Protein AF-A0AAD2GBK5-F1 (afdb_monomer_lite)

InterPro domains:
  IPR046172 Protein of unknown function DUF6174 [PF19671] (58-149)
  IPR046172 Protein of unknown function DUF6174 [PF19671] (170-287)
  IPR046172 Protein of unknown function DUF6174 [PF19671] (308-420)
  IPR046172 Protein of unknown function DUF6174 [PF19671] (440-554)
  IPR046172 Protein of unknown function DUF6174 [PF19671] (563-677)

Secondary structure (DSSP, 8-state):
-----------------PPP-----------------------HHHHHHHHHHHHHHHHHHHHHHTT-S---EEEEEE-SSSSS-EEEEEEETTEEEEEEESSSPPPGGG---HHHHHHHHHHHHHSTT-EEEEEE-TTT--EEEEEEESSS-EEEEEEEEE-HHHHHHHHHHHHHHHTT-S-S-EEEEEEEESS--TTTTS-EEEEEETTEEEEEEETTT--B--TTT--PPPHHHHHHHHHHHHHS--SEEEEEE-TTT--EEEEEEES-TT-TT--PEEEEEEEEEPPPPPTT-HHHHHHHHHHHHHHHHHHHHHH--SEEEEEEEEESSS-HHHHS-EEEEEETTEEEEETTEESS-------HHHHHHHHHHHHHHHHHT--SEEEEEE-TTT--EEEEEEES-TT-TT--EEEEEEE----S-S--HHHHHHHHHHHHHHHHHTT--SEEEEEEEESSSS--S-EEEEEETTEEEEEEETTS-B--HHHHS----HHHHHHHHHHHHHHT-SEEEEEE-TTT--EEEEEEESSTT-TT--EEEEEEEEE-HHHHHHHHHHHHHHHHHHT--SEEEEEEEESSS-HHHHS-EEEEEETTEE-PPP-SS-------SS--PPPHHHHHHHHHHHHHTT-SEEEEEE-TTT--EEEEEEES-TT-TT--EEEEEEEEEE--SSS-------S-----------------------

Organism: NCBI:txid2856

Structure (mmCIF, N/CA/C/O backbone):
data_AF-A0AAD2GBK5-F1
#
_entry.id   AF-A0AAD2GBK5-F1
#
loop_
_atom_site.group_PDB
_atom_site.id
_atom_site.type_symbol
_atom_site.label_atom_id
_atom_site.label_alt_id
_atom_site.label_comp_id
_atom_site.label_asym_id
_atom_site.label_entity_id
_atom_site.label_seq_id
_atom_site.pdbx_PDB_ins_code
_atom_site.Cartn_x
_atom_site.Cartn_y
_atom_site.Cartn_z
_atom_site.occupancy
_atom_site.B_iso_or_equiv
_atom_site.auth_seq_id
_atom_site.auth_comp_id
_atom_site.auth_asym_id
_atom_site.auth_atom_id
_atom_site.pdbx_PDB_model_num
ATOM 1 N N . MET A 1 1 ? 46.342 -37.174 13.799 1.00 35.56 1 MET A N 1
ATOM 2 C CA . MET A 1 1 ? 47.477 -38.095 13.528 1.00 35.56 1 MET A CA 1
ATOM 3 C C . MET A 1 1 ? 47.213 -38.825 12.220 1.00 35.56 1 MET A C 1
ATOM 5 O O . MET A 1 1 ? 46.078 -39.206 11.997 1.00 35.56 1 MET A O 1
ATOM 9 N N . LYS A 1 2 ? 48.286 -39.065 11.452 1.00 30.47 2 LYS A N 1
ATOM 10 C CA . LYS A 1 2 ? 48.405 -39.644 10.096 1.00 30.47 2 LYS A CA 1
ATOM 11 C C . LYS A 1 2 ? 48.401 -38.639 8.935 1.00 30.47 2 LYS A C 1
ATOM 13 O O . LYS A 1 2 ? 47.411 -38.018 8.590 1.00 30.47 2 LYS A O 1
ATOM 18 N N . ARG A 1 3 ? 49.620 -38.526 8.402 1.00 28.81 3 ARG A N 1
ATOM 19 C CA . ARG A 1 3 ? 50.107 -37.835 7.210 1.00 28.81 3 ARG A CA 1
ATOM 20 C C . ARG A 1 3 ? 49.733 -38.635 5.958 1.00 28.81 3 ARG A C 1
ATOM 22 O O . ARG A 1 3 ? 49.786 -39.857 6.036 1.00 28.81 3 ARG A O 1
ATOM 29 N N . TYR A 1 4 ? 49.597 -37.970 4.814 1.00 28.44 4 TYR A N 1
ATOM 30 C CA . TYR A 1 4 ? 50.355 -38.339 3.616 1.00 28.44 4 TYR A CA 1
ATOM 31 C C . TYR A 1 4 ? 50.711 -37.091 2.805 1.00 28.44 4 TYR A C 1
ATOM 33 O O . TYR A 1 4 ? 49.998 -36.098 2.793 1.00 28.44 4 TYR A O 1
ATOM 41 N N . SER A 1 5 ? 51.900 -37.170 2.224 1.00 27.20 5 SER A N 1
ATOM 42 C CA . SER A 1 5 ? 52.676 -36.152 1.529 1.00 27.20 5 SER A CA 1
ATOM 43 C C . SER A 1 5 ? 52.743 -36.539 0.055 1.00 27.20 5 SER A C 1
ATOM 45 O O . SER A 1 5 ? 52.980 -37.712 -0.226 1.00 27.20 5 SER A O 1
ATOM 47 N N . SER A 1 6 ? 52.666 -35.573 -0.858 1.00 26.88 6 SER A N 1
ATOM 48 C CA . SER A 1 6 ? 53.356 -35.629 -2.151 1.00 26.88 6 SER A CA 1
ATOM 49 C C . SER A 1 6 ? 53.500 -34.220 -2.725 1.00 26.88 6 SER A C 1
ATOM 51 O O . SER A 1 6 ? 52.676 -33.347 -2.472 1.00 26.88 6 SER A O 1
ATOM 53 N N . THR A 1 7 ? 54.589 -34.008 -3.448 1.00 28.92 7 THR A N 1
ATOM 54 C CA . THR A 1 7 ? 55.284 -32.739 -3.653 1.00 28.92 7 THR A CA 1
ATOM 55 C C . THR A 1 7 ? 55.527 -32.499 -5.151 1.00 28.92 7 THR A C 1
ATOM 57 O O . THR A 1 7 ? 55.744 -33.468 -5.871 1.00 28.92 7 THR A O 1
ATOM 60 N N . PHE A 1 8 ? 55.648 -31.215 -5.540 1.00 26.70 8 PHE A N 1
ATOM 61 C CA . PHE A 1 8 ? 56.243 -30.656 -6.781 1.00 26.70 8 PHE A CA 1
ATOM 62 C C . PHE A 1 8 ? 55.432 -30.842 -8.090 1.00 26.70 8 PHE A C 1
ATOM 64 O O . PHE A 1 8 ? 54.912 -31.913 -8.350 1.00 26.70 8 PHE A O 1
ATOM 71 N N . VAL A 1 9 ? 55.265 -29.850 -8.980 1.00 25.20 9 VAL A N 1
ATOM 72 C CA . VAL A 1 9 ? 56.236 -28.878 -9.524 1.00 25.20 9 VAL A CA 1
ATOM 73 C C . VAL A 1 9 ? 55.572 -27.531 -9.875 1.00 25.20 9 VAL A C 1
ATOM 75 O O . VAL A 1 9 ? 54.489 -27.470 -10.441 1.00 25.20 9 VAL A O 1
ATOM 78 N N . THR A 1 10 ? 56.302 -26.460 -9.572 1.00 26.34 10 THR A N 1
ATOM 79 C CA . THR A 1 10 ? 56.129 -25.048 -9.944 1.00 26.34 10 THR A CA 1
ATOM 80 C C . THR A 1 10 ? 56.200 -24.770 -11.451 1.00 26.34 10 THR A C 1
ATOM 82 O O . THR A 1 10 ? 57.175 -25.163 -12.092 1.00 26.34 10 THR A O 1
ATOM 85 N N . MET A 1 11 ? 55.290 -23.941 -11.973 1.00 24.84 11 MET A N 1
ATOM 86 C CA . MET A 1 11 ? 55.517 -23.159 -13.194 1.00 24.84 11 MET A CA 1
ATOM 87 C C . MET A 1 11 ? 55.070 -21.708 -12.948 1.00 24.84 11 MET A C 1
ATOM 89 O O . MET A 1 11 ? 53.899 -21.435 -12.719 1.00 24.84 11 MET A O 1
ATOM 93 N N . PHE A 1 12 ? 56.047 -20.800 -12.912 1.00 24.33 12 PHE A N 1
ATOM 94 C CA . PHE A 1 12 ? 55.876 -19.345 -12.849 1.00 24.33 12 PHE A CA 1
ATOM 95 C C . PHE A 1 12 ? 55.633 -18.798 -14.264 1.00 24.33 12 PHE A C 1
ATOM 97 O O . PHE A 1 12 ? 56.407 -19.137 -15.155 1.00 24.33 12 PHE A O 1
ATOM 104 N N . LEU A 1 13 ? 54.655 -17.902 -14.442 1.00 23.28 13 LEU A N 1
ATOM 105 C CA . LEU A 1 13 ? 54.652 -16.766 -15.389 1.00 23.28 13 LEU A CA 1
ATOM 106 C C . LEU A 1 13 ? 53.532 -15.775 -14.956 1.00 23.28 13 LEU A C 1
ATOM 108 O O . LEU A 1 13 ? 52.690 -16.160 -14.149 1.00 23.28 13 LEU A O 1
ATOM 112 N N . PRO A 1 14 ? 53.562 -14.483 -15.335 1.00 27.91 14 PRO A N 1
ATOM 113 C CA . PRO A 1 14 ? 53.546 -13.394 -14.368 1.00 27.91 14 PRO A CA 1
ATOM 114 C C . PRO A 1 14 ? 52.207 -12.654 -14.289 1.00 27.91 14 PRO A C 1
ATOM 116 O O . PRO A 1 14 ? 51.462 -12.533 -15.256 1.00 27.91 14 PRO A O 1
ATOM 119 N N . LEU A 1 15 ? 52.000 -12.088 -13.103 1.00 24.98 15 LEU A N 1
ATOM 120 C CA . LEU A 1 15 ? 51.004 -11.096 -12.721 1.00 24.98 15 LEU A CA 1
ATOM 121 C C . LEU A 1 15 ? 50.976 -9.910 -13.711 1.00 24.98 15 LEU A C 1
ATOM 123 O O . LEU A 1 15 ? 51.977 -9.200 -13.840 1.00 24.98 15 LEU A O 1
ATOM 127 N N . LEU A 1 16 ? 49.831 -9.653 -14.351 1.00 25.02 16 LEU A N 1
ATOM 128 C CA . LEU A 1 16 ? 49.506 -8.332 -14.893 1.00 25.02 16 LEU A CA 1
ATOM 129 C C . LEU A 1 16 ? 48.449 -7.706 -13.979 1.00 25.02 16 LEU A C 1
ATOM 131 O O . LEU A 1 16 ? 47.342 -8.215 -13.834 1.00 25.02 16 LEU A O 1
ATOM 135 N N . LEU A 1 17 ? 48.850 -6.630 -13.312 1.00 25.92 17 LEU A N 1
ATOM 136 C CA . LEU A 1 17 ? 48.041 -5.845 -12.394 1.00 25.92 17 LEU A CA 1
ATOM 137 C C . LEU A 1 17 ? 47.072 -4.981 -13.222 1.00 25.92 17 LEU A C 1
ATOM 139 O O . LEU A 1 17 ? 47.492 -3.977 -13.794 1.00 25.92 17 LEU A O 1
ATOM 143 N N . ALA A 1 18 ? 45.800 -5.371 -13.318 1.00 25.30 18 ALA A N 1
ATOM 144 C CA . ALA A 1 18 ? 44.743 -4.491 -13.809 1.00 25.30 18 ALA A CA 1
ATOM 145 C C . ALA A 1 18 ? 44.118 -3.773 -12.606 1.00 25.30 18 ALA A C 1
ATOM 147 O O . ALA A 1 18 ? 43.605 -4.409 -11.686 1.00 25.30 18 ALA A O 1
ATOM 148 N N . LEU A 1 19 ? 44.234 -2.444 -12.590 1.00 24.50 19 LEU A N 1
ATOM 149 C CA . LEU A 1 19 ? 43.572 -1.584 -11.617 1.00 24.50 19 LEU A CA 1
ATOM 150 C C . LEU A 1 19 ? 42.053 -1.749 -11.756 1.00 24.50 19 LEU A C 1
ATOM 152 O O . LEU A 1 19 ? 41.492 -1.479 -12.815 1.00 24.50 19 LEU A O 1
ATOM 156 N N . VAL A 1 20 ? 41.413 -2.156 -10.666 1.00 25.52 20 VAL A N 1
ATOM 157 C CA . VAL A 1 20 ? 39.961 -2.152 -10.493 1.00 25.52 20 VAL A CA 1
ATOM 158 C C . VAL A 1 20 ? 39.507 -0.701 -10.328 1.00 25.52 20 VAL A C 1
ATOM 160 O O . VAL A 1 20 ? 39.888 -0.037 -9.365 1.00 25.52 20 VAL A O 1
ATOM 163 N N . VAL A 1 21 ? 38.697 -0.209 -11.264 1.00 27.84 21 VAL A N 1
ATOM 164 C CA . VAL A 1 21 ? 37.853 0.976 -11.073 1.00 27.84 21 VAL A CA 1
ATOM 165 C C . VAL A 1 21 ? 36.418 0.467 -11.150 1.00 27.84 21 VAL A C 1
ATOM 167 O O . VAL A 1 21 ? 35.993 -0.002 -12.201 1.00 27.84 21 VAL A O 1
ATOM 170 N N . GLY A 1 22 ? 35.716 0.469 -10.014 1.00 25.58 22 GLY A N 1
ATOM 171 C CA . GLY A 1 22 ? 34.301 0.092 -9.947 1.00 25.58 22 GLY A CA 1
ATOM 172 C C . GLY A 1 22 ? 33.416 1.085 -10.712 1.00 25.58 22 GLY A C 1
ATOM 173 O O . GLY A 1 22 ? 33.836 2.227 -10.932 1.00 25.58 22 GLY A O 1
ATOM 174 N N . PRO A 1 23 ? 32.204 0.689 -11.133 1.00 27.39 23 PRO A N 1
ATOM 175 C CA . PRO A 1 23 ? 31.320 1.586 -11.854 1.00 27.39 23 PRO A CA 1
ATOM 176 C C . PRO A 1 23 ? 30.691 2.580 -10.872 1.00 27.39 23 PRO A C 1
ATOM 178 O O . PRO A 1 23 ? 29.844 2.240 -10.051 1.00 27.39 23 PRO A O 1
ATOM 181 N N . SER A 1 24 ? 31.128 3.833 -10.962 1.00 25.38 24 SER A N 1
ATOM 182 C CA . SER A 1 24 ? 30.403 4.970 -10.405 1.00 25.38 24 SER A CA 1
ATOM 183 C C . SER A 1 24 ? 29.156 5.229 -11.248 1.00 25.38 24 SER A C 1
ATOM 185 O O . SER A 1 24 ? 29.245 5.366 -12.467 1.00 25.38 24 SER A O 1
ATOM 187 N N . VAL A 1 25 ? 28.014 5.350 -10.574 1.00 30.08 25 VAL A N 1
ATOM 188 C CA . VAL A 1 25 ? 26.759 5.907 -11.094 1.00 30.08 25 VAL A CA 1
ATOM 189 C C . VAL A 1 25 ? 27.057 7.212 -11.845 1.00 30.08 25 VAL A C 1
ATOM 191 O O . VAL A 1 25 ? 27.504 8.188 -11.243 1.00 30.08 25 VAL A O 1
ATOM 194 N N . LEU A 1 26 ? 26.836 7.236 -13.162 1.00 25.59 26 LEU A N 1
ATOM 195 C CA . LEU A 1 26 ? 27.004 8.425 -13.998 1.00 25.59 26 LEU A CA 1
ATOM 196 C C . LEU A 1 26 ? 25.684 8.765 -14.688 1.00 25.59 26 LEU A C 1
ATOM 198 O O . LEU A 1 26 ? 25.345 8.248 -15.751 1.00 25.59 26 LEU A O 1
ATOM 202 N N . ALA A 1 27 ? 24.973 9.720 -14.088 1.00 25.08 27 ALA A N 1
ATOM 203 C CA . ALA A 1 27 ? 24.115 10.618 -14.838 1.00 25.08 27 ALA A CA 1
ATOM 204 C C . ALA A 1 27 ? 24.965 11.267 -15.945 1.00 25.08 27 ALA A C 1
ATOM 206 O O . ALA A 1 27 ? 25.993 11.892 -15.668 1.00 25.08 27 ALA A O 1
ATOM 207 N N . HIS A 1 28 ? 24.568 11.083 -17.202 1.00 28.06 28 HIS A N 1
ATOM 208 C CA . HIS A 1 28 ? 25.253 11.660 -18.352 1.00 28.06 28 HIS A CA 1
ATOM 209 C C . HIS A 1 28 ? 25.085 13.186 -18.350 1.00 28.06 28 HIS A C 1
ATOM 211 O O . HIS A 1 28 ? 24.145 13.722 -18.929 1.00 28.06 28 HIS A O 1
ATOM 217 N N . SER A 1 29 ? 26.009 13.909 -17.711 1.00 24.20 29 SER A N 1
ATOM 218 C CA . SER A 1 29 ? 26.186 15.339 -17.963 1.00 24.20 29 SER A CA 1
ATOM 219 C C . SER A 1 29 ? 27.153 15.510 -19.136 1.00 24.20 29 SER A C 1
ATOM 221 O O . SER A 1 29 ? 28.360 15.280 -19.020 1.00 24.20 29 SER A O 1
ATOM 223 N N . THR A 1 30 ? 26.620 15.895 -20.288 1.00 28.95 30 THR A N 1
ATOM 224 C CA . THR A 1 30 ? 27.371 16.233 -21.497 1.00 28.95 30 THR A CA 1
ATOM 225 C C . THR A 1 30 ? 28.199 17.492 -21.241 1.00 28.95 30 THR A C 1
ATOM 227 O O . THR A 1 30 ? 27.669 18.590 -21.091 1.00 28.95 30 THR A O 1
ATOM 230 N N . THR A 1 31 ? 29.526 17.355 -21.180 1.00 23.47 31 THR A N 1
ATOM 231 C CA . THR A 1 31 ? 30.424 18.519 -21.171 1.00 23.47 31 THR A CA 1
ATOM 232 C C . THR A 1 31 ? 30.676 18.952 -22.614 1.00 23.47 31 THR A C 1
ATOM 234 O O . THR A 1 31 ? 31.470 18.353 -23.337 1.00 23.47 31 THR A O 1
ATOM 237 N N . THR A 1 32 ? 29.963 19.991 -23.036 1.00 28.14 32 THR A N 1
ATOM 238 C CA . THR A 1 32 ? 30.080 20.634 -24.349 1.00 28.14 32 THR A CA 1
ATOM 239 C C . THR A 1 32 ? 31.380 21.434 -24.447 1.00 28.14 32 THR A C 1
ATOM 241 O O . THR A 1 32 ? 31.607 22.349 -23.657 1.00 28.14 32 THR A O 1
ATOM 244 N N . ILE A 1 33 ? 32.214 21.156 -25.454 1.00 24.70 33 ILE A N 1
ATOM 245 C CA . ILE A 1 33 ? 33.267 22.086 -25.888 1.00 24.70 33 ILE A CA 1
ATOM 246 C C . ILE A 1 33 ? 32.775 22.789 -27.150 1.00 24.70 33 ILE A C 1
ATOM 248 O O . ILE A 1 33 ? 32.794 22.239 -28.250 1.00 24.70 33 ILE A O 1
ATOM 252 N N . THR A 1 34 ? 32.323 24.028 -26.982 1.00 27.41 34 THR A N 1
ATOM 253 C CA . THR A 1 34 ? 31.898 24.895 -28.080 1.00 27.41 34 THR A CA 1
ATOM 254 C C . THR A 1 34 ? 33.119 25.581 -28.684 1.00 27.41 34 THR A C 1
ATOM 256 O O . THR A 1 34 ? 33.761 26.397 -28.025 1.00 27.41 34 THR A O 1
ATOM 259 N N . THR A 1 35 ? 33.411 25.320 -29.960 1.00 29.28 35 THR A N 1
ATOM 260 C CA . THR A 1 35 ? 34.295 26.195 -30.748 1.00 29.28 35 THR A CA 1
ATOM 261 C C . THR A 1 35 ? 33.566 26.633 -32.008 1.00 29.28 35 THR A C 1
ATOM 263 O O . THR A 1 35 ? 33.611 25.979 -33.045 1.00 29.28 35 THR A O 1
ATOM 266 N N . THR A 1 36 ? 32.855 27.754 -31.911 1.00 33.59 36 THR A N 1
ATOM 267 C CA . THR A 1 36 ? 32.235 28.421 -33.058 1.00 33.59 36 THR A CA 1
ATOM 268 C C . THR A 1 36 ? 33.276 29.323 -33.712 1.00 33.59 36 THR A C 1
ATOM 270 O O . THR A 1 36 ? 33.774 30.259 -33.089 1.00 33.59 36 THR A O 1
ATOM 273 N N . THR A 1 37 ? 33.620 29.083 -34.975 1.00 31.88 37 THR A N 1
ATOM 274 C CA . THR A 1 37 ? 34.248 30.116 -35.815 1.00 31.88 37 THR A CA 1
ATOM 275 C C . THR A 1 37 ? 33.829 29.936 -37.268 1.00 31.88 37 THR A C 1
ATOM 277 O O . THR A 1 37 ? 34.346 29.103 -38.004 1.00 31.88 37 THR A O 1
ATOM 280 N N . THR A 1 38 ? 32.862 30.749 -37.682 1.00 40.25 38 THR A N 1
ATOM 281 C CA . THR A 1 38 ? 32.453 30.944 -39.072 1.00 40.25 38 THR A CA 1
ATOM 282 C C . THR A 1 38 ? 33.460 31.878 -39.738 1.00 40.25 38 THR A C 1
ATOM 284 O O . THR A 1 38 ? 33.587 33.034 -39.336 1.00 40.25 38 THR A O 1
ATOM 287 N N . THR A 1 39 ? 34.192 31.429 -40.761 1.00 32.66 39 THR A N 1
ATOM 288 C CA . THR A 1 39 ? 34.786 32.356 -41.744 1.00 32.66 39 THR A CA 1
ATOM 289 C C . THR A 1 39 ? 35.140 31.661 -43.055 1.00 32.66 39 THR A C 1
ATOM 291 O O . THR A 1 39 ? 35.999 30.787 -43.137 1.00 32.66 39 THR A O 1
ATOM 294 N N . THR A 1 40 ? 34.482 32.113 -44.115 1.00 51.41 40 THR A N 1
ATOM 295 C CA . THR A 1 40 ? 34.744 31.807 -45.521 1.00 51.41 40 THR A CA 1
ATOM 296 C C . THR A 1 40 ? 36.101 32.369 -45.967 1.00 51.41 40 THR A C 1
ATOM 298 O O . THR A 1 40 ? 36.214 33.567 -46.216 1.00 51.41 40 THR A O 1
ATOM 301 N N . SER A 1 41 ? 37.137 31.529 -46.090 1.00 36.84 41 SER A N 1
ATOM 302 C CA . SER A 1 41 ? 38.290 31.745 -46.992 1.00 36.84 41 SER A CA 1
ATOM 303 C C . SER A 1 41 ? 39.142 30.469 -47.131 1.00 36.84 41 SER A C 1
ATOM 305 O O . SER A 1 41 ? 39.369 29.749 -46.160 1.00 36.84 41 SER A O 1
ATOM 307 N N . ASN A 1 42 ? 39.616 30.172 -48.347 1.00 50.25 42 ASN A N 1
ATOM 308 C CA . ASN A 1 42 ? 40.526 29.058 -48.656 1.00 50.25 42 ASN A CA 1
ATOM 309 C C . ASN A 1 42 ? 41.930 29.292 -48.051 1.00 50.25 42 ASN A C 1
ATOM 311 O O . ASN A 1 42 ? 42.843 29.740 -48.742 1.00 50.25 42 ASN A O 1
ATOM 315 N N . THR A 1 43 ? 42.101 28.979 -46.764 1.00 47.22 43 THR A N 1
ATOM 316 C CA . THR A 1 43 ? 43.309 29.294 -45.969 1.00 47.22 43 THR A CA 1
ATOM 317 C C . THR A 1 43 ? 43.766 28.037 -45.186 1.00 47.22 43 THR A C 1
ATOM 319 O O . THR A 1 43 ? 42.924 27.174 -44.923 1.00 47.22 43 THR A O 1
ATOM 322 N N . PRO A 1 44 ? 45.062 27.866 -44.816 1.00 55.69 44 PRO A N 1
ATOM 323 C CA . PRO A 1 44 ? 45.632 26.631 -44.234 1.00 55.69 44 PRO A CA 1
ATOM 324 C C . PRO A 1 44 ? 44.867 26.010 -43.052 1.00 55.69 44 PRO A C 1
ATOM 326 O O . PRO A 1 44 ? 44.944 24.802 -42.846 1.00 55.69 44 PRO A O 1
ATOM 329 N N . THR A 1 45 ? 44.087 26.810 -42.325 1.00 66.31 45 THR A N 1
ATOM 330 C CA . THR A 1 45 ? 43.192 26.387 -41.240 1.00 66.31 45 THR A CA 1
ATOM 331 C C . THR A 1 45 ? 42.102 25.415 -41.704 1.00 66.31 45 THR A C 1
ATOM 333 O O . THR A 1 45 ? 41.881 24.408 -41.043 1.00 66.31 45 THR A O 1
ATOM 336 N N . ARG A 1 46 ? 41.483 25.642 -42.875 1.00 68.62 46 ARG A N 1
ATOM 337 C CA . ARG A 1 46 ? 40.452 24.742 -43.430 1.00 68.62 46 ARG A CA 1
ATOM 338 C C . ARG A 1 46 ? 41.046 23.397 -43.844 1.00 68.62 46 ARG A C 1
ATOM 340 O O . ARG A 1 46 ? 40.444 22.355 -43.621 1.00 68.62 46 ARG A O 1
ATOM 347 N N . ARG A 1 47 ? 42.251 23.417 -44.427 1.00 71.62 47 ARG A N 1
ATOM 348 C CA . ARG A 1 47 ? 42.968 22.190 -44.805 1.00 71.62 47 ARG A CA 1
ATOM 349 C C . ARG A 1 47 ? 43.302 21.351 -43.571 1.00 71.62 47 ARG A C 1
ATOM 351 O O . ARG A 1 47 ? 43.154 20.140 -43.625 1.00 71.62 47 ARG A O 1
ATOM 358 N N . ARG A 1 48 ? 43.703 21.999 -42.474 1.00 79.25 48 ARG A N 1
ATOM 359 C CA . ARG A 1 48 ? 43.955 21.330 -41.195 1.00 79.25 48 ARG A CA 1
ATOM 360 C C . ARG A 1 48 ? 42.678 20.736 -40.593 1.00 79.25 48 ARG A C 1
ATOM 362 O O . ARG A 1 48 ? 42.687 19.573 -40.238 1.00 79.25 48 ARG A O 1
ATOM 369 N N . GLN A 1 49 ? 41.571 21.481 -40.584 1.00 79.62 49 GLN A N 1
ATOM 370 C CA . GLN A 1 49 ? 40.275 20.971 -40.110 1.00 79.62 49 GLN A CA 1
ATOM 371 C C . GLN A 1 49 ? 39.793 19.746 -40.900 1.00 79.62 49 GLN A C 1
ATOM 373 O O . GLN A 1 49 ? 39.320 18.789 -40.303 1.00 79.62 49 GLN A O 1
ATOM 378 N N . LEU A 1 50 ? 39.953 19.744 -42.227 1.00 82.62 50 LEU A N 1
ATOM 379 C CA . LEU A 1 50 ? 39.620 18.578 -43.052 1.00 82.62 50 LEU A CA 1
ATOM 380 C C . LEU A 1 50 ? 40.547 17.385 -42.780 1.00 82.62 50 LEU A C 1
ATOM 382 O O . LEU A 1 50 ? 40.083 16.254 -42.781 1.00 82.62 50 LEU A O 1
ATOM 386 N N . GLN A 1 51 ? 41.836 17.622 -42.514 1.00 85.94 51 GLN A N 1
ATOM 387 C CA . GLN A 1 51 ? 42.767 16.560 -42.112 1.00 85.94 51 GLN A CA 1
ATOM 388 C C . GLN A 1 51 ? 42.402 15.960 -40.750 1.00 85.94 51 GLN A C 1
ATOM 390 O O . GLN A 1 51 ? 42.444 14.743 -40.600 1.00 85.94 51 GLN A O 1
ATOM 395 N N . ASP A 1 52 ? 42.012 16.796 -39.787 1.00 89.06 52 ASP A N 1
ATOM 396 C CA . ASP A 1 52 ? 41.585 16.342 -38.463 1.00 89.06 52 ASP A CA 1
ATOM 397 C C . ASP A 1 52 ? 40.277 15.526 -38.562 1.00 89.06 52 ASP A C 1
ATOM 399 O O . ASP A 1 52 ? 40.157 14.470 -37.947 1.00 89.06 52 ASP A O 1
ATOM 403 N N . GLN A 1 53 ? 39.320 15.960 -39.393 1.00 92.88 53 GLN A N 1
ATOM 404 C CA . GLN A 1 53 ? 38.083 15.210 -39.660 1.00 92.88 53 GLN A CA 1
ATOM 405 C C . GLN A 1 53 ? 38.333 13.897 -40.412 1.00 92.88 53 GLN A C 1
ATOM 407 O O . GLN A 1 53 ? 37.681 12.902 -40.110 1.00 92.88 53 GLN A O 1
ATOM 412 N N . GLN A 1 54 ? 39.291 13.870 -41.343 1.00 93.50 54 GLN A N 1
ATOM 413 C CA . GLN A 1 54 ? 39.693 12.642 -42.029 1.00 93.50 54 GLN A CA 1
ATOM 414 C C . GLN A 1 54 ? 40.276 11.620 -41.048 1.00 93.50 54 GLN A C 1
ATOM 416 O O . GLN A 1 54 ? 39.898 10.459 -41.100 1.00 93.50 54 GLN A O 1
ATOM 421 N N . ALA A 1 55 ? 41.146 12.046 -40.127 1.00 91.56 55 ALA A N 1
ATOM 422 C CA . ALA A 1 55 ? 41.731 11.144 -39.137 1.00 91.56 55 ALA A CA 1
ATOM 423 C C . ALA A 1 55 ? 40.666 10.530 -38.211 1.00 91.56 55 ALA A C 1
ATOM 425 O O . ALA A 1 55 ? 40.692 9.328 -37.965 1.00 91.56 55 ALA A O 1
ATOM 426 N N . LEU A 1 56 ? 39.705 11.343 -37.751 1.00 92.94 56 LEU A N 1
ATOM 427 C CA . LEU A 1 56 ? 38.569 10.863 -36.956 1.00 92.94 56 LEU A CA 1
ATOM 428 C C . LEU A 1 56 ? 37.690 9.885 -37.744 1.00 92.94 56 LEU A C 1
ATOM 430 O O . LEU A 1 56 ? 37.271 8.868 -37.199 1.00 92.94 56 LEU A O 1
ATOM 434 N N . PHE A 1 57 ? 37.425 10.181 -39.020 1.00 96.00 57 PHE A N 1
ATOM 435 C CA . PHE A 1 57 ? 36.676 9.287 -39.900 1.00 96.00 57 PHE A CA 1
ATOM 436 C C . PHE A 1 57 ? 37.400 7.952 -40.103 1.00 96.00 57 PHE A C 1
ATOM 438 O O . PHE A 1 57 ? 36.763 6.910 -40.001 1.00 96.00 57 PHE A O 1
ATOM 445 N N . ASP A 1 58 ? 38.708 7.967 -40.367 1.00 94.31 58 ASP A N 1
ATOM 446 C CA . ASP A 1 58 ? 39.486 6.750 -40.615 1.00 94.31 58 ASP A CA 1
ATOM 447 C C . ASP A 1 58 ? 39.473 5.825 -39.385 1.00 94.31 58 ASP A C 1
ATOM 449 O O . ASP A 1 58 ? 39.272 4.619 -39.525 1.00 94.31 58 ASP A O 1
ATOM 453 N N . GLU A 1 59 ? 39.633 6.386 -38.180 1.00 94.31 59 GLU A N 1
ATOM 454 C CA . GLU A 1 59 ? 39.561 5.643 -36.914 1.00 94.31 59 GLU A CA 1
ATOM 455 C C . GLU A 1 59 ? 38.158 5.069 -36.670 1.00 94.31 59 GLU A C 1
ATOM 457 O O . GLU A 1 59 ? 38.005 3.869 -36.438 1.00 94.31 59 GLU A O 1
ATOM 462 N N . ALA A 1 60 ? 37.122 5.904 -36.776 1.00 93.94 60 ALA A N 1
ATOM 463 C CA . ALA A 1 60 ? 35.746 5.504 -36.505 1.00 93.94 60 ALA A CA 1
ATOM 464 C C . ALA A 1 60 ? 35.206 4.499 -37.538 1.00 93.94 60 ALA A C 1
ATOM 466 O O . ALA A 1 60 ? 34.555 3.522 -37.176 1.00 93.94 60 ALA A O 1
ATOM 467 N N . SER A 1 61 ? 35.529 4.687 -38.818 1.00 92.94 61 SER A N 1
ATOM 468 C CA . SER A 1 61 ? 35.148 3.777 -39.903 1.00 92.94 61 SER A CA 1
ATOM 469 C C . SER A 1 61 ? 35.843 2.420 -39.773 1.00 92.94 61 SER A C 1
ATOM 471 O O . SER A 1 61 ? 35.211 1.377 -39.954 1.00 92.94 61 SER A O 1
ATOM 473 N N . ALA A 1 62 ? 37.124 2.399 -39.381 1.00 92.50 62 ALA A N 1
ATOM 474 C CA . ALA A 1 62 ? 37.822 1.153 -39.065 1.00 92.50 62 ALA A CA 1
ATOM 475 C C . ALA A 1 62 ? 37.180 0.427 -37.871 1.00 92.50 62 ALA A C 1
ATOM 477 O O . ALA A 1 62 ? 37.020 -0.792 -37.910 1.00 92.50 62 ALA A O 1
ATOM 478 N N . GLN A 1 63 ? 36.765 1.169 -36.839 1.00 92.19 63 GLN A N 1
ATOM 479 C CA . GLN A 1 63 ? 36.054 0.604 -35.692 1.00 92.19 63 GLN A CA 1
ATOM 480 C C . GLN A 1 63 ? 34.696 0.020 -36.107 1.00 92.19 63 GLN A C 1
ATOM 482 O O . GLN A 1 63 ? 34.415 -1.132 -35.790 1.00 92.19 63 GLN A O 1
ATOM 487 N N . TRP A 1 64 ? 33.885 0.759 -36.869 1.00 92.00 64 TRP A N 1
ATOM 488 C CA . TRP A 1 64 ? 32.580 0.300 -37.358 1.00 92.00 64 TRP A CA 1
ATOM 489 C C . TRP A 1 64 ? 32.695 -0.964 -38.221 1.00 92.00 64 TRP A C 1
ATOM 491 O O . TRP A 1 64 ? 32.001 -1.954 -37.998 1.00 92.00 64 TRP A O 1
ATOM 501 N N . THR A 1 65 ? 33.633 -0.972 -39.168 1.00 89.19 65 THR A N 1
ATOM 502 C CA . THR A 1 65 ? 33.842 -2.114 -40.073 1.00 89.19 65 THR A CA 1
ATOM 503 C C . THR A 1 65 ? 34.423 -3.348 -39.378 1.00 89.19 65 THR A C 1
ATOM 505 O O . THR A 1 65 ? 34.291 -4.457 -39.897 1.00 89.19 65 THR A O 1
ATOM 508 N N . SER A 1 66 ? 35.013 -3.204 -38.184 1.00 91.19 66 SER A N 1
ATOM 509 C CA . SER A 1 66 ? 35.549 -4.336 -37.414 1.00 91.19 66 SER A CA 1
ATOM 510 C C . SER A 1 66 ? 34.480 -5.341 -36.961 1.00 91.19 66 SER A C 1
ATOM 512 O O . SER A 1 66 ? 34.807 -6.501 -36.713 1.00 91.19 66 SER A O 1
ATOM 514 N N . TYR A 1 67 ? 33.209 -4.927 -36.921 1.00 85.75 67 TYR A N 1
ATOM 515 C CA . TYR A 1 67 ? 32.076 -5.764 -36.520 1.00 85.75 67 TYR A CA 1
ATOM 516 C C . TYR A 1 67 ? 31.488 -6.615 -37.668 1.00 85.75 67 TYR A C 1
ATOM 518 O O . TYR A 1 67 ? 30.630 -7.463 -37.423 1.00 85.75 67 TYR A O 1
ATOM 526 N N . GLY A 1 68 ? 31.983 -6.452 -38.903 1.00 81.75 68 GLY A N 1
ATOM 527 C CA . GLY A 1 68 ? 31.607 -7.251 -40.075 1.00 81.75 68 GLY A CA 1
ATOM 528 C C . GLY A 1 68 ? 30.431 -6.703 -40.898 1.00 81.75 68 GLY A C 1
ATOM 529 O O . GLY A 1 68 ? 29.764 -5.747 -40.518 1.00 81.75 68 GLY A O 1
ATOM 530 N N . ASP A 1 69 ? 30.174 -7.335 -42.050 1.00 72.69 69 ASP A N 1
ATOM 531 C CA . ASP A 1 69 ? 29.264 -6.825 -43.096 1.00 72.69 69 ASP A CA 1
ATOM 532 C C . ASP A 1 69 ? 27.763 -7.066 -42.830 1.00 72.69 69 ASP A C 1
ATOM 534 O O . ASP A 1 69 ? 26.929 -6.672 -43.645 1.00 72.69 69 ASP A O 1
ATOM 538 N N . ALA A 1 70 ? 27.399 -7.757 -41.745 1.00 72.75 70 ALA A N 1
ATOM 539 C CA . ALA A 1 70 ? 26.024 -8.169 -41.441 1.00 72.75 70 ALA A CA 1
ATOM 540 C C . ALA A 1 70 ? 25.678 -7.873 -39.977 1.00 72.75 70 ALA A C 1
ATOM 542 O O . ALA A 1 70 ? 25.471 -8.778 -39.168 1.00 72.75 70 ALA A O 1
ATOM 543 N N . VAL A 1 71 ? 25.660 -6.582 -39.648 1.00 84.56 71 VAL A N 1
ATOM 544 C CA . VAL A 1 71 ? 25.303 -6.083 -38.321 1.00 84.56 71 VAL A CA 1
ATOM 545 C C . VAL A 1 71 ? 23.860 -5.587 -38.284 1.00 84.56 71 VAL A C 1
ATOM 547 O O . VAL A 1 71 ? 23.399 -4.864 -39.169 1.00 84.56 71 VAL A O 1
ATOM 550 N N . ASP A 1 72 ? 23.158 -5.972 -37.226 1.00 90.62 72 ASP A N 1
ATOM 551 C CA . ASP A 1 72 ? 21.790 -5.575 -36.936 1.00 90.62 72 ASP A CA 1
ATOM 552 C C . ASP A 1 72 ? 21.811 -4.441 -35.914 1.00 90.62 72 ASP A C 1
ATOM 554 O O . ASP A 1 72 ? 22.446 -4.545 -34.860 1.00 90.62 72 ASP A O 1
ATOM 558 N N . TYR A 1 73 ? 21.109 -3.353 -36.216 1.00 91.69 73 TYR A N 1
ATOM 559 C CA . TYR A 1 73 ? 21.022 -2.194 -35.335 1.00 91.69 73 TYR A CA 1
ATOM 560 C C . TYR A 1 73 ? 19.757 -1.380 -35.598 1.00 91.69 73 TYR A C 1
ATOM 562 O O . TYR A 1 73 ? 19.170 -1.415 -36.684 1.00 91.69 73 TYR A O 1
ATOM 570 N N . ASN A 1 74 ? 19.354 -0.629 -34.581 1.00 91.38 74 ASN A N 1
ATOM 571 C CA . ASN A 1 74 ? 18.381 0.446 -34.692 1.00 91.38 74 ASN A CA 1
ATOM 572 C C . ASN A 1 74 ? 19.042 1.755 -34.315 1.00 91.38 74 ASN A C 1
ATOM 574 O O . ASN A 1 74 ? 19.872 1.803 -33.408 1.00 91.38 74 ASN A O 1
ATOM 578 N N . PHE A 1 75 ? 18.639 2.825 -34.982 1.00 91.00 75 PHE A N 1
ATOM 579 C CA . PHE A 1 75 ? 19.077 4.149 -34.596 1.00 91.00 75 PHE A CA 1
ATOM 580 C C . PHE A 1 75 ? 17.994 5.184 -34.833 1.00 91.00 75 PHE A C 1
ATOM 582 O O . PHE A 1 75 ? 17.162 5.047 -35.733 1.00 91.00 75 PHE A O 1
ATOM 589 N N . ALA A 1 76 ? 18.026 6.221 -34.011 1.00 88.75 76 ALA A N 1
ATOM 590 C CA . ALA A 1 76 ? 17.152 7.362 -34.124 1.00 88.75 76 ALA A CA 1
ATOM 591 C C . ALA A 1 76 ? 17.950 8.649 -34.180 1.00 88.75 76 ALA A C 1
ATOM 593 O O . ALA A 1 76 ? 18.976 8.770 -33.512 1.00 88.75 76 ALA A O 1
ATOM 594 N N . TYR A 1 77 ? 17.487 9.624 -34.953 1.00 89.25 77 TYR A N 1
ATOM 595 C CA . TYR A 1 77 ? 18.170 10.906 -35.043 1.00 89.25 77 TYR A CA 1
ATOM 596 C C . TYR A 1 77 ? 17.212 12.067 -35.307 1.00 89.25 77 TYR A C 1
ATOM 598 O O . TYR A 1 77 ? 16.195 11.937 -35.992 1.00 89.25 77 TYR A O 1
ATOM 606 N N . LEU A 1 78 ? 17.605 13.232 -34.797 1.00 86.75 78 LEU A N 1
ATOM 607 C CA . LEU A 1 78 ? 16.986 14.528 -35.047 1.00 86.75 78 LEU A CA 1
ATOM 608 C C . LEU A 1 78 ? 17.675 15.220 -36.212 1.00 86.75 78 LEU A C 1
ATOM 610 O O . LEU A 1 78 ? 18.907 15.293 -36.238 1.00 86.75 78 LEU A O 1
ATOM 614 N N . ARG A 1 79 ? 16.910 15.826 -37.123 1.00 83.81 79 ARG A N 1
ATOM 615 C CA . ARG A 1 79 ? 17.484 16.823 -38.042 1.00 83.81 79 ARG A CA 1
ATOM 616 C C . ARG A 1 79 ? 17.477 18.214 -37.427 1.00 83.81 79 ARG A C 1
ATOM 618 O O . ARG A 1 79 ? 16.572 18.579 -36.687 1.00 83.81 79 ARG A O 1
ATOM 625 N N . GLN A 1 80 ? 18.478 19.007 -37.796 1.00 72.00 80 GLN A N 1
ATOM 626 C CA . GLN A 1 80 ? 18.644 20.377 -37.301 1.00 72.00 80 GLN A CA 1
ATOM 627 C C . GLN A 1 80 ? 18.024 21.449 -38.215 1.00 72.00 80 GLN A C 1
ATOM 629 O O . GLN A 1 80 ? 17.981 22.620 -37.844 1.00 72.00 80 GLN A O 1
ATOM 634 N N . ASP A 1 81 ? 17.549 21.079 -39.405 1.00 67.56 81 ASP A N 1
ATOM 635 C CA . ASP A 1 81 ? 17.049 22.000 -40.435 1.00 67.56 81 ASP A CA 1
ATOM 636 C C . ASP A 1 81 ? 15.513 22.044 -40.556 1.00 67.56 81 ASP A C 1
ATOM 638 O O . ASP A 1 81 ? 14.975 22.760 -41.400 1.00 67.56 81 ASP A O 1
ATOM 642 N N . GLU A 1 82 ? 14.794 21.328 -39.692 1.00 63.31 82 GLU A N 1
ATOM 643 C CA . GLU A 1 82 ? 13.332 21.243 -39.674 1.00 63.31 82 GLU A CA 1
ATOM 644 C C . GLU A 1 82 ? 12.808 21.228 -38.234 1.00 63.31 82 GLU A C 1
ATOM 646 O O . GLU A 1 82 ? 13.500 20.828 -37.303 1.00 63.31 82 GLU A O 1
ATOM 651 N N . THR A 1 83 ? 11.571 21.684 -38.039 1.00 56.88 83 THR A N 1
ATOM 652 C CA . THR A 1 83 ? 11.026 21.952 -36.701 1.00 56.88 83 THR A CA 1
ATOM 653 C C . THR A 1 83 ? 10.688 20.678 -35.914 1.00 56.88 83 THR A C 1
ATOM 655 O O . THR A 1 83 ? 10.656 20.760 -34.693 1.00 56.88 83 THR A O 1
ATOM 658 N N . PHE A 1 84 ? 10.459 19.525 -36.576 1.00 59.16 84 PHE A N 1
ATOM 659 C CA . PHE A 1 84 ? 10.043 18.258 -35.933 1.00 59.16 84 PHE A CA 1
ATOM 660 C C . PHE A 1 84 ? 10.314 16.924 -36.702 1.00 59.16 84 PHE A C 1
ATOM 662 O O . PHE A 1 84 ? 9.391 16.111 -36.784 1.00 59.16 84 PHE A O 1
ATOM 669 N N . PRO A 1 85 ? 11.493 16.606 -37.279 1.00 62.31 85 PRO A N 1
ATOM 670 C CA . PRO A 1 85 ? 11.683 15.274 -37.869 1.00 62.31 85 PRO A CA 1
ATOM 671 C C . PRO A 1 85 ? 12.630 14.396 -37.030 1.00 62.31 85 PRO A C 1
ATOM 673 O O . PRO A 1 85 ? 13.843 14.361 -37.252 1.00 62.31 85 PRO A O 1
ATOM 676 N N . GLN A 1 86 ? 12.063 13.669 -36.068 1.00 76.06 86 GLN A N 1
ATOM 677 C CA . GLN A 1 86 ? 12.716 12.484 -35.510 1.00 76.06 86 GLN A CA 1
ATOM 678 C C . GLN A 1 86 ? 12.483 11.311 -36.467 1.00 76.06 86 GLN A C 1
ATOM 680 O O . GLN A 1 86 ? 11.340 11.040 -36.854 1.00 76.06 86 GLN A O 1
ATOM 685 N N . PHE A 1 87 ? 13.563 10.637 -36.852 1.00 82.88 87 PHE A N 1
ATOM 686 C CA . PHE A 1 87 ? 13.526 9.398 -37.625 1.00 82.88 87 PHE A CA 1
ATOM 687 C C . PHE A 1 87 ? 13.965 8.246 -36.744 1.00 82.88 87 PHE A C 1
ATOM 689 O O . PHE A 1 87 ? 14.918 8.398 -35.986 1.00 82.88 87 PHE A O 1
ATOM 696 N N . GLN A 1 88 ? 13.335 7.093 -36.919 1.00 87.00 88 GLN A N 1
ATOM 697 C CA . GLN A 1 88 ? 13.781 5.818 -36.383 1.00 87.00 88 GLN A CA 1
ATOM 698 C C . GLN A 1 88 ? 14.007 4.866 -37.554 1.00 87.00 88 GLN A C 1
ATOM 700 O O . GLN A 1 88 ? 13.095 4.628 -38.343 1.00 87.00 88 GLN A O 1
ATOM 705 N N . VAL A 1 89 ? 15.220 4.341 -37.687 1.00 88.31 89 VAL A N 1
ATOM 706 C CA . VAL A 1 89 ? 15.616 3.468 -38.794 1.00 88.31 89 VAL A CA 1
ATOM 707 C C . VAL A 1 89 ? 16.045 2.117 -38.239 1.00 88.31 89 VAL A C 1
ATOM 709 O O . VAL A 1 89 ? 16.902 2.028 -37.358 1.00 88.31 89 VAL A O 1
ATOM 712 N N . THR A 1 90 ? 15.462 1.059 -38.795 1.00 87.56 90 THR A N 1
ATOM 713 C CA . THR A 1 90 ? 15.769 -0.329 -38.457 1.00 87.56 90 THR A CA 1
ATOM 714 C C . THR A 1 90 ? 16.542 -0.978 -39.581 1.00 87.56 90 THR A C 1
ATOM 716 O O . THR A 1 90 ? 16.041 -1.109 -40.701 1.00 87.56 90 THR A O 1
ATOM 719 N N . VAL A 1 91 ? 17.757 -1.421 -39.266 1.00 89.25 91 VAL A N 1
ATOM 720 C CA . VAL A 1 91 ? 18.648 -2.099 -40.202 1.00 89.25 91 VAL A CA 1
ATOM 721 C C . VAL A 1 91 ? 18.835 -3.545 -39.760 1.00 89.25 91 VAL A C 1
ATOM 723 O O . VAL A 1 91 ? 19.125 -3.824 -38.593 1.00 89.25 91 VAL A O 1
ATOM 726 N N . ARG A 1 92 ? 18.637 -4.475 -40.695 1.00 88.00 92 ARG A N 1
ATOM 727 C CA . ARG A 1 92 ? 18.935 -5.900 -40.526 1.00 88.00 92 ARG A CA 1
ATOM 728 C C . ARG A 1 92 ? 19.709 -6.407 -41.725 1.00 88.00 92 ARG A C 1
ATOM 730 O O . ARG A 1 92 ? 19.330 -6.095 -42.855 1.00 88.00 92 ARG A O 1
ATOM 737 N N . ASN A 1 93 ? 20.770 -7.179 -41.500 1.00 84.69 93 ASN A N 1
ATOM 738 C CA . ASN A 1 93 ? 21.661 -7.661 -42.563 1.00 84.69 93 ASN A CA 1
ATOM 739 C C . ASN A 1 93 ? 22.029 -6.542 -43.558 1.00 84.69 93 ASN A C 1
ATOM 741 O O . ASN A 1 93 ? 21.865 -6.688 -44.773 1.00 84.69 93 ASN A O 1
ATOM 745 N N . SER A 1 94 ? 22.421 -5.381 -43.025 1.00 83.06 94 SER A N 1
ATOM 746 C CA . SER A 1 94 ? 22.842 -4.204 -43.806 1.00 83.06 94 SER A CA 1
ATOM 747 C C . SER A 1 94 ? 21.783 -3.642 -44.761 1.00 83.06 94 SER A C 1
ATOM 749 O O . SER A 1 94 ? 22.089 -2.883 -45.679 1.00 83.06 94 SER A O 1
ATOM 751 N N . THR A 1 95 ? 20.514 -3.984 -44.532 1.00 85.44 95 THR A N 1
ATOM 752 C CA . THR A 1 95 ? 19.367 -3.489 -45.292 1.00 85.44 95 THR A CA 1
ATOM 753 C C . THR A 1 95 ? 18.399 -2.786 -44.352 1.00 85.44 95 THR A C 1
ATOM 755 O O . THR A 1 95 ? 18.077 -3.302 -43.282 1.00 85.44 95 THR A O 1
ATOM 758 N N . THR A 1 96 ? 17.903 -1.614 -44.742 1.00 88.06 96 THR A N 1
ATOM 759 C CA . THR A 1 96 ? 16.817 -0.962 -44.007 1.00 88.06 96 THR A CA 1
ATOM 760 C C . THR A 1 96 ? 15.527 -1.758 -44.186 1.00 88.06 96 THR A C 1
ATOM 762 O O . THR A 1 96 ? 15.059 -1.936 -45.310 1.00 88.06 96 THR A O 1
ATOM 765 N N . ILE A 1 97 ? 14.950 -2.226 -43.082 1.00 84.69 97 ILE A N 1
ATOM 766 C CA . ILE A 1 97 ? 13.707 -3.012 -43.070 1.00 84.69 97 ILE A CA 1
ATOM 767 C C . ILE A 1 97 ? 12.529 -2.274 -42.422 1.00 84.69 97 ILE A C 1
ATOM 769 O O . ILE A 1 97 ? 11.394 -2.728 -42.538 1.00 84.69 97 ILE A O 1
ATOM 773 N N . GLY A 1 98 ? 12.782 -1.144 -41.757 1.00 82.00 98 GLY A N 1
ATOM 774 C CA . GLY A 1 98 ? 11.758 -0.329 -41.107 1.00 82.00 98 GLY A CA 1
ATOM 775 C C . GLY A 1 98 ? 12.206 1.121 -40.971 1.00 82.00 98 GLY A C 1
ATOM 776 O O . GLY A 1 98 ? 13.387 1.385 -40.735 1.00 82.00 98 GLY A O 1
ATOM 777 N N . VAL A 1 99 ? 11.267 2.048 -41.161 1.00 84.00 99 VAL A N 1
ATOM 778 C CA . VAL A 1 99 ? 11.471 3.485 -40.962 1.00 84.00 99 VAL A CA 1
ATOM 779 C C . VAL A 1 99 ? 10.205 4.073 -40.359 1.00 84.00 99 VAL A C 1
ATOM 781 O O . VAL A 1 99 ? 9.169 4.073 -41.023 1.00 84.00 99 VAL A O 1
ATOM 784 N N . ASP A 1 100 ? 10.317 4.629 -39.158 1.00 82.06 100 ASP A N 1
ATOM 785 C CA . ASP A 1 100 ? 9.241 5.383 -38.520 1.00 82.06 100 ASP A CA 1
ATOM 786 C C . ASP A 1 100 ? 9.610 6.861 -38.384 1.00 82.06 100 ASP A C 1
ATOM 788 O O . ASP A 1 100 ? 10.771 7.231 -38.186 1.00 82.06 100 ASP A O 1
ATOM 792 N N . THR A 1 101 ? 8.599 7.723 -38.479 1.00 78.75 101 THR A N 1
ATOM 793 C CA . THR A 1 101 ? 8.729 9.176 -38.314 1.00 78.75 101 THR A CA 1
ATOM 794 C C . THR A 1 101 ? 7.517 9.728 -37.581 1.00 78.75 101 THR A C 1
ATOM 796 O O . THR A 1 101 ? 6.405 9.263 -37.832 1.00 78.75 101 THR A O 1
ATOM 799 N N . VAL A 1 102 ? 7.695 10.772 -36.766 1.00 68.88 102 VAL A N 1
ATOM 800 C CA . VAL A 1 102 ? 6.578 11.418 -36.040 1.00 68.88 102 VAL A CA 1
ATOM 801 C C . VAL A 1 102 ? 5.519 11.986 -36.997 1.00 68.88 102 VAL A C 1
ATOM 803 O O . VAL A 1 102 ? 4.326 11.920 -36.709 1.00 68.88 102 VAL A O 1
ATOM 806 N N . TYR A 1 103 ? 5.930 12.534 -38.151 1.00 63.91 103 TYR A N 1
ATOM 807 C CA . TYR A 1 103 ? 5.027 13.211 -39.086 1.00 63.91 103 TYR A CA 1
ATOM 808 C C . TYR A 1 103 ? 5.389 12.963 -40.557 1.00 63.91 103 TYR A C 1
ATOM 810 O O . TYR A 1 103 ? 6.482 13.298 -41.007 1.00 63.91 103 TYR A O 1
ATOM 818 N N . GLY A 1 104 ? 4.410 12.496 -41.339 1.00 63.34 104 GLY A N 1
ATOM 819 C CA . GLY A 1 104 ? 4.512 12.379 -42.798 1.00 63.34 104 GLY A CA 1
ATOM 820 C C . GLY A 1 104 ? 5.097 11.053 -43.290 1.00 63.34 104 GLY A C 1
ATOM 821 O O . GLY A 1 104 ? 5.231 10.097 -42.539 1.00 63.34 104 GLY A O 1
ATOM 822 N N . GLN A 1 105 ? 5.368 10.976 -44.595 1.00 64.62 105 GLN A N 1
ATOM 823 C CA . GLN A 1 105 ? 6.090 9.851 -45.192 1.00 64.62 105 GLN A CA 1
ATOM 824 C C . GLN A 1 105 ? 7.584 10.199 -45.245 1.00 64.62 105 GLN A C 1
ATOM 826 O O . GLN A 1 105 ? 7.912 11.307 -45.696 1.00 64.62 105 GLN A O 1
ATOM 831 N N . PRO A 1 106 ? 8.485 9.294 -44.821 1.00 66.44 106 PRO A N 1
ATOM 832 C CA . PRO A 1 106 ? 9.918 9.528 -44.916 1.00 66.44 106 PRO A CA 1
ATOM 833 C C . PRO A 1 106 ? 10.305 9.747 -46.382 1.00 66.44 106 PRO A C 1
ATOM 835 O O . PRO A 1 106 ? 9.907 8.991 -47.265 1.00 66.44 106 PRO A O 1
ATOM 838 N N . GLN A 1 107 ? 11.057 10.812 -46.664 1.00 69.19 107 GLN A N 1
ATOM 839 C CA . GLN A 1 107 ? 11.630 11.002 -47.998 1.00 69.19 107 GLN A CA 1
ATOM 840 C C . GLN A 1 107 ? 12.833 10.066 -48.146 1.00 69.19 107 GLN A C 1
ATOM 842 O O . GLN A 1 107 ? 13.702 10.070 -47.274 1.00 69.19 107 GLN A O 1
ATOM 847 N N . ASP A 1 108 ? 12.933 9.354 -49.273 1.00 68.25 108 ASP A N 1
ATOM 848 C CA . ASP A 1 108 ? 13.975 8.344 -49.539 1.00 68.25 108 ASP A CA 1
ATOM 849 C C . ASP A 1 108 ? 15.403 8.829 -49.238 1.00 68.25 108 ASP A C 1
ATOM 851 O O . ASP A 1 108 ? 16.235 8.072 -48.756 1.00 68.25 108 ASP A O 1
ATOM 855 N N . ARG A 1 109 ? 15.694 10.118 -49.465 1.00 71.56 109 ARG A N 1
ATOM 856 C CA . ARG A 1 109 ? 17.030 10.702 -49.237 1.00 71.56 109 ARG A CA 1
ATOM 857 C C . ARG A 1 109 ? 17.466 10.783 -47.768 1.00 71.56 109 ARG A C 1
ATOM 859 O O . ARG A 1 109 ? 18.617 11.114 -47.508 1.00 71.56 109 ARG A O 1
ATOM 866 N N . TYR A 1 110 ? 16.548 10.580 -46.827 1.00 75.94 110 TYR A N 1
ATOM 867 C CA . TYR A 1 110 ? 16.816 10.615 -45.386 1.00 75.94 110 TYR A CA 1
ATOM 868 C C . TYR A 1 110 ? 16.818 9.226 -44.762 1.00 75.94 110 TYR A C 1
ATOM 870 O O . TYR A 1 110 ? 17.099 9.083 -43.584 1.00 75.94 110 TYR A O 1
ATOM 878 N N . VAL A 1 111 ? 16.527 8.197 -45.545 1.00 85.50 111 VAL A N 1
ATOM 879 C CA . VAL A 1 111 ? 16.608 6.821 -45.086 1.00 85.50 111 VAL A CA 1
ATOM 880 C C . VAL A 1 111 ? 17.962 6.286 -45.509 1.00 85.50 111 VAL A C 1
ATOM 882 O O . VAL A 1 111 ? 18.229 6.142 -46.699 1.00 85.50 111 VAL A O 1
ATOM 885 N N . PHE A 1 112 ? 18.825 6.018 -44.536 1.00 88.94 112 PHE A N 1
ATOM 886 C CA . PHE A 1 112 ? 20.154 5.486 -44.799 1.00 88.94 112 PHE A CA 1
ATOM 887 C C . PHE A 1 112 ? 20.552 4.432 -43.767 1.00 88.94 112 PHE A C 1
ATOM 889 O O . PHE A 1 112 ? 20.094 4.446 -42.628 1.00 88.94 112 PHE A O 1
ATOM 896 N N . THR A 1 113 ? 21.425 3.517 -44.167 1.00 92.44 113 THR A N 1
ATOM 897 C CA . THR A 1 113 ? 22.206 2.682 -43.254 1.00 92.44 113 THR A CA 1
ATOM 898 C C . THR A 1 113 ? 23.423 3.459 -42.752 1.00 92.44 113 THR A C 1
ATOM 900 O O . THR A 1 113 ? 23.801 4.494 -43.311 1.00 92.44 113 THR A O 1
ATOM 903 N N . MET A 1 114 ? 24.083 2.957 -41.712 1.00 92.00 114 MET A N 1
ATOM 904 C CA . MET A 1 114 ? 25.317 3.557 -41.215 1.00 92.00 114 MET A CA 1
ATOM 905 C C . MET A 1 114 ? 26.432 3.533 -42.265 1.00 92.00 114 MET A C 1
ATOM 907 O O . MET A 1 114 ? 27.156 4.515 -42.412 1.00 92.00 114 MET A O 1
ATOM 911 N N . ASP A 1 115 ? 26.509 2.471 -43.069 1.00 91.69 115 ASP A N 1
ATOM 912 C CA . ASP A 1 115 ? 27.471 2.374 -44.172 1.00 91.69 115 ASP A CA 1
ATOM 913 C C . ASP A 1 115 ? 27.210 3.434 -45.247 1.00 91.69 115 ASP A C 1
ATOM 915 O O . ASP A 1 115 ? 28.143 4.033 -45.780 1.00 91.69 115 ASP A O 1
ATOM 919 N N . GLN A 1 116 ? 25.937 3.714 -45.544 1.00 91.50 116 GLN A N 1
ATOM 920 C CA . GLN A 1 116 ? 25.559 4.782 -46.468 1.00 91.50 116 GLN A CA 1
ATOM 921 C C . GLN A 1 116 ? 25.919 6.161 -45.904 1.00 91.50 116 GLN A C 1
ATOM 923 O O . GLN A 1 116 ? 26.477 6.981 -46.634 1.00 91.50 116 GLN A O 1
ATOM 928 N N . LEU A 1 117 ? 25.677 6.407 -44.610 1.00 92.56 117 LEU A N 1
ATOM 929 C CA . LEU A 1 117 ? 26.076 7.653 -43.952 1.00 92.56 117 LEU A CA 1
ATOM 930 C C . LEU A 1 117 ? 27.599 7.844 -43.973 1.00 92.56 117 LEU A C 1
ATOM 932 O O . LEU A 1 117 ? 28.080 8.912 -44.355 1.00 92.56 117 LEU A O 1
ATOM 936 N N . LEU A 1 118 ? 28.364 6.809 -43.622 1.00 93.44 118 LEU A N 1
ATOM 937 C CA . LEU A 1 118 ? 29.826 6.817 -43.710 1.00 93.44 118 LEU A CA 1
ATOM 938 C C . LEU A 1 118 ? 30.304 7.022 -45.155 1.00 93.44 118 LEU A C 1
ATOM 940 O O . LEU A 1 118 ? 31.273 7.747 -45.381 1.00 93.44 118 LEU A O 1
ATOM 944 N N . GLY A 1 119 ? 29.592 6.469 -46.140 1.00 92.88 119 GLY A N 1
ATOM 945 C CA . GLY A 1 119 ? 29.820 6.719 -47.562 1.00 92.88 119 GLY A CA 1
ATOM 946 C C . GLY A 1 119 ? 29.657 8.194 -47.939 1.00 92.88 119 GLY A C 1
ATOM 947 O O . GLY A 1 119 ? 30.561 8.768 -48.548 1.00 92.88 119 GLY A O 1
ATOM 948 N N . TYR A 1 120 ? 28.563 8.840 -47.516 1.00 92.38 120 TYR A N 1
ATOM 949 C CA . TYR A 1 120 ? 28.340 10.276 -47.743 1.00 92.38 120 TYR A CA 1
ATOM 950 C C . TYR A 1 120 ? 29.417 11.142 -47.086 1.00 92.38 120 TYR A C 1
ATOM 952 O O . TYR A 1 120 ? 29.870 12.127 -47.676 1.00 92.38 120 TYR A O 1
ATOM 960 N N . ILE A 1 121 ? 29.851 10.772 -45.879 1.00 93.88 121 ILE A N 1
ATOM 961 C CA . ILE A 1 121 ? 30.937 11.456 -45.173 1.00 93.88 121 ILE A CA 1
ATOM 962 C C . ILE A 1 121 ? 32.249 11.313 -45.953 1.00 93.88 121 ILE A C 1
ATOM 964 O O . ILE A 1 121 ? 32.914 12.316 -46.211 1.00 93.88 121 ILE A O 1
ATOM 968 N N . SER A 1 122 ? 32.597 10.096 -46.376 1.00 94.38 122 SER A N 1
ATOM 969 C CA . SER A 1 122 ? 33.809 9.810 -47.151 1.00 94.38 122 SER A CA 1
ATOM 970 C C . SER A 1 122 ? 33.848 10.587 -48.471 1.00 94.38 122 SER A C 1
ATOM 972 O O . SER A 1 122 ? 34.840 11.253 -48.782 1.00 94.38 122 SER A O 1
ATOM 974 N N . GLU A 1 123 ? 32.743 10.576 -49.223 1.00 93.06 123 GLU A N 1
ATOM 975 C CA . GLU A 1 123 ? 32.613 11.316 -50.479 1.00 93.06 123 GLU A CA 1
ATOM 976 C C . GLU A 1 123 ? 32.798 12.823 -50.253 1.00 93.06 123 GLU A C 1
ATOM 978 O O . GLU A 1 123 ? 33.583 13.468 -50.956 1.00 93.06 123 GLU A O 1
ATOM 983 N N . SER A 1 124 ? 32.160 13.372 -49.217 1.00 92.12 124 SER A N 1
ATOM 984 C CA . SER A 1 124 ? 32.232 14.800 -48.883 1.00 92.12 124 SER A CA 1
ATOM 985 C C . SER A 1 124 ? 33.622 15.223 -48.394 1.00 92.12 124 SER A C 1
ATOM 987 O O . SER A 1 124 ? 34.089 16.310 -48.731 1.00 92.12 124 SER A O 1
ATOM 989 N N . LEU A 1 125 ? 34.337 14.363 -47.656 1.00 91.69 125 LEU A N 1
ATOM 990 C CA . LEU A 1 125 ? 35.732 14.602 -47.254 1.00 91.69 125 LEU A CA 1
ATOM 991 C C . LEU A 1 125 ? 36.676 14.665 -48.466 1.00 91.69 125 LEU A C 1
ATOM 993 O O . LEU A 1 125 ? 37.643 15.431 -48.462 1.00 91.69 125 LEU A O 1
ATOM 997 N N . SER A 1 126 ? 36.380 13.898 -49.520 1.00 89.31 126 SER A N 1
ATOM 998 C CA . SER A 1 126 ? 37.165 13.869 -50.760 1.00 89.31 126 SER A CA 1
ATOM 999 C C . SER A 1 126 ? 36.808 14.983 -51.757 1.00 89.31 126 SER A C 1
ATOM 1001 O O . SER A 1 126 ? 37.585 15.271 -52.676 1.00 89.31 126 SER A O 1
ATOM 1003 N N . THR A 1 127 ? 35.660 15.645 -51.574 1.00 90.12 127 THR A N 1
ATOM 1004 C CA . THR A 1 127 ? 35.112 16.599 -52.542 1.00 90.12 127 THR A CA 1
ATOM 1005 C C . THR A 1 127 ? 35.559 18.032 -52.266 1.00 90.12 127 THR A C 1
ATOM 1007 O O . THR A 1 127 ? 35.321 18.631 -51.216 1.00 90.12 127 THR A O 1
ATOM 1010 N N . ALA A 1 128 ? 36.218 18.633 -53.258 1.00 85.31 128 ALA A N 1
ATOM 1011 C CA . ALA A 1 128 ? 36.722 19.993 -53.150 1.00 85.31 128 ALA A CA 1
ATOM 1012 C C . ALA A 1 128 ? 35.574 21.017 -53.120 1.00 85.31 128 ALA A C 1
ATOM 1014 O O . ALA A 1 128 ? 34.979 21.325 -54.148 1.00 85.31 128 ALA A O 1
ATOM 1015 N N . GLY A 1 129 ? 35.327 21.611 -51.953 1.00 83.62 129 GLY A N 1
ATOM 1016 C CA . GLY A 1 129 ? 34.300 22.642 -51.777 1.00 83.62 129 GLY A CA 1
ATOM 1017 C C . GLY A 1 129 ? 33.369 22.359 -50.609 1.00 83.62 129 GLY A C 1
ATOM 1018 O O . GLY A 1 129 ? 32.915 23.321 -49.986 1.00 83.62 129 GLY A O 1
ATOM 1019 N N . ASP A 1 130 ? 33.217 21.089 -50.245 1.00 89.56 130 ASP A N 1
ATOM 1020 C CA . ASP A 1 130 ? 32.321 20.630 -49.189 1.00 89.56 130 ASP A CA 1
ATOM 1021 C C . ASP A 1 130 ? 32.861 20.975 -47.786 1.00 89.56 130 ASP A C 1
ATOM 1023 O O . ASP A 1 130 ? 34.051 21.266 -47.578 1.00 89.56 130 ASP A O 1
ATOM 1027 N N . THR A 1 131 ? 31.962 21.013 -46.806 1.00 89.94 131 THR A N 1
ATOM 1028 C CA . THR A 1 131 ? 32.289 21.153 -45.383 1.00 89.94 131 THR A CA 1
ATOM 1029 C C . THR A 1 131 ? 31.763 19.948 -44.626 1.00 89.94 131 THR A C 1
ATOM 1031 O O . THR A 1 131 ? 30.582 19.629 -44.743 1.00 89.94 131 THR A O 1
ATOM 1034 N N . VAL A 1 132 ? 32.620 19.336 -43.815 1.00 92.44 132 VAL A N 1
ATOM 1035 C CA . VAL A 1 132 ? 32.294 18.151 -43.021 1.00 92.44 132 VAL A CA 1
ATOM 1036 C C . VAL A 1 132 ? 32.648 18.433 -41.566 1.00 92.44 132 VAL A C 1
ATOM 1038 O O . VAL A 1 132 ? 33.773 18.840 -41.272 1.00 92.44 132 VAL A O 1
ATOM 1041 N N . ALA A 1 133 ? 31.683 18.239 -40.672 1.00 93.56 133 ALA A N 1
ATOM 1042 C CA . ALA A 1 133 ? 31.889 18.223 -39.231 1.00 93.56 133 ALA A CA 1
ATOM 1043 C C . ALA A 1 133 ? 31.080 17.069 -38.632 1.00 93.56 133 ALA A C 1
ATOM 1045 O O . ALA A 1 133 ? 29.849 17.109 -38.637 1.00 93.56 133 ALA A O 1
ATOM 1046 N N . VAL A 1 134 ? 31.768 16.034 -38.155 1.00 95.31 134 VAL A N 1
ATOM 1047 C CA . VAL A 1 134 ? 31.155 14.813 -37.626 1.00 95.31 134 VAL A CA 1
ATOM 1048 C C . VAL A 1 134 ? 31.786 14.459 -36.281 1.00 95.31 134 VAL A C 1
ATOM 1050 O O . VAL A 1 134 ? 32.998 14.577 -36.102 1.00 95.31 134 VAL A O 1
ATOM 1053 N N . ASN A 1 135 ? 30.949 14.027 -35.341 1.00 96.06 135 ASN A N 1
ATOM 1054 C CA . ASN A 1 135 ? 31.368 13.372 -34.105 1.00 96.06 135 ASN A CA 1
ATOM 1055 C C . ASN A 1 135 ? 31.001 11.892 -34.190 1.00 96.06 135 ASN A C 1
ATOM 1057 O O . ASN A 1 135 ? 29.995 11.550 -34.811 1.00 96.06 135 ASN A O 1
ATOM 1061 N N . TYR A 1 136 ? 31.794 11.040 -33.547 1.00 95.62 136 TYR A N 1
ATOM 1062 C CA . TYR A 1 136 ? 31.625 9.589 -33.575 1.00 95.62 136 TYR A CA 1
ATOM 1063 C C . TYR A 1 136 ? 31.561 9.028 -32.159 1.00 95.62 136 TYR A C 1
ATOM 1065 O O . TYR A 1 136 ? 32.147 9.590 -31.228 1.00 95.62 136 TYR A O 1
ATOM 1073 N N . ASP A 1 137 ? 30.853 7.916 -32.008 1.00 94.81 137 ASP A N 1
ATOM 1074 C CA . ASP A 1 137 ? 30.904 7.093 -30.813 1.00 94.81 137 ASP A CA 1
ATOM 1075 C C . ASP A 1 137 ? 32.291 6.454 -30.674 1.00 94.81 137 ASP A C 1
ATOM 1077 O O . ASP A 1 137 ? 32.861 5.943 -31.640 1.00 94.81 137 ASP A O 1
ATOM 1081 N N . LYS A 1 138 ? 32.845 6.489 -29.460 1.00 90.38 138 LYS A N 1
ATOM 1082 C CA . LYS A 1 138 ? 34.213 6.013 -29.199 1.00 90.38 138 LYS A CA 1
ATOM 1083 C C . LYS A 1 138 ? 34.320 4.493 -29.114 1.00 90.38 138 LYS A C 1
ATOM 1085 O O . LYS A 1 138 ? 35.426 3.971 -29.209 1.00 90.38 138 LYS A O 1
ATOM 1090 N N . THR A 1 139 ? 33.208 3.801 -28.892 1.00 89.44 139 THR A N 1
ATOM 1091 C CA . THR A 1 139 ? 33.180 2.355 -28.649 1.00 89.44 139 THR A CA 1
ATOM 1092 C C . THR A 1 139 ? 32.915 1.598 -29.950 1.00 89.44 139 THR A C 1
ATOM 1094 O O . THR A 1 139 ? 33.599 0.629 -30.284 1.00 89.44 139 THR A O 1
ATOM 1097 N N . TYR A 1 140 ? 31.943 2.069 -30.722 1.00 90.62 140 TYR A N 1
ATOM 1098 C CA . TYR A 1 140 ? 31.392 1.392 -31.888 1.00 90.62 140 TYR A CA 1
ATOM 1099 C C . TYR A 1 140 ? 31.679 2.123 -33.206 1.00 90.62 140 TYR A C 1
ATOM 1101 O O . TYR A 1 140 ? 31.495 1.536 -34.267 1.00 90.62 140 TYR A O 1
ATOM 1109 N N . GLY A 1 141 ? 32.153 3.373 -33.170 1.00 91.81 141 GLY A N 1
ATOM 1110 C CA . GLY A 1 141 ? 32.603 4.097 -34.365 1.00 91.81 141 GLY A CA 1
ATOM 1111 C C . GLY A 1 141 ? 31.493 4.671 -35.252 1.00 91.81 141 GLY A C 1
ATOM 1112 O O . GLY A 1 141 ? 31.786 5.223 -36.311 1.00 91.81 141 GLY A O 1
ATOM 1113 N N . TYR A 1 142 ? 30.221 4.592 -34.850 1.00 93.44 142 TYR A N 1
ATOM 1114 C CA . TYR A 1 142 ? 29.132 5.209 -35.613 1.00 93.44 142 TYR A CA 1
ATOM 1115 C C . TYR A 1 142 ? 29.075 6.740 -35.394 1.00 93.44 142 TYR A C 1
ATOM 1117 O O . TYR A 1 142 ? 29.375 7.220 -34.298 1.00 93.44 142 TYR A O 1
ATOM 1125 N N . PRO A 1 143 ? 28.679 7.544 -36.400 1.00 95.56 143 PRO A N 1
ATOM 1126 C CA . PRO A 1 143 ? 28.413 8.975 -36.245 1.00 95.56 143 PRO A CA 1
ATOM 1127 C C . PRO A 1 143 ? 27.341 9.304 -35.189 1.00 95.56 143 PRO A C 1
ATOM 1129 O O . PRO A 1 143 ? 26.202 8.860 -35.291 1.00 95.56 143 PRO A O 1
ATOM 1132 N N . THR A 1 144 ? 27.662 10.160 -34.217 1.00 95.19 144 THR A N 1
ATOM 1133 C CA . THR A 1 144 ? 26.730 10.6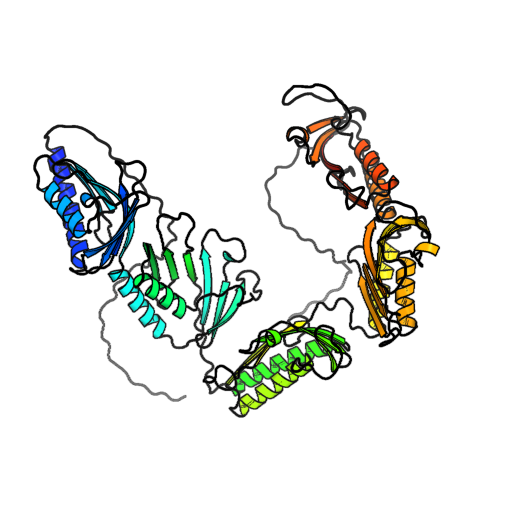63 -33.184 1.00 95.19 144 THR A CA 1
ATOM 1134 C C . THR A 1 144 ? 26.153 12.037 -33.521 1.00 95.19 144 THR A C 1
ATOM 1136 O O . THR A 1 144 ? 25.079 12.406 -33.053 1.00 95.19 144 THR A O 1
ATOM 1139 N N . SER A 1 145 ? 26.827 12.806 -34.372 1.00 94.56 145 SER A N 1
ATOM 1140 C CA . SER A 1 145 ? 26.281 14.027 -34.971 1.00 94.56 145 SER A CA 1
ATOM 1141 C C . SER A 1 145 ? 27.012 14.332 -36.264 1.00 94.56 145 SER A C 1
ATOM 1143 O O . SER A 1 145 ? 28.228 14.155 -36.312 1.00 94.56 145 SER A O 1
ATOM 1145 N N . TRP A 1 146 ? 26.322 14.853 -37.269 1.00 93.81 146 TRP A N 1
ATOM 1146 C CA . TRP A 1 146 ? 26.919 15.197 -38.556 1.00 93.81 146 TRP A CA 1
ATOM 1147 C C . TRP A 1 146 ? 26.355 16.508 -39.090 1.00 93.81 146 TRP A C 1
ATOM 1149 O O . TRP A 1 146 ? 25.159 16.783 -39.009 1.00 93.81 146 TRP A O 1
ATOM 1159 N N . ASN A 1 147 ? 27.237 17.312 -39.670 1.00 92.62 147 ASN A N 1
ATOM 1160 C CA . ASN A 1 147 ? 26.897 18.495 -40.438 1.00 92.62 147 ASN A CA 1
ATOM 1161 C C . ASN A 1 147 ? 27.733 18.497 -41.721 1.00 92.62 147 ASN A C 1
ATOM 1163 O O . ASN A 1 147 ? 28.930 18.802 -41.707 1.00 92.62 147 ASN A O 1
ATOM 1167 N N . ILE A 1 148 ? 27.089 18.098 -42.816 1.00 90.94 148 ILE A N 1
ATOM 1168 C CA . ILE A 1 148 ? 27.674 17.997 -44.149 1.00 90.94 148 ILE A CA 1
ATOM 1169 C C . ILE A 1 148 ? 26.979 19.032 -45.034 1.00 90.94 148 ILE A C 1
ATOM 1171 O O . ILE A 1 148 ? 25.749 19.033 -45.141 1.00 90.94 148 ILE A O 1
ATOM 1175 N N . THR A 1 149 ? 27.753 19.922 -45.659 1.00 89.12 149 THR A N 1
ATOM 1176 C CA . THR A 1 149 ? 27.226 20.891 -46.633 1.00 89.12 149 THR A CA 1
ATOM 1177 C C . THR A 1 149 ? 28.072 20.914 -47.898 1.00 89.12 149 THR A C 1
ATOM 1179 O O . THR A 1 149 ? 29.299 20.813 -47.829 1.00 89.12 149 THR A O 1
ATOM 1182 N N . GLY A 1 150 ? 27.418 21.069 -49.050 1.00 86.88 150 GLY A N 1
ATOM 1183 C CA . GLY A 1 150 ? 28.058 21.027 -50.362 1.00 86.88 150 GLY A CA 1
ATOM 1184 C C . GLY A 1 150 ? 27.329 20.074 -51.299 1.00 86.88 150 GLY A C 1
ATOM 1185 O O . GLY A 1 150 ? 26.118 20.209 -51.490 1.00 86.88 150 GLY A O 1
ATOM 1186 N N . SER A 1 151 ? 28.071 19.132 -51.880 1.00 83.06 151 SER A N 1
ATOM 1187 C CA . SER A 1 151 ? 27.565 18.150 -52.851 1.00 83.06 151 SER A CA 1
ATOM 1188 C C . SER A 1 151 ? 26.466 17.259 -52.267 1.00 83.06 151 SER A C 1
ATOM 1190 O O . SER A 1 151 ? 25.472 16.982 -52.937 1.00 83.06 151 SER A O 1
ATOM 1192 N N . VAL A 1 152 ? 26.595 16.908 -50.986 1.00 81.62 152 VAL A N 1
ATOM 1193 C CA . VAL A 1 152 ? 25.522 16.366 -50.147 1.00 81.62 152 VAL A CA 1
ATOM 1194 C C . VAL A 1 152 ? 25.217 17.390 -49.051 1.00 81.62 152 VAL A C 1
ATOM 1196 O O . VAL A 1 152 ? 26.119 18.012 -48.493 1.00 81.62 152 VAL A O 1
ATOM 1199 N N . SER A 1 153 ? 23.934 17.610 -48.757 1.00 85.94 153 SER A N 1
ATOM 1200 C CA . SER A 1 153 ? 23.499 18.459 -47.640 1.00 85.94 153 SER A CA 1
ATOM 1201 C C . SER A 1 153 ? 22.691 17.619 -46.661 1.00 85.94 153 SER A C 1
ATOM 1203 O O . SER A 1 153 ? 21.535 17.293 -46.932 1.00 85.94 153 SER A O 1
ATOM 1205 N N . LEU A 1 154 ? 23.326 17.240 -45.552 1.00 87.31 154 LEU A N 1
ATOM 1206 C CA . LEU A 1 154 ? 22.767 16.345 -44.543 1.00 87.31 154 LEU A CA 1
ATOM 1207 C C . LEU A 1 154 ? 23.223 16.794 -43.151 1.00 87.31 154 LEU A C 1
ATOM 1209 O O . LEU A 1 154 ? 24.420 16.930 -42.895 1.00 87.31 154 LEU A O 1
ATOM 1213 N N . GLN A 1 155 ? 22.265 17.028 -42.256 1.00 89.62 155 GLN A N 1
ATOM 1214 C CA . GLN A 1 155 ? 22.521 17.493 -40.893 1.00 89.62 155 GLN A CA 1
ATOM 1215 C C . GLN A 1 155 ? 21.673 16.699 -39.906 1.00 89.62 155 GLN A C 1
ATOM 1217 O O . GLN A 1 155 ? 20.465 16.558 -40.109 1.00 89.62 155 GLN A O 1
ATOM 1222 N N . GLY A 1 156 ? 22.289 16.200 -38.839 1.00 89.44 156 GLY A N 1
ATOM 1223 C CA . GLY A 1 156 ? 21.574 15.427 -37.836 1.00 89.44 156 GLY A CA 1
ATOM 1224 C C . GLY A 1 156 ? 22.359 15.162 -36.559 1.00 89.44 156 GLY A C 1
ATOM 1225 O O . GLY A 1 156 ? 23.568 15.391 -36.470 1.00 89.44 156 GLY A O 1
ATOM 1226 N N . THR A 1 157 ? 21.643 14.725 -35.531 1.00 92.00 157 THR A N 1
ATOM 1227 C CA . THR A 1 157 ? 22.185 14.335 -34.225 1.00 92.00 157 THR A CA 1
ATOM 1228 C C . THR A 1 157 ? 21.496 13.060 -33.767 1.00 92.00 157 THR A C 1
ATOM 1230 O O . THR A 1 157 ? 20.271 12.985 -33.807 1.00 92.00 157 THR A O 1
ATOM 1233 N N . MET A 1 158 ? 22.285 12.070 -33.362 1.00 91.62 158 MET A N 1
ATOM 1234 C CA . MET A 1 158 ? 21.802 10.787 -32.865 1.00 91.62 158 MET A CA 1
ATOM 1235 C C . MET A 1 158 ? 21.044 10.985 -31.547 1.00 91.62 158 MET A C 1
ATOM 1237 O O . MET A 1 158 ? 21.553 11.642 -30.641 1.00 91.62 158 MET A O 1
ATOM 1241 N N . GLU A 1 159 ? 19.847 10.414 -31.445 1.00 88.38 159 GLU A N 1
ATOM 1242 C CA . GLU A 1 159 ? 19.050 10.373 -30.213 1.00 88.38 159 GLU A CA 1
ATOM 1243 C C . GLU A 1 159 ? 19.207 9.049 -29.479 1.00 88.38 159 GLU A C 1
ATOM 1245 O O . GLU A 1 159 ? 19.363 9.030 -28.261 1.00 88.38 159 GLU A O 1
ATOM 1250 N N . SER A 1 160 ? 19.188 7.941 -30.215 1.00 88.19 160 SER A N 1
ATOM 1251 C CA . SER A 1 160 ? 19.364 6.609 -29.651 1.00 88.19 160 SER A CA 1
ATOM 1252 C C . SER A 1 160 ? 20.028 5.683 -30.655 1.00 88.19 160 SER A C 1
ATOM 1254 O O . SER A 1 160 ? 19.838 5.818 -31.864 1.00 88.19 160 SER A O 1
ATOM 1256 N N . PHE A 1 161 ? 20.787 4.716 -30.154 1.00 90.44 161 PHE A N 1
ATOM 1257 C CA . PHE A 1 161 ? 21.422 3.693 -30.970 1.00 90.44 161 PHE A CA 1
ATOM 1258 C C . PHE A 1 161 ? 21.428 2.374 -30.203 1.00 90.44 161 PHE A C 1
ATOM 1260 O O . PHE A 1 161 ? 21.991 2.299 -29.115 1.00 90.44 161 PHE A O 1
ATOM 1267 N N . THR A 1 162 ? 20.842 1.331 -30.783 1.00 91.38 162 THR A N 1
ATOM 1268 C CA . THR A 1 162 ? 20.898 -0.028 -30.244 1.00 91.38 162 THR A CA 1
ATOM 1269 C C . THR A 1 162 ? 21.633 -0.922 -31.229 1.00 91.38 162 THR A C 1
ATOM 1271 O O . THR A 1 162 ? 21.165 -1.152 -32.345 1.00 91.38 162 THR A O 1
ATOM 1274 N N . PHE A 1 163 ? 22.772 -1.464 -30.799 1.00 92.31 163 PHE A N 1
ATOM 1275 C CA . PHE A 1 163 ? 23.565 -2.404 -31.584 1.00 92.31 163 PHE A 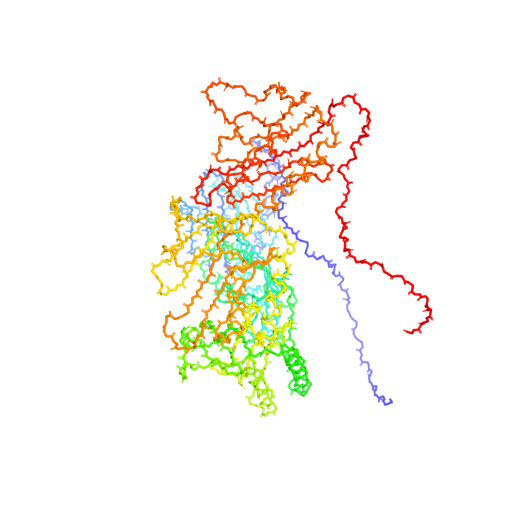CA 1
ATOM 1276 C C . PHE A 1 163 ? 23.112 -3.843 -31.297 1.00 92.31 163 PHE A C 1
ATOM 1278 O O . PHE A 1 163 ? 23.682 -4.528 -30.451 1.00 92.31 163 PHE A O 1
ATOM 1285 N N . PHE A 1 164 ? 22.087 -4.322 -32.003 1.00 90.00 164 PHE A N 1
ATOM 1286 C CA . PHE A 1 164 ? 21.473 -5.621 -31.715 1.00 90.00 164 PHE A CA 1
ATOM 1287 C C . PHE A 1 164 ? 22.425 -6.806 -31.833 1.00 90.00 164 PHE A C 1
ATOM 1289 O O . PHE A 1 164 ? 22.349 -7.697 -30.995 1.00 90.00 164 PHE A O 1
ATOM 1296 N N . SER A 1 165 ? 23.327 -6.830 -32.818 1.00 89.25 165 SER A N 1
ATOM 1297 C CA . SER A 1 165 ? 24.291 -7.937 -32.940 1.00 89.25 165 SER A CA 1
ATOM 1298 C C . SER A 1 165 ? 25.198 -8.055 -31.713 1.00 89.25 165 SER A C 1
ATOM 1300 O O . SER A 1 165 ? 25.387 -9.154 -31.199 1.00 89.25 165 SER A O 1
ATOM 1302 N N . ILE A 1 166 ? 25.706 -6.927 -31.208 1.00 90.38 166 ILE A N 1
ATOM 1303 C CA . ILE A 1 166 ? 26.567 -6.897 -30.018 1.00 90.38 166 ILE A CA 1
ATOM 1304 C C . ILE A 1 166 ? 25.764 -7.207 -28.762 1.00 90.38 166 ILE A C 1
ATOM 1306 O O . ILE A 1 166 ? 26.186 -8.022 -27.945 1.00 90.38 166 ILE A O 1
ATOM 1310 N N . LEU A 1 167 ? 24.580 -6.610 -28.627 1.00 93.31 167 LEU A N 1
ATOM 1311 C CA . LEU A 1 167 ? 23.724 -6.853 -27.474 1.00 93.31 167 LEU A CA 1
ATOM 1312 C C . LEU A 1 167 ? 23.264 -8.316 -27.403 1.00 93.31 167 LEU A C 1
ATOM 1314 O O . LEU A 1 167 ? 23.221 -8.892 -26.321 1.00 93.31 167 LEU A O 1
ATOM 1318 N N . ARG A 1 168 ? 22.994 -8.954 -28.549 1.00 93.12 168 ARG A N 1
ATOM 1319 C CA . ARG A 1 168 ? 22.695 -10.391 -28.630 1.00 93.12 168 ARG A CA 1
ATOM 1320 C C . ARG A 1 168 ? 23.880 -11.238 -28.181 1.00 93.12 168 ARG A C 1
ATOM 1322 O O . ARG A 1 168 ? 23.691 -12.228 -27.483 1.00 93.12 168 ARG A O 1
ATOM 1329 N N . GLU A 1 169 ? 25.097 -10.872 -28.573 1.00 92.56 169 GLU A N 1
ATOM 1330 C CA . GLU A 1 169 ? 26.297 -11.574 -28.120 1.00 92.56 169 GLU A CA 1
ATOM 1331 C C . GLU A 1 169 ? 26.469 -11.455 -26.600 1.00 92.56 169 GLU A C 1
ATOM 1333 O O . GLU A 1 169 ? 26.671 -12.467 -25.931 1.00 92.56 169 GLU A O 1
ATOM 1338 N N . GLN A 1 170 ? 26.309 -10.251 -26.047 1.00 94.69 170 GLN A N 1
ATOM 1339 C CA . GLN A 1 170 ? 26.365 -10.002 -24.603 1.00 94.69 170 GLN A CA 1
ATOM 1340 C C . GLN A 1 170 ? 25.283 -10.774 -23.843 1.00 94.69 170 GLN A C 1
ATOM 1342 O O . GLN A 1 170 ? 25.585 -11.411 -22.837 1.00 94.69 170 GLN A O 1
ATOM 1347 N N . LEU A 1 171 ? 24.051 -10.786 -24.360 1.00 96.62 171 LEU A N 1
ATOM 1348 C CA . LEU A 1 171 ? 22.940 -11.566 -23.818 1.00 96.62 171 LEU A CA 1
ATOM 1349 C C . LEU A 1 171 ? 23.274 -13.060 -23.783 1.00 96.62 171 LEU A C 1
ATOM 1351 O O . LEU A 1 171 ? 23.095 -13.700 -22.754 1.00 96.62 171 LEU A O 1
ATOM 1355 N N . ASN A 1 172 ? 23.803 -13.610 -24.879 1.00 96.38 172 ASN A N 1
ATOM 1356 C CA . ASN A 1 172 ? 24.183 -15.021 -24.961 1.00 96.38 172 ASN A CA 1
ATOM 1357 C C . ASN A 1 172 ? 25.326 -15.371 -23.997 1.00 96.38 172 ASN A C 1
ATOM 1359 O O . ASN A 1 172 ? 25.310 -16.440 -23.391 1.00 96.38 172 ASN A O 1
ATOM 1363 N N . GLN A 1 173 ? 26.314 -14.485 -23.848 1.00 96.25 173 GLN A N 1
ATOM 1364 C CA . GLN A 1 173 ? 27.419 -14.666 -22.904 1.00 96.25 173 GLN A CA 1
ATOM 1365 C C . GLN A 1 173 ? 26.925 -14.622 -21.454 1.00 96.25 173 GLN A C 1
ATOM 1367 O O . GLN A 1 173 ? 27.226 -15.536 -20.688 1.00 96.25 173 GLN A O 1
ATOM 1372 N N . GLY A 1 174 ? 26.135 -13.606 -21.094 1.00 96.56 174 GLY A N 1
ATOM 1373 C CA . GLY A 1 174 ? 25.535 -13.479 -19.765 1.00 96.56 174 GLY A CA 1
ATOM 1374 C C . GLY A 1 174 ? 24.637 -14.669 -19.438 1.00 96.56 174 GLY A C 1
ATOM 1375 O O . GLY A 1 174 ? 24.791 -15.290 -18.389 1.00 96.56 174 GLY A O 1
ATOM 1376 N N . LYS A 1 175 ? 23.789 -15.077 -20.390 1.00 97.19 175 LYS A N 1
ATOM 1377 C CA . LYS A 1 175 ? 22.933 -16.257 -20.252 1.00 97.19 175 LYS A CA 1
ATOM 1378 C C . LYS A 1 175 ? 23.740 -17.535 -20.050 1.00 97.19 175 LYS A C 1
ATOM 1380 O O . LYS A 1 175 ? 23.389 -18.327 -19.191 1.00 97.19 175 LYS A O 1
ATOM 1385 N N . ALA A 1 176 ? 24.837 -17.734 -20.778 1.00 96.31 176 ALA A N 1
ATOM 1386 C CA . ALA A 1 176 ? 25.676 -18.918 -20.598 1.00 96.31 176 ALA A CA 1
ATOM 1387 C C . ALA A 1 176 ? 26.320 -18.989 -19.200 1.00 96.31 176 ALA A C 1
ATOM 1389 O O . ALA A 1 176 ? 26.480 -20.083 -18.662 1.00 96.31 176 ALA A O 1
ATOM 1390 N N . VAL A 1 177 ? 26.686 -17.844 -18.610 1.00 96.12 177 VAL A N 1
ATOM 1391 C CA . VAL A 1 177 ? 27.177 -17.777 -17.221 1.00 96.12 177 VAL A CA 1
ATOM 1392 C C . VAL A 1 177 ? 26.038 -18.056 -16.239 1.00 96.12 177 VAL A C 1
ATOM 1394 O O . VAL A 1 177 ? 26.203 -18.871 -15.333 1.00 96.12 177 VAL A O 1
ATOM 1397 N N . TRP A 1 178 ? 24.875 -17.439 -16.453 1.00 96.94 178 TRP A N 1
ATOM 1398 C CA . TRP A 1 178 ? 23.695 -17.610 -15.608 1.00 96.94 178 TRP A CA 1
ATOM 1399 C C . TRP A 1 178 ? 23.152 -19.045 -15.624 1.00 96.94 178 TRP A C 1
ATOM 1401 O O . TRP A 1 178 ? 22.800 -19.585 -14.580 1.00 96.94 178 TRP A O 1
ATOM 1411 N N . ASP A 1 179 ? 23.127 -19.699 -16.784 1.00 94.88 179 ASP A N 1
ATOM 1412 C CA . ASP A 1 179 ? 22.677 -21.086 -16.957 1.00 94.88 179 ASP A CA 1
ATOM 1413 C C . ASP A 1 179 ? 23.662 -22.101 -16.341 1.00 94.88 179 ASP A C 1
ATOM 1415 O O . ASP A 1 179 ? 23.311 -23.259 -16.132 1.00 94.88 179 ASP A O 1
ATOM 1419 N N . ALA A 1 180 ? 24.899 -21.688 -16.033 1.00 92.56 180 ALA A N 1
ATOM 1420 C CA . ALA A 1 180 ? 25.905 -22.526 -15.376 1.00 92.56 180 ALA A CA 1
ATOM 1421 C C . ALA A 1 180 ? 25.818 -22.502 -13.836 1.00 92.56 180 ALA A C 1
ATOM 1423 O O . ALA A 1 180 ? 26.664 -23.100 -13.161 1.00 92.56 180 ALA A O 1
ATOM 1424 N N . ARG A 1 181 ? 24.828 -21.801 -13.271 1.00 90.81 181 ARG A N 1
ATOM 1425 C CA . ARG A 1 181 ? 24.573 -21.751 -11.827 1.00 90.81 181 ARG A CA 1
ATOM 1426 C C . ARG A 1 181 ? 24.302 -23.156 -11.247 1.00 90.81 181 ARG A C 1
ATOM 1428 O O . ARG A 1 181 ? 23.771 -24.021 -11.937 1.00 90.81 181 ARG A O 1
ATOM 1435 N N . PRO A 1 182 ? 24.634 -23.402 -9.967 1.00 84.56 182 PRO A N 1
ATOM 1436 C CA . PRO A 1 182 ? 24.457 -24.709 -9.328 1.00 84.56 182 PRO A CA 1
ATOM 1437 C C . PRO A 1 182 ? 23.018 -25.004 -8.869 1.00 84.56 182 PRO A C 1
ATOM 1439 O O . PRO A 1 182 ? 22.763 -26.090 -8.359 1.00 84.56 182 PRO A O 1
ATOM 1442 N N . THR A 1 183 ? 22.107 -24.036 -8.967 1.00 84.19 183 THR A N 1
ATOM 1443 C CA . THR A 1 183 ? 20.768 -24.081 -8.369 1.00 84.19 183 THR A CA 1
ATOM 1444 C C . THR A 1 183 ? 19.806 -23.187 -9.147 1.00 84.19 183 THR A C 1
ATOM 1446 O O . THR A 1 183 ? 20.202 -22.122 -9.618 1.00 84.19 183 THR A O 1
ATOM 1449 N N . ASP A 1 184 ? 18.543 -23.597 -9.241 1.00 86.50 184 ASP A N 1
ATOM 1450 C CA . ASP A 1 184 ? 17.448 -22.788 -9.794 1.00 86.50 184 ASP A CA 1
ATOM 1451 C C . ASP A 1 184 ? 16.704 -21.982 -8.719 1.00 86.50 184 ASP A C 1
ATOM 1453 O O . ASP A 1 184 ? 15.711 -21.316 -9.006 1.00 86.50 184 ASP A O 1
ATOM 1457 N N . SER A 1 185 ? 17.201 -22.024 -7.482 1.00 85.38 185 SER A N 1
ATOM 1458 C CA . SER A 1 185 ? 16.693 -21.255 -6.351 1.00 85.38 185 SER A CA 1
ATOM 1459 C C . SER A 1 185 ? 17.622 -20.084 -6.045 1.00 85.38 185 SER A C 1
ATOM 1461 O O . SER A 1 185 ? 18.829 -20.262 -5.871 1.00 85.38 185 SER A O 1
ATOM 1463 N N . TYR A 1 186 ? 17.076 -18.877 -5.981 1.00 91.00 186 TYR A N 1
ATOM 1464 C CA . TYR A 1 186 ? 17.825 -17.653 -5.719 1.00 91.00 186 TYR A CA 1
ATOM 1465 C C . TYR A 1 186 ? 16.893 -16.529 -5.263 1.00 91.00 186 TYR A C 1
ATOM 1467 O O . TYR A 1 186 ? 15.704 -16.533 -5.570 1.00 91.00 186 TYR A O 1
ATOM 1475 N N . ASP A 1 187 ? 17.450 -15.549 -4.568 1.00 91.75 187 ASP A N 1
ATOM 1476 C CA . ASP A 1 187 ? 16.774 -14.308 -4.197 1.00 91.75 187 ASP A CA 1
ATOM 1477 C C . ASP A 1 187 ? 17.390 -13.153 -4.986 1.00 91.75 187 ASP A C 1
ATOM 1479 O O . ASP A 1 187 ? 18.572 -13.203 -5.335 1.00 91.75 187 ASP A O 1
ATOM 1483 N N . TYR A 1 188 ? 16.607 -12.127 -5.300 1.00 97.12 188 TYR A N 1
ATOM 1484 C CA . TYR A 1 188 ? 17.113 -10.890 -5.893 1.00 97.12 188 TYR A CA 1
ATOM 1485 C C . TYR A 1 188 ? 16.202 -9.716 -5.567 1.00 97.12 188 TYR A C 1
ATOM 1487 O O . TYR A 1 188 ? 14.996 -9.887 -5.396 1.00 97.12 188 TYR A O 1
ATOM 1495 N N . THR A 1 189 ? 16.761 -8.511 -5.567 1.00 95.75 189 THR A N 1
ATOM 1496 C CA . THR A 1 189 ? 15.969 -7.285 -5.522 1.00 95.75 189 THR A CA 1
ATOM 1497 C C . THR A 1 189 ? 15.742 -6.756 -6.932 1.00 95.75 189 THR A C 1
ATOM 1499 O O . THR A 1 189 ? 16.663 -6.706 -7.754 1.00 95.75 189 THR A O 1
ATOM 1502 N N . ILE A 1 190 ? 14.515 -6.321 -7.221 1.00 95.69 190 ILE A N 1
ATOM 1503 C CA . ILE A 1 190 ? 14.167 -5.606 -8.449 1.00 95.69 190 ILE A CA 1
ATOM 1504 C C . ILE A 1 190 ? 13.557 -4.239 -8.146 1.00 95.69 190 ILE A C 1
ATOM 1506 O O . ILE A 1 190 ? 12.674 -4.099 -7.306 1.00 95.69 190 ILE A O 1
ATOM 1510 N N . HIS A 1 191 ? 14.014 -3.222 -8.871 1.00 94.44 191 HIS A N 1
ATOM 1511 C CA . HIS A 1 191 ? 13.497 -1.860 -8.810 1.00 94.44 191 HIS A CA 1
ATOM 1512 C C . HIS A 1 191 ? 13.091 -1.414 -10.215 1.00 94.44 191 HIS A C 1
ATOM 1514 O O . HIS A 1 191 ? 13.918 -1.324 -11.128 1.00 94.44 191 HIS A O 1
ATOM 1520 N N . ILE A 1 192 ? 11.796 -1.150 -10.384 1.00 93.06 192 ILE A N 1
ATOM 1521 C CA . ILE A 1 192 ? 11.216 -0.678 -11.639 1.00 93.06 192 ILE A CA 1
ATOM 1522 C C . ILE A 1 192 ? 11.211 0.852 -11.624 1.00 93.06 192 ILE A C 1
ATOM 1524 O O . ILE A 1 192 ? 10.429 1.488 -10.924 1.00 93.06 192 ILE A O 1
ATOM 1528 N N . ILE A 1 193 ? 12.100 1.451 -12.408 1.00 90.44 193 ILE A N 1
ATOM 1529 C CA . ILE A 1 193 ? 12.310 2.895 -12.464 1.00 90.44 193 ILE A CA 1
ATOM 1530 C C . ILE A 1 193 ? 11.501 3.463 -13.631 1.00 90.44 193 ILE A C 1
ATOM 1532 O O . ILE A 1 193 ? 11.738 3.135 -14.793 1.00 90.44 193 ILE A O 1
ATOM 1536 N N . GLY A 1 194 ? 10.557 4.350 -13.334 1.00 86.75 194 GLY A N 1
ATOM 1537 C CA . GLY A 1 194 ? 9.709 4.998 -14.331 1.00 86.75 194 GLY A CA 1
ATOM 1538 C C . GLY A 1 194 ? 8.753 6.000 -13.693 1.00 86.75 194 GLY A C 1
ATOM 1539 O O . GLY A 1 194 ? 8.870 6.321 -12.512 1.00 86.75 194 GLY A O 1
ATOM 1540 N N . PHE A 1 195 ? 7.787 6.494 -14.466 1.00 84.62 195 PHE A N 1
ATOM 1541 C CA . PHE A 1 195 ? 6.702 7.326 -13.941 1.00 84.62 195 PHE A CA 1
ATOM 1542 C C . PHE A 1 195 ? 5.608 6.431 -13.332 1.00 84.62 195 PHE A C 1
ATOM 1544 O O . PHE A 1 195 ? 4.545 6.239 -13.918 1.00 84.62 195 PHE A O 1
ATOM 1551 N N . LEU A 1 196 ? 5.918 5.813 -12.189 1.00 83.31 196 LEU A N 1
ATOM 1552 C CA . LEU A 1 196 ? 5.081 4.811 -11.524 1.00 83.31 196 LEU A CA 1
ATOM 1553 C C . LEU A 1 196 ? 4.681 5.292 -10.118 1.00 83.31 196 LEU A C 1
ATOM 1555 O O . LEU A 1 196 ? 5.557 5.722 -9.364 1.00 83.31 196 LEU A O 1
ATOM 1559 N N . PRO A 1 197 ? 3.390 5.238 -9.737 1.00 81.00 197 PRO A N 1
ATOM 1560 C CA . PRO A 1 197 ? 2.980 5.535 -8.369 1.00 81.00 197 PRO A CA 1
ATOM 1561 C C . PRO A 1 197 ? 3.413 4.404 -7.418 1.00 81.00 197 PRO A C 1
ATOM 1563 O O . PRO A 1 197 ? 3.538 3.257 -7.854 1.00 81.00 197 PRO A O 1
ATOM 1566 N N . PRO A 1 198 ? 3.604 4.671 -6.116 1.00 76.00 198 PRO A N 1
ATOM 1567 C CA . PRO A 1 198 ? 3.709 3.607 -5.121 1.00 76.00 198 PRO A CA 1
ATOM 1568 C C . PRO A 1 198 ? 2.471 2.687 -5.160 1.00 76.00 198 PRO A C 1
ATOM 1570 O O . PRO A 1 198 ? 1.365 3.192 -5.381 1.00 76.00 198 PRO A O 1
ATOM 1573 N N . PRO A 1 199 ? 2.626 1.362 -4.979 1.00 77.94 199 PRO A N 1
ATOM 1574 C CA . PRO A 1 199 ? 3.873 0.642 -4.677 1.00 77.94 199 PRO A CA 1
ATOM 1575 C C . PRO A 1 199 ? 4.692 0.200 -5.913 1.00 77.94 199 PRO A C 1
ATOM 1577 O O . PRO A 1 199 ? 5.721 -0.456 -5.781 1.00 77.94 199 PRO A O 1
ATOM 1580 N N . TYR A 1 200 ? 4.289 0.553 -7.138 1.00 81.12 200 TYR A N 1
ATOM 1581 C CA . TYR A 1 200 ? 4.891 0.021 -8.374 1.00 81.12 200 TYR A CA 1
ATOM 1582 C C . TYR A 1 200 ? 6.342 0.445 -8.626 1.00 81.12 200 TYR A C 1
ATOM 1584 O O . TYR A 1 200 ? 7.068 -0.242 -9.342 1.00 81.12 200 TYR A O 1
ATOM 1592 N N . GLY A 1 201 ? 6.753 1.582 -8.064 1.00 84.81 201 GLY A N 1
ATOM 1593 C CA . GLY A 1 201 ? 8.116 2.101 -8.175 1.00 84.81 201 GLY A CA 1
ATOM 1594 C C . GLY A 1 201 ? 9.029 1.773 -6.991 1.00 84.81 201 GLY A C 1
ATOM 1595 O O . GLY A 1 201 ? 10.195 2.146 -7.044 1.00 84.81 201 GLY A O 1
ATOM 1596 N N . THR A 1 202 ? 8.542 1.137 -5.916 1.00 89.94 202 THR A N 1
ATOM 1597 C CA . THR A 1 202 ? 9.402 0.793 -4.767 1.00 89.94 202 THR A CA 1
ATOM 1598 C C . THR A 1 202 ? 10.146 -0.526 -5.019 1.00 89.94 202 THR A C 1
ATOM 1600 O O . THR A 1 202 ? 9.604 -1.401 -5.707 1.00 89.94 202 THR A O 1
ATOM 1603 N N . PRO A 1 203 ? 11.386 -0.692 -4.522 1.00 92.62 203 PRO A N 1
ATOM 1604 C CA . PRO A 1 203 ? 12.130 -1.941 -4.670 1.00 92.62 203 PRO A CA 1
ATOM 1605 C C . PRO A 1 203 ? 11.427 -3.144 -4.035 1.00 92.62 203 PRO A C 1
ATOM 1607 O O . PRO A 1 203 ? 10.745 -3.012 -3.020 1.00 92.62 203 PRO A O 1
ATOM 1610 N N . LYS A 1 204 ? 11.615 -4.321 -4.633 1.00 92.19 204 LYS A N 1
ATOM 1611 C CA . LYS A 1 204 ? 10.988 -5.579 -4.214 1.00 92.19 204 LYS A CA 1
ATOM 1612 C C . LYS A 1 204 ? 12.023 -6.674 -4.069 1.00 92.19 204 LYS A C 1
ATOM 1614 O O . LYS A 1 204 ? 12.784 -6.892 -5.012 1.00 92.19 204 LYS A O 1
ATOM 1619 N N . LEU A 1 205 ? 12.002 -7.390 -2.950 1.00 91.69 205 LEU A N 1
ATOM 1620 C CA . LEU A 1 205 ? 12.754 -8.630 -2.785 1.00 91.69 205 LEU A CA 1
ATOM 1621 C C . LEU A 1 205 ? 11.925 -9.783 -3.357 1.00 91.69 205 LEU A C 1
ATOM 1623 O O . LEU A 1 205 ? 10.810 -10.042 -2.910 1.00 91.69 205 LEU A O 1
ATOM 1627 N N . VAL A 1 206 ? 12.468 -10.469 -4.355 1.00 93.00 206 VAL A N 1
ATOM 1628 C CA . VAL A 1 206 ? 11.821 -11.592 -5.030 1.00 93.00 206 VAL A CA 1
ATOM 1629 C C . VAL A 1 206 ? 12.572 -12.871 -4.705 1.00 93.00 206 VAL A C 1
ATOM 1631 O O . VAL A 1 206 ? 13.779 -12.975 -4.932 1.00 93.00 206 VAL A O 1
ATOM 1634 N N . GLN A 1 207 ? 11.838 -13.856 -4.203 1.00 88.56 207 GLN A N 1
ATOM 1635 C CA . GLN A 1 207 ? 12.363 -15.172 -3.871 1.00 88.56 207 GLN A CA 1
ATOM 1636 C C . GLN A 1 207 ? 11.936 -16.165 -4.945 1.00 88.56 207 GLN A C 1
ATOM 1638 O O . GLN A 1 207 ? 10.748 -16.418 -5.144 1.00 88.56 207 GLN A O 1
ATOM 1643 N N . VAL A 1 208 ? 12.912 -16.721 -5.659 1.00 86.19 208 VAL A N 1
ATOM 1644 C CA . VAL A 1 208 ? 12.706 -17.735 -6.696 1.00 86.19 208 VAL A CA 1
ATOM 1645 C C . VAL A 1 208 ? 13.139 -19.079 -6.153 1.00 86.19 208 VAL A C 1
ATOM 1647 O O . VAL A 1 208 ? 14.243 -19.227 -5.622 1.00 86.19 208 VAL A O 1
ATOM 1650 N N . ARG A 1 209 ? 12.281 -20.081 -6.283 1.00 86.56 209 ARG A N 1
ATOM 1651 C CA . ARG A 1 209 ? 12.559 -21.442 -5.831 1.00 86.56 209 ARG A CA 1
ATOM 1652 C C . ARG A 1 209 ? 12.237 -22.407 -6.951 1.00 86.56 209 ARG A C 1
ATOM 1654 O O . ARG A 1 209 ? 11.163 -22.338 -7.541 1.00 86.56 209 ARG A O 1
ATOM 1661 N N . ASN A 1 210 ? 13.207 -23.259 -7.274 1.00 79.25 210 ASN A N 1
ATOM 1662 C CA . ASN A 1 210 ? 13.128 -24.212 -8.381 1.00 79.25 210 ASN A CA 1
ATOM 1663 C C . ASN A 1 210 ? 12.668 -23.553 -9.700 1.00 79.25 210 ASN A C 1
ATOM 1665 O O . ASN A 1 210 ? 11.843 -24.092 -10.431 1.00 79.25 210 ASN A O 1
ATOM 1669 N N . GLY A 1 211 ? 13.179 -22.350 -9.988 1.00 82.25 211 GLY A N 1
ATOM 1670 C CA . GLY A 1 211 ? 12.887 -21.614 -11.220 1.00 82.25 211 GLY A CA 1
ATOM 1671 C C . GLY A 1 211 ? 11.552 -20.862 -11.252 1.00 82.25 211 GLY A C 1
ATOM 1672 O O . GLY A 1 211 ? 11.277 -20.201 -12.253 1.00 82.25 211 GLY A O 1
ATOM 1673 N N . THR A 1 212 ? 10.754 -20.897 -10.181 1.00 83.81 212 THR A N 1
ATOM 1674 C CA . THR A 1 212 ? 9.453 -20.210 -10.094 1.00 83.81 212 THR A CA 1
ATOM 1675 C C . THR A 1 212 ? 9.488 -19.114 -9.030 1.00 83.81 212 THR A C 1
ATOM 1677 O O . THR A 1 212 ? 10.107 -19.291 -7.981 1.00 83.81 212 THR A O 1
ATOM 1680 N N . VAL A 1 213 ? 8.857 -17.964 -9.297 1.00 84.75 213 VAL A N 1
ATOM 1681 C CA . VAL A 1 213 ? 8.670 -16.922 -8.273 1.00 84.75 213 VAL A CA 1
ATOM 1682 C C . VAL A 1 213 ? 7.759 -17.483 -7.186 1.00 84.75 213 VAL A C 1
ATOM 1684 O O . VAL A 1 213 ? 6.628 -17.856 -7.477 1.00 84.75 213 VAL A O 1
ATOM 1687 N N . GLU A 1 214 ? 8.268 -17.563 -5.960 1.00 80.31 214 GLU A N 1
ATOM 1688 C CA . GLU A 1 214 ? 7.517 -18.038 -4.797 1.00 80.31 214 GLU A CA 1
ATOM 1689 C C . GLU A 1 214 ? 6.955 -16.872 -3.972 1.00 80.31 214 GLU A C 1
ATOM 1691 O O . GLU A 1 214 ? 5.777 -16.887 -3.632 1.00 80.31 214 GLU A O 1
ATOM 1696 N N . THR A 1 215 ? 7.787 -15.874 -3.659 1.00 77.38 215 THR A N 1
ATOM 1697 C CA . THR A 1 215 ? 7.398 -14.753 -2.790 1.00 77.38 215 THR A CA 1
ATOM 1698 C C . THR A 1 215 ? 7.901 -13.440 -3.366 1.00 77.38 215 THR A C 1
ATOM 1700 O O . THR A 1 215 ? 9.012 -13.361 -3.900 1.00 77.38 215 THR A O 1
ATOM 1703 N N . ILE A 1 216 ? 7.098 -12.390 -3.204 1.00 84.19 216 ILE A N 1
ATOM 1704 C CA . ILE A 1 216 ? 7.481 -11.001 -3.447 1.00 84.19 216 ILE A CA 1
ATOM 1705 C C . ILE A 1 216 ? 7.257 -10.229 -2.147 1.00 84.19 216 ILE A C 1
ATOM 1707 O O . ILE A 1 216 ? 6.158 -10.261 -1.597 1.00 84.19 216 ILE A O 1
ATOM 1711 N N . LEU A 1 217 ? 8.293 -9.545 -1.667 1.00 82.44 217 LEU A N 1
ATOM 1712 C CA . LEU A 1 217 ? 8.267 -8.729 -0.455 1.00 82.44 217 LEU A CA 1
ATOM 1713 C C . LEU A 1 217 ? 8.572 -7.264 -0.800 1.00 82.44 217 LEU A C 1
ATOM 1715 O O . LEU A 1 217 ? 9.428 -6.999 -1.653 1.00 82.44 217 LEU A O 1
ATOM 1719 N N . GLU A 1 218 ? 7.921 -6.312 -0.130 1.00 86.31 218 GLU A N 1
ATOM 1720 C CA . GLU A 1 218 ? 8.414 -4.927 -0.090 1.00 86.31 218 GLU A CA 1
ATOM 1721 C C . GLU A 1 218 ? 9.799 -4.911 0.573 1.00 86.31 218 GLU A C 1
ATOM 1723 O O . GLU A 1 218 ? 9.984 -5.480 1.650 1.00 86.31 218 GLU A O 1
ATOM 1728 N N . GLU A 1 219 ? 10.797 -4.294 -0.071 1.00 81.69 219 GLU A N 1
ATOM 1729 C CA . GLU A 1 219 ? 12.179 -4.324 0.439 1.00 81.69 219 GLU A CA 1
ATOM 1730 C C . GLU A 1 219 ? 12.314 -3.611 1.797 1.00 81.69 219 GLU A C 1
ATOM 1732 O O . GLU A 1 219 ? 13.125 -4.015 2.630 1.00 81.69 219 GLU A O 1
ATOM 1737 N N . ASP A 1 220 ? 11.540 -2.549 2.027 1.00 77.19 220 ASP A N 1
ATOM 1738 C CA . ASP A 1 220 ? 11.642 -1.709 3.220 1.00 77.19 220 ASP A CA 1
ATOM 1739 C C . ASP A 1 220 ? 10.863 -2.254 4.423 1.00 77.19 220 ASP A C 1
ATOM 1741 O O . ASP A 1 220 ? 11.368 -2.191 5.547 1.00 77.19 220 ASP A O 1
ATOM 1745 N N . THR A 1 221 ? 9.660 -2.785 4.207 1.00 77.44 221 THR A N 1
ATOM 1746 C CA . THR A 1 221 ? 8.795 -3.300 5.281 1.00 77.44 221 THR A CA 1
ATOM 1747 C C . THR A 1 221 ? 8.897 -4.812 5.469 1.00 77.44 221 THR A C 1
ATOM 1749 O O . THR A 1 221 ? 8.628 -5.304 6.564 1.00 77.44 221 THR A O 1
ATOM 1752 N N . GLY A 1 222 ? 9.298 -5.560 4.436 1.00 71.44 222 GLY A N 1
ATOM 1753 C CA . GLY A 1 222 ? 9.240 -7.023 4.422 1.00 71.44 222 GLY A CA 1
ATOM 1754 C C . GLY A 1 222 ? 7.818 -7.580 4.290 1.00 71.44 222 GLY A C 1
ATOM 1755 O O . GLY A 1 222 ? 7.624 -8.782 4.462 1.00 71.44 222 GLY A O 1
ATOM 1756 N N . GLU A 1 223 ? 6.826 -6.732 4.006 1.00 75.19 223 GLU A N 1
ATOM 1757 C CA . GLU A 1 223 ? 5.439 -7.155 3.810 1.00 75.19 223 GLU A CA 1
ATOM 1758 C C . GLU A 1 223 ? 5.293 -7.977 2.528 1.00 75.19 223 GLU A C 1
ATOM 1760 O O . GLU A 1 223 ? 5.860 -7.638 1.485 1.00 75.19 223 GLU A O 1
ATOM 1765 N N . MET A 1 224 ? 4.513 -9.059 2.602 1.00 77.38 224 MET A N 1
ATOM 1766 C CA . MET A 1 224 ? 4.189 -9.872 1.432 1.00 77.38 224 MET A CA 1
ATOM 1767 C C . MET A 1 224 ? 3.278 -9.116 0.474 1.00 77.38 224 MET A C 1
ATOM 1769 O O . MET A 1 224 ? 2.284 -8.513 0.875 1.00 77.38 224 MET A O 1
ATOM 1773 N N . ILE A 1 225 ? 3.592 -9.222 -0.813 1.00 76.38 225 ILE A N 1
ATOM 1774 C CA . ILE A 1 225 ? 2.811 -8.622 -1.885 1.00 76.38 225 ILE A CA 1
ATOM 1775 C C . ILE A 1 225 ? 2.053 -9.705 -2.627 1.00 76.38 225 ILE A C 1
ATOM 1777 O O . ILE A 1 225 ? 2.611 -10.727 -3.028 1.00 76.38 225 ILE A O 1
ATOM 1781 N N . ASP A 1 226 ? 0.776 -9.431 -2.862 1.00 76.19 226 ASP A N 1
ATOM 1782 C CA . ASP A 1 226 ? -0.077 -10.256 -3.700 1.00 76.19 226 ASP A CA 1
ATOM 1783 C C . ASP A 1 226 ? 0.491 -10.382 -5.129 1.00 76.19 226 ASP A C 1
ATOM 1785 O O . ASP A 1 226 ? 0.505 -9.435 -5.926 1.00 76.19 226 ASP A O 1
ATOM 1789 N N . MET A 1 227 ? 0.930 -11.597 -5.464 1.00 69.62 227 MET A N 1
ATOM 1790 C CA . MET A 1 227 ? 1.509 -11.954 -6.762 1.00 69.62 227 MET A CA 1
ATOM 1791 C C . MET A 1 227 ? 0.502 -11.883 -7.917 1.00 69.62 227 MET A C 1
ATOM 1793 O O . MET A 1 227 ? 0.909 -11.797 -9.077 1.00 69.62 227 MET A O 1
ATOM 1797 N N . THR A 1 228 ? -0.808 -11.883 -7.638 1.00 71.38 228 THR A N 1
ATOM 1798 C CA . THR A 1 228 ? -1.820 -11.658 -8.682 1.00 71.38 228 THR A CA 1
ATOM 1799 C C . THR A 1 228 ? -1.844 -10.199 -9.140 1.00 71.38 228 THR A C 1
ATOM 1801 O O . THR A 1 228 ? -2.148 -9.917 -10.302 1.00 71.38 228 THR A O 1
ATOM 1804 N N . THR A 1 229 ? -1.438 -9.282 -8.258 1.00 67.69 229 THR A N 1
ATOM 1805 C CA . THR A 1 229 ? -1.326 -7.846 -8.528 1.00 67.69 229 THR A CA 1
ATOM 1806 C C . THR A 1 229 ? 0.067 -7.473 -9.059 1.00 67.69 229 THR A C 1
ATOM 1808 O O . THR A 1 229 ? 0.185 -6.624 -9.946 1.00 67.69 229 THR A O 1
ATOM 1811 N N . PHE A 1 230 ? 1.127 -8.136 -8.580 1.00 73.94 230 PHE A N 1
ATOM 1812 C CA . PHE A 1 230 ? 2.518 -7.908 -8.993 1.00 73.94 230 PHE A CA 1
ATOM 1813 C C . PHE A 1 230 ? 3.138 -9.142 -9.656 1.00 73.94 230 PHE A C 1
ATOM 1815 O O . PHE A 1 230 ? 3.756 -9.977 -9.006 1.00 73.94 230 PHE A O 1
ATOM 1822 N N . ASN A 1 231 ? 3.051 -9.222 -10.985 1.00 82.94 231 ASN A N 1
ATOM 1823 C CA . ASN A 1 231 ? 3.729 -10.269 -11.750 1.00 82.94 231 ASN A CA 1
ATOM 1824 C C . ASN A 1 231 ? 5.163 -9.840 -12.119 1.00 82.94 231 ASN A C 1
ATOM 1826 O O . ASN A 1 231 ? 5.383 -9.193 -13.149 1.00 82.94 231 ASN A O 1
ATOM 1830 N N . LEU A 1 232 ? 6.134 -10.159 -11.257 1.00 90.69 232 LEU A N 1
ATOM 1831 C CA . LEU A 1 232 ? 7.551 -9.852 -11.476 1.00 90.69 232 LEU A CA 1
ATOM 1832 C C . LEU A 1 232 ? 8.277 -11.013 -12.182 1.00 90.69 232 LEU A C 1
ATOM 1834 O O . LEU A 1 232 ? 8.033 -12.176 -11.870 1.00 90.69 232 LEU A O 1
ATOM 1838 N N . PRO A 1 233 ? 9.183 -10.731 -13.138 1.00 92.69 233 PRO A N 1
ATOM 1839 C CA . PRO A 1 233 ? 9.831 -11.774 -13.925 1.00 92.69 233 PRO A CA 1
ATOM 1840 C C . PRO A 1 233 ? 10.982 -12.417 -13.157 1.00 92.69 233 PRO A C 1
ATOM 1842 O O . PRO A 1 233 ? 11.826 -11.687 -12.642 1.00 92.69 233 PRO A O 1
ATOM 1845 N N . THR A 1 234 ? 11.113 -13.748 -13.206 1.00 96.31 234 THR A N 1
ATOM 1846 C CA . THR A 1 234 ? 12.379 -14.425 -12.867 1.00 96.31 234 THR A CA 1
ATOM 1847 C C . THR A 1 234 ? 13.534 -13.881 -13.722 1.00 96.31 234 THR A C 1
ATOM 1849 O O . THR A 1 234 ? 13.315 -13.299 -14.787 1.00 96.31 234 THR A O 1
ATOM 1852 N N . ILE A 1 235 ? 14.788 -14.099 -13.315 1.00 97.25 235 ILE A N 1
ATOM 1853 C CA . ILE A 1 235 ? 15.949 -13.712 -14.131 1.00 97.25 235 ILE A CA 1
ATOM 1854 C C . ILE A 1 235 ? 15.924 -14.433 -15.491 1.00 97.25 235 ILE A C 1
ATOM 1856 O O . ILE A 1 235 ? 16.201 -13.811 -16.517 1.00 97.25 235 ILE A O 1
ATOM 1860 N N . ASP A 1 236 ? 15.500 -15.700 -15.537 1.00 96.31 236 ASP A N 1
ATOM 1861 C CA . ASP A 1 236 ? 15.295 -16.419 -16.801 1.00 96.31 236 ASP A CA 1
ATOM 1862 C C . ASP A 1 236 ? 14.213 -15.765 -17.675 1.00 96.31 236 ASP A C 1
ATOM 1864 O O . ASP A 1 236 ? 14.391 -15.634 -18.889 1.00 96.31 236 ASP A O 1
ATOM 1868 N N . GLN A 1 237 ? 13.121 -15.282 -17.076 1.00 96.06 237 GLN A N 1
ATOM 1869 C CA . GLN A 1 237 ? 12.097 -14.526 -17.795 1.00 96.06 237 GLN A CA 1
ATOM 1870 C C . GLN A 1 237 ? 12.617 -13.155 -18.259 1.00 96.06 237 GLN A C 1
ATOM 1872 O O . GLN A 1 237 ? 12.277 -12.717 -19.356 1.00 96.06 237 GLN A O 1
ATOM 1877 N N . ALA A 1 238 ? 13.488 -12.490 -17.495 1.00 97.06 238 ALA A N 1
ATOM 1878 C CA . ALA A 1 238 ? 14.143 -11.252 -17.921 1.00 97.06 238 ALA A CA 1
ATOM 1879 C C . ALA A 1 238 ? 15.024 -11.480 -19.164 1.00 97.06 238 ALA A C 1
ATOM 1881 O O . ALA A 1 238 ? 14.935 -10.713 -20.125 1.00 97.06 238 ALA A O 1
ATOM 1882 N N . PHE A 1 239 ? 15.794 -12.575 -19.207 1.00 97.38 239 PHE A N 1
ATOM 1883 C CA . PHE A 1 239 ? 16.513 -12.994 -20.417 1.00 97.38 239 PHE A CA 1
ATOM 1884 C C . PHE A 1 239 ? 15.567 -13.195 -21.603 1.00 97.38 239 PHE A C 1
ATOM 1886 O O . PHE A 1 239 ? 15.839 -12.687 -22.690 1.00 97.38 239 PHE A O 1
ATOM 1893 N N . GLN A 1 240 ? 14.447 -13.895 -21.401 1.00 95.94 240 GLN A N 1
ATOM 1894 C CA . GLN A 1 240 ? 13.448 -14.109 -22.452 1.00 95.94 240 GLN A CA 1
ATOM 1895 C C . GLN A 1 240 ? 12.835 -12.793 -22.942 1.00 95.94 240 GLN A C 1
ATOM 1897 O O . GLN A 1 240 ? 12.649 -12.616 -24.143 1.00 95.94 240 GLN A O 1
ATOM 1902 N N . ASN A 1 241 ? 12.553 -11.849 -22.044 1.00 94.50 241 ASN A N 1
ATOM 1903 C CA . ASN A 1 241 ? 11.999 -10.543 -22.398 1.00 94.50 241 ASN A CA 1
ATOM 1904 C C . ASN A 1 241 ? 12.967 -9.753 -23.289 1.00 94.50 241 ASN A C 1
ATOM 1906 O O . ASN A 1 241 ? 12.551 -9.207 -24.313 1.00 94.50 241 ASN A O 1
ATOM 1910 N N . ILE A 1 242 ? 14.261 -9.749 -22.953 1.00 95.25 242 ILE A N 1
ATOM 1911 C CA . ILE A 1 242 ? 15.299 -9.108 -23.771 1.00 95.25 242 ILE A CA 1
ATOM 1912 C C . ILE A 1 242 ? 15.453 -9.844 -25.112 1.00 95.25 242 ILE A C 1
ATOM 1914 O O . ILE A 1 242 ? 15.434 -9.208 -26.164 1.00 95.25 242 ILE A O 1
ATOM 1918 N N . GLU A 1 243 ? 15.532 -11.178 -25.111 1.00 94.81 243 GLU A N 1
ATOM 1919 C CA . GLU A 1 243 ? 15.636 -12.010 -26.323 1.00 94.81 243 GLU A CA 1
ATOM 1920 C C . GLU A 1 243 ? 14.463 -11.761 -27.287 1.00 94.81 243 GLU A C 1
ATOM 1922 O O . GLU A 1 243 ? 14.659 -11.609 -28.502 1.00 94.81 243 GLU A O 1
ATOM 1927 N N . ASN A 1 244 ? 13.248 -11.667 -26.743 1.00 92.06 244 ASN A N 1
ATOM 1928 C CA . ASN A 1 244 ? 12.033 -11.333 -27.476 1.00 92.06 244 ASN A CA 1
ATOM 1929 C C . ASN A 1 244 ? 12.103 -9.916 -28.044 1.00 92.06 244 ASN A C 1
ATOM 1931 O O . ASN A 1 244 ? 11.727 -9.718 -29.200 1.00 92.06 244 ASN A O 1
ATOM 1935 N N . ALA A 1 245 ? 12.607 -8.945 -27.283 1.00 90.38 245 ALA A N 1
ATOM 1936 C CA . ALA A 1 245 ? 12.722 -7.566 -27.740 1.00 90.38 245 ALA A CA 1
ATOM 1937 C C . ALA A 1 245 ? 13.753 -7.386 -28.860 1.00 90.38 245 ALA A C 1
ATOM 1939 O O . ALA A 1 245 ? 13.518 -6.649 -29.812 1.00 90.38 245 ALA A O 1
ATOM 1940 N N . LEU A 1 246 ? 14.866 -8.114 -28.798 1.00 88.38 246 LEU A N 1
ATOM 1941 C CA . LEU A 1 246 ? 15.871 -8.139 -29.860 1.00 88.38 246 LEU A CA 1
ATOM 1942 C C . LEU A 1 246 ? 15.360 -8.825 -31.146 1.00 88.38 246 LEU A C 1
ATOM 1944 O O . LEU A 1 246 ? 15.875 -8.572 -32.237 1.00 88.38 246 LEU A O 1
ATOM 1948 N N . THR A 1 247 ? 14.389 -9.737 -31.024 1.00 85.44 247 THR A N 1
ATOM 1949 C CA . THR A 1 247 ? 13.815 -10.502 -32.148 1.00 85.44 247 THR A CA 1
ATOM 1950 C C . THR A 1 247 ? 12.640 -9.779 -32.803 1.00 85.44 247 THR A C 1
ATOM 1952 O O . THR A 1 247 ? 12.471 -9.843 -34.021 1.00 85.44 247 THR A O 1
ATOM 1955 N N . ASN A 1 248 ? 11.835 -9.082 -32.003 1.00 81.94 248 ASN A N 1
ATOM 1956 C CA . ASN A 1 248 ? 10.665 -8.335 -32.448 1.00 81.94 248 ASN A CA 1
ATOM 1957 C C . ASN A 1 248 ? 10.990 -6.850 -32.673 1.00 81.94 248 ASN A C 1
ATOM 1959 O O . ASN A 1 248 ? 12.118 -6.392 -32.495 1.00 81.94 248 ASN A O 1
ATOM 1963 N N . TYR A 1 249 ? 9.995 -6.082 -33.117 1.00 73.25 249 TYR A N 1
ATOM 1964 C CA . TYR A 1 249 ? 10.169 -4.655 -33.363 1.00 73.25 249 TYR A CA 1
ATOM 1965 C C . TYR A 1 249 ? 10.145 -3.850 -32.056 1.00 73.25 249 TYR A C 1
ATOM 1967 O O . TYR A 1 249 ? 9.074 -3.536 -31.545 1.00 73.25 249 TYR A O 1
ATOM 1975 N N . TYR A 1 250 ? 11.329 -3.503 -31.549 1.00 83.50 250 TYR A N 1
ATOM 1976 C CA . TYR A 1 250 ? 11.529 -2.525 -30.475 1.00 83.50 250 TYR A CA 1
ATOM 1977 C C . TYR A 1 250 ? 12.372 -1.360 -30.984 1.00 83.50 250 TYR A C 1
ATOM 1979 O O . TYR A 1 250 ? 13.321 -1.548 -31.747 1.00 83.50 250 TYR A O 1
ATOM 1987 N N . ALA A 1 251 ? 12.034 -0.149 -30.554 1.00 81.12 251 ALA A N 1
ATOM 1988 C CA . ALA A 1 251 ? 12.726 1.068 -30.935 1.00 81.12 251 ALA A CA 1
ATOM 1989 C C . ALA A 1 251 ? 14.121 1.174 -30.327 1.00 81.12 251 ALA A C 1
ATOM 1991 O O . ALA A 1 251 ? 15.088 1.393 -31.060 1.00 81.12 251 ALA A O 1
ATOM 1992 N N . THR A 1 252 ? 14.223 0.952 -29.017 1.00 86.88 252 THR A N 1
ATOM 1993 C CA . THR A 1 252 ? 15.501 0.784 -28.322 1.00 86.88 252 THR A CA 1
ATOM 1994 C C . THR A 1 252 ? 15.425 -0.426 -27.405 1.00 86.88 252 THR A C 1
ATOM 1996 O O . THR A 1 252 ? 14.382 -0.719 -26.815 1.00 86.88 252 THR A O 1
ATOM 1999 N N . VAL A 1 253 ? 16.535 -1.151 -27.322 1.00 92.12 253 VAL A N 1
ATOM 2000 C CA . VAL A 1 253 ? 16.741 -2.218 -26.344 1.00 92.12 253 VAL A CA 1
ATOM 2001 C C . VAL A 1 253 ? 18.069 -1.927 -25.679 1.00 92.12 253 VAL A C 1
ATOM 2003 O O . VAL A 1 253 ? 19.110 -1.951 -26.331 1.00 92.12 253 VAL A O 1
ATOM 2006 N N . ASP A 1 254 ? 18.015 -1.636 -24.392 1.00 91.88 254 ASP A N 1
ATOM 2007 C CA . ASP A 1 254 ? 19.182 -1.364 -23.573 1.00 91.88 254 ASP A CA 1
ATOM 2008 C C . ASP A 1 254 ? 19.245 -2.463 -22.519 1.00 91.88 254 ASP A C 1
ATOM 2010 O O . ASP A 1 254 ? 18.254 -2.702 -21.834 1.00 91.88 254 ASP A O 1
ATOM 2014 N N . ALA A 1 255 ? 20.367 -3.171 -22.412 1.00 96.00 255 ALA A N 1
ATOM 2015 C CA . ALA A 1 255 ? 20.577 -4.137 -21.342 1.00 96.00 255 ALA A CA 1
ATOM 2016 C C . ALA A 1 255 ? 22.055 -4.216 -20.955 1.00 96.00 255 ALA A C 1
ATOM 2018 O O . ALA A 1 255 ? 22.946 -4.096 -21.796 1.00 96.00 255 ALA A O 1
ATOM 2019 N N . THR A 1 256 ? 22.304 -4.431 -19.669 1.00 96.25 256 THR A N 1
ATOM 2020 C CA . THR A 1 256 ? 23.629 -4.665 -19.092 1.00 96.25 256 THR A CA 1
ATOM 2021 C C . THR A 1 256 ? 23.595 -5.926 -18.242 1.00 96.25 256 THR A C 1
ATOM 2023 O O . THR A 1 256 ? 22.548 -6.280 -17.701 1.00 96.25 256 THR A O 1
ATOM 2026 N N . PHE A 1 257 ? 24.733 -6.609 -18.133 1.00 96.94 257 PHE A N 1
ATOM 2027 C CA . PHE A 1 257 ? 24.828 -7.919 -17.491 1.00 96.94 257 PHE A CA 1
ATOM 2028 C C . PHE A 1 257 ? 25.902 -7.921 -16.411 1.00 96.94 257 PHE A C 1
ATOM 2030 O O . PHE A 1 257 ? 26.945 -7.277 -16.562 1.00 96.94 257 PHE A O 1
ATOM 2037 N N . ASP A 1 258 ? 25.652 -8.666 -15.340 1.00 97.12 258 ASP A N 1
ATOM 2038 C CA . ASP A 1 258 ? 26.596 -8.826 -14.244 1.00 97.12 258 ASP A CA 1
ATOM 2039 C C . ASP A 1 258 ? 27.821 -9.626 -14.712 1.00 97.12 258 ASP A C 1
ATOM 2041 O O . ASP A 1 258 ? 27.671 -10.700 -15.299 1.00 97.12 258 ASP A O 1
ATOM 2045 N N . PRO A 1 259 ? 29.051 -9.150 -14.461 1.00 92.31 259 PRO A N 1
ATOM 2046 C CA . PRO A 1 259 ? 30.252 -9.817 -14.955 1.00 92.31 259 PRO A CA 1
ATOM 2047 C C . PRO A 1 259 ? 30.573 -11.136 -14.234 1.00 92.31 259 PRO A C 1
ATOM 2049 O O . PRO A 1 259 ? 31.430 -11.881 -14.707 1.00 92.31 259 PRO A O 1
ATOM 2052 N N . THR A 1 260 ? 29.949 -11.412 -13.085 1.00 92.50 260 THR A N 1
ATOM 2053 C CA . THR A 1 260 ? 30.246 -12.574 -12.233 1.00 92.50 260 THR A CA 1
ATOM 2054 C C . THR A 1 260 ? 29.203 -13.672 -12.399 1.00 92.50 260 THR A C 1
ATOM 2056 O O . THR A 1 260 ? 29.558 -14.830 -12.605 1.00 92.50 260 THR A O 1
ATOM 2059 N N . LEU A 1 261 ? 27.927 -13.309 -12.297 1.00 93.81 261 LEU A N 1
ATOM 2060 C CA . LEU A 1 261 ? 26.782 -14.212 -12.346 1.00 93.81 261 LEU A CA 1
ATOM 2061 C C . LEU A 1 261 ? 26.056 -14.169 -13.698 1.00 93.81 261 LEU A C 1
ATOM 2063 O O . LEU A 1 261 ? 25.256 -15.053 -13.978 1.00 93.81 261 LEU A O 1
ATOM 2067 N N . GLY A 1 262 ? 26.326 -13.179 -14.552 1.00 96.06 262 GLY A N 1
ATOM 2068 C CA . GLY A 1 262 ? 25.799 -13.117 -15.918 1.00 96.06 262 GLY A CA 1
ATOM 2069 C C . GLY A 1 262 ? 24.366 -12.605 -16.064 1.00 96.06 262 GLY A C 1
ATOM 2070 O O . GLY A 1 262 ? 23.956 -12.342 -17.191 1.00 96.06 262 GLY A O 1
ATOM 2071 N N . TYR A 1 263 ? 23.608 -12.440 -14.973 1.00 97.62 263 TYR A N 1
ATOM 2072 C CA . TYR A 1 263 ? 22.214 -11.974 -15.015 1.00 97.62 263 TYR A CA 1
ATOM 2073 C C . TYR A 1 263 ? 22.087 -10.536 -15.557 1.00 97.62 263 TYR A C 1
ATOM 2075 O O . TYR A 1 263 ? 23.039 -9.758 -15.448 1.00 97.62 263 TYR A O 1
ATOM 2083 N N . PRO A 1 264 ? 20.927 -10.132 -16.113 1.00 98.12 264 PRO A N 1
ATOM 2084 C CA . PRO A 1 264 ? 20.696 -8.753 -16.531 1.00 98.12 264 PRO A CA 1
ATOM 2085 C C . PRO A 1 264 ? 20.607 -7.836 -15.304 1.00 98.12 264 PRO A C 1
ATOM 2087 O O . PRO A 1 264 ? 19.677 -7.969 -14.518 1.00 98.12 264 PRO A O 1
ATOM 2090 N N . MET A 1 265 ? 21.544 -6.903 -15.134 1.00 97.38 265 MET A N 1
ATOM 2091 C CA . MET A 1 265 ? 21.551 -5.948 -14.012 1.00 97.38 265 MET A CA 1
ATOM 2092 C C . MET A 1 265 ? 20.605 -4.776 -14.241 1.00 97.38 265 MET A C 1
ATOM 2094 O O . MET A 1 265 ? 19.998 -4.249 -13.315 1.00 97.38 265 MET A O 1
ATOM 2098 N N . GLU A 1 266 ? 20.512 -4.321 -15.483 1.00 96.19 266 GLU A N 1
ATOM 2099 C CA . GLU A 1 266 ? 19.630 -3.230 -15.864 1.00 96.19 266 GLU A CA 1
ATOM 2100 C C . GLU A 1 266 ? 19.186 -3.443 -17.300 1.00 96.19 266 GLU A C 1
ATOM 2102 O O . GLU A 1 266 ? 20.033 -3.718 -18.153 1.00 96.19 266 GLU A O 1
ATOM 2107 N N . TYR A 1 267 ? 17.889 -3.318 -17.575 1.00 96.00 267 TYR A N 1
ATOM 2108 C CA . TYR A 1 267 ? 17.382 -3.330 -18.940 1.00 96.00 267 TYR A CA 1
ATOM 2109 C C . TYR A 1 267 ? 16.160 -2.425 -19.136 1.00 96.00 267 TYR A C 1
ATOM 2111 O O . TYR A 1 267 ? 15.342 -2.236 -18.236 1.00 96.00 267 TYR A O 1
ATOM 2119 N N . SER A 1 268 ? 16.026 -1.868 -20.337 1.00 93.38 268 SER A N 1
ATOM 2120 C CA . SER A 1 268 ? 14.869 -1.092 -20.783 1.00 93.38 268 SER A CA 1
ATOM 2121 C C . SER A 1 268 ? 14.492 -1.499 -22.203 1.00 93.38 268 SER A C 1
ATOM 2123 O O . SER A 1 268 ? 15.344 -1.623 -23.085 1.00 93.38 268 SER A O 1
ATOM 2125 N N . LEU A 1 269 ? 13.199 -1.737 -22.415 1.00 91.94 269 LEU A N 1
ATOM 2126 C CA . LEU A 1 269 ? 12.648 -2.227 -23.676 1.00 91.94 269 LEU A CA 1
ATOM 2127 C C . LEU A 1 269 ? 11.656 -1.186 -24.192 1.00 91.94 269 LEU A C 1
ATOM 2129 O O . LEU A 1 269 ? 10.525 -1.116 -23.719 1.00 91.94 269 LEU A O 1
ATOM 2133 N N . ARG A 1 270 ? 12.070 -0.345 -25.142 1.00 86.38 270 ARG A N 1
ATOM 2134 C CA . ARG A 1 270 ? 11.251 0.768 -25.633 1.00 86.38 270 ARG A CA 1
ATOM 2135 C C . ARG A 1 270 ? 10.622 0.433 -26.978 1.00 86.38 270 ARG A C 1
ATOM 2137 O O . ARG A 1 270 ? 11.332 0.278 -27.962 1.00 86.38 270 ARG A O 1
ATOM 2144 N N . ASN A 1 271 ? 9.291 0.409 -27.055 1.00 80.88 271 ASN A N 1
ATOM 2145 C CA . ASN A 1 271 ? 8.565 0.148 -28.312 1.00 80.88 271 ASN A CA 1
ATOM 2146 C C . ASN A 1 271 ? 8.579 1.327 -29.299 1.00 80.88 271 ASN A C 1
ATOM 2148 O O . ASN A 1 271 ? 8.465 1.128 -30.503 1.00 80.88 271 ASN A O 1
ATOM 2152 N N . SER A 1 272 ? 8.700 2.558 -28.799 1.00 79.38 272 SER A N 1
ATOM 2153 C CA . SER A 1 272 ? 8.702 3.775 -29.614 1.00 79.38 272 SER A CA 1
ATOM 2154 C C . SER A 1 272 ? 9.524 4.862 -28.937 1.00 79.38 272 SER A C 1
ATOM 2156 O O . SER A 1 272 ? 9.347 5.118 -27.746 1.00 79.38 272 SER A O 1
ATOM 2158 N N . ILE A 1 273 ? 10.401 5.529 -29.690 1.00 76.25 273 ILE A N 1
ATOM 2159 C CA . ILE A 1 273 ? 11.113 6.726 -29.210 1.00 76.25 273 ILE A CA 1
ATOM 2160 C C . ILE A 1 273 ? 10.208 7.959 -29.106 1.00 76.25 273 ILE A C 1
ATOM 2162 O O . ILE A 1 273 ? 10.577 8.928 -28.451 1.00 76.25 273 ILE A O 1
ATOM 2166 N N . PHE A 1 274 ? 9.031 7.927 -29.737 1.00 75.00 274 PHE A N 1
ATOM 2167 C CA . PHE A 1 274 ? 8.131 9.077 -29.850 1.00 75.00 274 PHE A CA 1
ATOM 2168 C C . PHE A 1 274 ? 7.189 9.234 -28.649 1.00 75.00 274 PHE A C 1
ATOM 2170 O O . PHE A 1 274 ? 6.416 10.188 -28.590 1.00 75.00 274 PHE A O 1
ATOM 2177 N N . VAL A 1 275 ? 7.231 8.295 -27.700 1.00 71.44 275 VAL A N 1
ATOM 2178 C CA . VAL A 1 275 ? 6.425 8.307 -26.475 1.00 71.44 275 VAL A CA 1
ATOM 2179 C C . VAL A 1 275 ? 7.344 8.643 -25.303 1.00 71.44 275 VAL A C 1
ATOM 2181 O O . VAL A 1 275 ? 8.260 7.883 -24.989 1.00 71.44 275 VAL A O 1
ATOM 2184 N N . ALA A 1 276 ? 7.125 9.804 -24.683 1.00 59.91 276 ALA A N 1
ATOM 2185 C CA . ALA A 1 276 ? 8.017 10.355 -23.660 1.00 59.91 276 ALA A CA 1
ATOM 2186 C C . ALA A 1 276 ? 7.971 9.598 -22.317 1.00 59.91 276 ALA A C 1
ATOM 2188 O O . ALA A 1 276 ? 8.943 9.629 -21.568 1.00 59.91 276 ALA A O 1
ATOM 2189 N N . ASP A 1 277 ? 6.873 8.904 -22.025 1.00 61.91 277 ASP A N 1
ATOM 2190 C CA . ASP A 1 277 ? 6.542 8.273 -20.739 1.00 61.91 277 ASP A CA 1
ATOM 2191 C C . ASP A 1 277 ? 6.363 6.744 -20.831 1.00 61.91 277 ASP A C 1
ATOM 2193 O O . ASP A 1 277 ? 5.887 6.104 -19.900 1.00 61.91 277 ASP A O 1
ATOM 2197 N N . GLY A 1 278 ? 6.745 6.136 -21.957 1.00 57.97 278 GLY A N 1
ATOM 2198 C CA . GLY A 1 278 ? 6.168 4.851 -22.345 1.00 57.97 278 GLY A CA 1
ATOM 2199 C C . GLY A 1 278 ? 6.790 3.574 -21.777 1.00 57.97 278 GLY A C 1
ATOM 2200 O O . GLY A 1 278 ? 6.174 2.531 -21.959 1.00 57.97 278 GLY A O 1
ATOM 2201 N N . ASN A 1 279 ? 7.997 3.579 -21.188 1.00 77.56 279 ASN A N 1
ATOM 2202 C CA . ASN A 1 279 ? 8.662 2.318 -20.809 1.00 77.56 279 ASN A CA 1
ATOM 2203 C C . ASN A 1 279 ? 9.552 2.463 -19.563 1.00 77.56 279 ASN A C 1
ATOM 2205 O O . ASN A 1 279 ? 10.411 3.350 -19.548 1.00 77.56 279 ASN A O 1
ATOM 2209 N N . PRO A 1 280 ? 9.384 1.600 -18.546 1.00 88.75 280 PRO A N 1
ATOM 2210 C CA . PRO A 1 280 ? 10.242 1.595 -17.372 1.00 88.75 280 PRO A CA 1
ATOM 2211 C C . PRO A 1 280 ? 11.630 1.007 -17.670 1.00 88.75 280 PRO A C 1
ATOM 2213 O O . PRO A 1 280 ? 11.847 0.291 -18.653 1.00 88.75 280 PRO A O 1
ATOM 2216 N N . THR A 1 281 ? 12.571 1.299 -16.779 1.00 92.12 281 THR A N 1
ATOM 2217 C CA . THR A 1 281 ? 13.857 0.610 -16.668 1.00 92.12 281 THR A CA 1
ATOM 2218 C C . THR A 1 281 ? 13.782 -0.366 -15.503 1.00 92.12 281 THR A C 1
ATOM 2220 O O . THR A 1 281 ? 13.431 0.020 -14.391 1.00 92.12 281 THR A O 1
ATOM 2223 N N . TYR A 1 282 ? 14.132 -1.622 -15.739 1.00 95.12 282 TYR A N 1
ATOM 2224 C CA . TYR A 1 282 ? 14.207 -2.651 -14.709 1.00 95.12 282 TYR A CA 1
ATOM 2225 C C . TYR A 1 282 ? 15.641 -2.742 -14.217 1.00 95.12 282 TYR A C 1
ATOM 2227 O O . TYR A 1 282 ? 16.535 -2.989 -15.025 1.00 95.12 282 TYR A O 1
ATOM 2235 N N . ARG A 1 283 ? 15.866 -2.567 -12.915 1.00 97.06 283 ARG A N 1
ATOM 2236 C CA . ARG A 1 283 ? 17.170 -2.778 -12.282 1.00 97.06 283 ARG A CA 1
ATOM 2237 C C . ARG A 1 283 ? 17.099 -3.968 -11.332 1.00 97.06 283 ARG A C 1
ATOM 2239 O O . ARG A 1 283 ? 16.263 -3.966 -10.437 1.00 97.06 283 ARG A O 1
ATOM 2246 N N . ILE A 1 284 ? 17.973 -4.948 -11.528 1.00 97.81 284 ILE A N 1
ATOM 2247 C CA . ILE A 1 284 ? 18.104 -6.168 -10.725 1.00 97.81 284 ILE A CA 1
ATOM 2248 C C . ILE A 1 284 ? 19.449 -6.120 -9.997 1.00 97.81 284 ILE A C 1
ATOM 2250 O O . ILE A 1 284 ? 20.482 -5.847 -10.611 1.00 97.81 284 ILE A O 1
ATOM 2254 N N . TYR A 1 285 ? 19.438 -6.362 -8.691 1.00 96.44 285 TYR A N 1
ATOM 2255 C CA . TYR A 1 285 ? 20.627 -6.358 -7.838 1.00 96.44 285 TYR A CA 1
ATOM 2256 C C . TYR A 1 285 ? 20.442 -7.293 -6.634 1.00 96.44 285 TYR A C 1
ATOM 2258 O O . TYR A 1 285 ? 19.408 -7.944 -6.507 1.00 96.44 285 TYR A O 1
ATOM 2266 N N . ASP A 1 286 ? 21.477 -7.417 -5.799 1.00 94.25 286 ASP A N 1
ATOM 2267 C CA . ASP A 1 286 ? 21.499 -8.280 -4.606 1.00 94.25 286 ASP A CA 1
ATOM 2268 C C . ASP A 1 286 ? 21.092 -9.738 -4.879 1.00 94.25 286 ASP A C 1
ATOM 2270 O O . ASP A 1 286 ? 20.402 -10.380 -4.093 1.00 94.25 286 ASP A O 1
ATOM 2274 N N . VAL A 1 287 ? 21.553 -10.279 -6.013 1.00 95.50 287 VAL A N 1
ATOM 2275 C CA . VAL A 1 287 ? 21.283 -11.668 -6.397 1.00 95.50 287 VAL A CA 1
ATOM 2276 C C . VAL A 1 287 ? 22.061 -12.631 -5.497 1.00 95.50 287 VAL A C 1
ATOM 2278 O O . VAL A 1 287 ? 23.296 -12.656 -5.513 1.00 95.50 287 VAL A O 1
ATOM 2281 N N . VAL A 1 288 ? 21.340 -13.471 -4.756 1.00 90.25 288 VAL A N 1
ATOM 2282 C CA . VAL A 1 288 ? 21.892 -14.490 -3.856 1.00 90.25 288 VAL A CA 1
ATOM 2283 C C . VAL A 1 288 ? 21.407 -15.870 -4.286 1.00 90.25 288 VAL A C 1
ATOM 2285 O O . VAL A 1 288 ? 20.215 -16.155 -4.275 1.00 90.25 288 VAL A O 1
ATOM 2288 N N . LEU A 1 289 ? 22.337 -16.754 -4.652 1.00 89.19 289 LEU A N 1
ATOM 2289 C CA . LEU A 1 289 ? 22.019 -18.144 -4.987 1.00 89.19 289 LEU A CA 1
ATOM 2290 C C . LEU A 1 289 ? 21.711 -18.943 -3.713 1.00 89.19 289 LEU A C 1
ATOM 2292 O O . LEU A 1 289 ? 22.515 -18.951 -2.779 1.00 89.19 289 LEU A O 1
ATOM 2296 N N . VAL A 1 290 ? 20.587 -19.656 -3.701 1.00 81.38 290 VAL A N 1
ATOM 2297 C CA . VAL A 1 290 ? 20.142 -20.486 -2.575 1.00 81.38 290 VAL A CA 1
ATOM 2298 C C . VAL A 1 290 ? 20.482 -21.942 -2.875 1.00 81.38 290 VAL A C 1
ATOM 2300 O O . VAL A 1 290 ? 20.011 -22.516 -3.859 1.00 81.38 290 VAL A O 1
ATOM 2303 N N . ALA A 1 291 ? 21.338 -22.543 -2.045 1.00 62.16 291 ALA A N 1
ATOM 2304 C CA . ALA A 1 291 ? 21.740 -23.936 -2.210 1.00 62.16 291 ALA A CA 1
ATOM 2305 C C . ALA A 1 291 ? 20.511 -24.860 -2.178 1.00 62.16 291 ALA A C 1
ATOM 2307 O O . ALA A 1 291 ? 19.640 -24.706 -1.323 1.00 62.16 291 ALA A O 1
ATOM 2308 N N . LYS A 1 292 ? 20.454 -25.829 -3.102 1.00 50.19 292 LYS A N 1
ATOM 2309 C CA . LYS A 1 292 ? 19.490 -26.930 -3.008 1.00 50.19 292 LYS A CA 1
ATOM 2310 C C . LYS A 1 292 ? 19.764 -27.665 -1.683 1.00 50.19 292 LYS A C 1
ATOM 2312 O O . LYS A 1 292 ? 20.939 -27.920 -1.411 1.00 50.19 292 LYS A O 1
ATOM 2317 N N . PRO A 1 293 ? 18.750 -27.986 -0.860 1.00 47.62 293 PRO A N 1
ATOM 2318 C CA . PRO A 1 293 ? 18.956 -28.868 0.282 1.00 47.62 293 PRO A CA 1
ATOM 2319 C C . PRO A 1 293 ? 19.580 -30.169 -0.231 1.00 47.62 293 PRO A C 1
ATOM 2321 O O . PRO A 1 293 ? 19.017 -30.818 -1.114 1.00 47.62 293 PRO A O 1
ATOM 2324 N N . ASP A 1 294 ? 20.776 -30.519 0.243 1.00 42.91 294 ASP A N 1
ATOM 2325 C CA . ASP A 1 294 ? 21.371 -31.811 -0.087 1.00 42.91 294 ASP A CA 1
ATOM 2326 C C . ASP A 1 294 ? 20.470 -32.898 0.514 1.00 42.91 294 ASP A C 1
ATOM 2328 O O . ASP A 1 294 ? 20.188 -32.895 1.713 1.00 42.91 294 ASP A O 1
ATOM 2332 N N . ASN A 1 295 ? 20.052 -33.863 -0.306 1.00 45.72 295 ASN A N 1
ATOM 2333 C CA . ASN A 1 295 ? 19.193 -34.996 0.073 1.00 45.72 295 ASN A CA 1
ATOM 2334 C C . ASN A 1 295 ? 19.818 -35.955 1.132 1.00 45.72 295 ASN A C 1
ATOM 2336 O O . ASN A 1 295 ? 19.369 -37.090 1.267 1.00 45.72 295 ASN A O 1
ATOM 2340 N N . ASP A 1 296 ? 20.873 -35.536 1.843 1.00 46.25 296 ASP A N 1
ATOM 2341 C CA . ASP A 1 296 ? 21.542 -36.237 2.955 1.00 46.25 296 ASP A CA 1
ATOM 2342 C C . ASP A 1 296 ? 21.330 -35.523 4.314 1.00 46.25 296 ASP A C 1
ATOM 2344 O O . ASP A 1 296 ? 21.734 -36.051 5.346 1.00 46.25 296 ASP A O 1
ATOM 2348 N N . ASP A 1 297 ? 20.665 -34.354 4.345 1.00 53.31 297 ASP A N 1
ATOM 2349 C CA . ASP A 1 297 ? 20.292 -33.632 5.581 1.00 53.31 297 ASP A CA 1
ATOM 2350 C C . ASP A 1 297 ? 18.773 -33.585 5.825 1.00 53.31 297 ASP A C 1
ATOM 2352 O O . ASP A 1 297 ? 18.272 -32.794 6.621 1.00 53.31 297 ASP A O 1
ATOM 2356 N N . THR A 1 298 ? 18.003 -34.469 5.178 1.00 55.38 298 THR A N 1
ATOM 2357 C CA . THR A 1 298 ? 16.551 -34.566 5.406 1.00 55.38 298 THR A CA 1
ATOM 2358 C C . THR A 1 298 ? 16.237 -34.748 6.895 1.00 55.38 298 THR A C 1
ATOM 2360 O O . THR A 1 298 ? 15.243 -34.228 7.384 1.00 55.38 298 THR A O 1
ATOM 2363 N N . GLU A 1 299 ? 17.107 -35.431 7.649 1.00 57.19 299 GLU A N 1
ATOM 2364 C CA . GLU A 1 299 ? 16.946 -35.611 9.095 1.00 57.19 299 GLU A CA 1
ATOM 2365 C C . GLU A 1 299 ? 17.152 -34.302 9.886 1.00 57.19 299 GLU A C 1
ATOM 2367 O O . GLU A 1 299 ? 16.395 -34.050 10.822 1.00 57.19 299 GLU A O 1
ATOM 2372 N N . GLY A 1 300 ? 18.103 -33.440 9.503 1.00 58.50 300 GLY A N 1
ATOM 2373 C CA . GLY A 1 300 ? 18.299 -32.123 10.121 1.00 58.50 300 GLY A CA 1
ATOM 2374 C C . GLY A 1 300 ? 17.169 -31.149 9.794 1.00 58.50 300 GLY A C 1
ATOM 2375 O O . GLY A 1 300 ? 16.623 -30.519 10.700 1.00 58.50 300 GLY A O 1
ATOM 2376 N N . THR A 1 301 ? 16.742 -31.108 8.530 1.00 67.06 301 THR A N 1
ATOM 2377 C CA . THR A 1 301 ? 15.622 -30.274 8.067 1.00 67.06 301 THR A CA 1
ATOM 2378 C C . THR A 1 301 ? 14.286 -30.695 8.690 1.00 67.06 301 THR A C 1
ATOM 2380 O O . THR A 1 301 ? 13.505 -29.849 9.116 1.00 67.06 301 THR A O 1
ATOM 2383 N N . ILE A 1 302 ? 14.028 -32.001 8.840 1.00 71.75 302 ILE A N 1
ATOM 2384 C CA . ILE A 1 302 ? 12.826 -32.490 9.535 1.00 71.75 302 ILE A CA 1
ATOM 2385 C C . ILE A 1 302 ? 12.826 -32.054 11.003 1.00 71.75 302 ILE A C 1
ATOM 2387 O O . ILE A 1 302 ? 11.781 -31.665 11.521 1.00 71.75 302 ILE A O 1
ATOM 2391 N N . VAL A 1 303 ? 13.973 -32.125 11.687 1.00 75.12 303 VAL A N 1
ATOM 2392 C CA . VAL A 1 303 ? 14.081 -31.695 13.090 1.00 75.12 303 VAL A CA 1
ATOM 2393 C C . VAL A 1 303 ? 13.826 -30.194 13.223 1.00 75.12 303 VAL A C 1
ATOM 2395 O O . VAL A 1 303 ? 13.167 -29.775 14.173 1.00 75.12 303 VAL A O 1
ATOM 2398 N N . GLU A 1 304 ? 14.305 -29.387 12.279 1.00 78.81 304 GLU A N 1
ATOM 2399 C CA . GLU A 1 304 ? 14.034 -27.949 12.228 1.00 78.81 304 GLU A CA 1
ATOM 2400 C C . GLU A 1 304 ? 12.536 -27.661 12.057 1.00 78.81 304 GLU A C 1
ATOM 2402 O O . GLU A 1 304 ? 11.948 -27.027 12.934 1.00 78.81 304 GLU A O 1
ATOM 2407 N N . TRP A 1 305 ? 11.883 -28.235 11.041 1.00 83.06 305 TRP A N 1
ATOM 2408 C CA . TRP A 1 305 ? 10.438 -28.072 10.827 1.00 83.06 305 TRP A CA 1
ATOM 2409 C C . TRP A 1 305 ? 9.603 -28.550 12.015 1.00 83.06 305 TRP A C 1
ATOM 2411 O O . TRP A 1 305 ? 8.624 -27.908 12.389 1.00 83.06 305 TRP A O 1
ATOM 2421 N N . GLN A 1 306 ? 9.992 -29.658 12.651 1.00 85.88 306 GLN A N 1
ATOM 2422 C CA . GLN A 1 306 ? 9.326 -30.145 13.860 1.00 85.88 306 GLN A CA 1
ATOM 2423 C C . GLN A 1 306 ? 9.462 -29.165 15.030 1.00 85.88 306 GLN A C 1
ATOM 2425 O O . GLN A 1 306 ? 8.503 -28.985 15.781 1.00 85.88 306 GLN A O 1
ATOM 2430 N N . ASN A 1 307 ? 10.624 -28.528 15.194 1.00 85.06 307 ASN A N 1
ATOM 2431 C CA . ASN A 1 307 ? 10.847 -27.542 16.251 1.00 85.06 307 ASN A CA 1
ATOM 2432 C C . ASN A 1 307 ? 10.072 -26.243 15.997 1.00 85.06 307 ASN A C 1
ATOM 2434 O O . ASN A 1 307 ? 9.479 -25.702 16.933 1.00 85.06 307 ASN A O 1
ATOM 2438 N N . GLU A 1 308 ? 10.052 -25.753 14.758 1.00 88.25 308 GLU A N 1
ATOM 2439 C CA . GLU A 1 308 ? 9.281 -24.567 14.365 1.00 88.25 308 GLU A CA 1
ATOM 2440 C C . GLU A 1 308 ? 7.784 -24.794 14.569 1.00 88.25 308 GLU A C 1
ATOM 2442 O O . GLU A 1 308 ? 7.136 -24.027 15.281 1.00 88.25 308 GLU A O 1
ATOM 2447 N N . LEU A 1 309 ? 7.259 -25.908 14.051 1.00 91.44 309 LEU A N 1
ATOM 2448 C CA . LEU A 1 309 ? 5.867 -26.316 14.217 1.00 91.44 309 LEU A CA 1
ATOM 2449 C C . LEU A 1 309 ? 5.484 -26.450 15.692 1.00 91.44 309 LEU A C 1
ATOM 2451 O O . LEU A 1 309 ? 4.431 -25.969 16.099 1.00 91.44 309 LEU A O 1
ATOM 2455 N N . ALA A 1 310 ? 6.336 -27.073 16.513 1.00 89.56 310 ALA A N 1
ATOM 2456 C CA . ALA A 1 310 ? 6.086 -27.210 17.945 1.00 89.56 310 ALA A CA 1
ATOM 2457 C C . ALA A 1 310 ? 6.073 -25.853 18.667 1.00 89.56 310 ALA A C 1
ATOM 2459 O O . ALA A 1 310 ? 5.243 -25.641 19.551 1.00 89.56 310 ALA A O 1
ATOM 2460 N N . THR A 1 311 ? 6.965 -24.936 18.285 1.00 89.94 311 THR A N 1
ATOM 2461 C CA . THR A 1 311 ? 7.040 -23.581 18.853 1.00 89.94 311 THR A CA 1
ATOM 2462 C C . THR A 1 311 ? 5.799 -22.771 18.488 1.00 89.94 311 THR A C 1
ATOM 2464 O O . THR A 1 311 ? 5.156 -22.194 19.363 1.00 89.94 311 THR A O 1
ATOM 2467 N N . ALA A 1 312 ? 5.422 -22.788 17.212 1.00 91.56 312 ALA A N 1
ATOM 2468 C CA . ALA A 1 312 ? 4.251 -22.100 16.694 1.00 91.56 312 ALA A CA 1
ATOM 2469 C C . ALA A 1 312 ? 2.951 -22.655 17.298 1.00 91.56 312 ALA A C 1
ATOM 2471 O O . ALA A 1 312 ? 2.125 -21.904 17.813 1.00 91.56 312 ALA A O 1
ATOM 2472 N N . LYS A 1 313 ? 2.815 -23.985 17.359 1.00 92.44 313 LYS A N 1
ATOM 2473 C CA . LYS A 1 313 ? 1.671 -24.662 17.984 1.00 92.44 313 LYS A CA 1
ATOM 2474 C C . LYS A 1 313 ? 1.550 -24.345 19.471 1.00 92.44 313 LYS A C 1
ATOM 2476 O O . LYS A 1 313 ? 0.435 -24.197 19.961 1.00 92.44 313 LYS A O 1
ATOM 2481 N N . ALA A 1 314 ? 2.670 -24.226 20.190 1.00 90.19 314 ALA A N 1
ATOM 2482 C CA . ALA A 1 314 ? 2.659 -23.802 21.587 1.00 90.19 314 ALA A CA 1
ATOM 2483 C C . ALA A 1 314 ? 2.120 -22.370 21.722 1.00 90.19 314 ALA A C 1
ATOM 2485 O O . ALA A 1 314 ? 1.174 -22.161 22.479 1.00 90.19 314 ALA A O 1
ATOM 2486 N N . LEU A 1 315 ? 2.642 -21.429 20.928 1.00 87.94 315 LEU A N 1
ATOM 2487 C CA . LEU A 1 315 ? 2.199 -20.032 20.915 1.00 87.94 315 LEU A CA 1
ATOM 2488 C C . LEU A 1 315 ? 0.711 -19.894 20.554 1.00 87.94 315 LEU A C 1
ATOM 2490 O O . LEU A 1 315 ? -0.013 -19.160 21.221 1.00 87.94 315 LEU A O 1
ATOM 2494 N N . TRP A 1 316 ? 0.239 -20.662 19.568 1.00 91.94 316 TRP A N 1
ATOM 2495 C CA . TRP A 1 316 ? -1.177 -20.735 19.201 1.00 91.94 316 TRP A CA 1
ATOM 2496 C C . TRP A 1 316 ? -2.036 -21.308 20.328 1.00 91.94 316 TRP A C 1
ATOM 2498 O O . TRP A 1 316 ? -3.054 -20.728 20.701 1.00 91.94 316 TRP A O 1
ATOM 2508 N N . SER A 1 317 ? -1.603 -22.412 20.940 1.00 84.50 317 SER A N 1
ATOM 2509 C CA . SER A 1 317 ? -2.343 -23.042 22.037 1.00 84.50 317 SER A CA 1
ATOM 2510 C C . SER A 1 317 ? -2.433 -22.163 23.288 1.00 84.50 317 SER A C 1
ATOM 2512 O O . SER A 1 317 ? -3.435 -22.223 23.999 1.00 84.50 317 SER A O 1
ATOM 2514 N N . GLU A 1 318 ? -1.434 -21.309 23.539 1.00 82.00 318 GLU A N 1
ATOM 2515 C CA . GLU A 1 318 ? -1.458 -20.326 24.629 1.00 82.00 318 GLU A CA 1
ATOM 2516 C C . GLU A 1 318 ? -2.563 -19.280 24.449 1.00 82.00 318 GLU A C 1
ATOM 2518 O O . GLU A 1 318 ? -3.034 -18.726 25.442 1.00 82.00 318 GLU A O 1
ATOM 2523 N N . ARG A 1 319 ? -3.027 -19.044 23.214 1.00 82.38 319 ARG A N 1
ATOM 2524 C CA . ARG A 1 319 ? -4.150 -18.135 22.944 1.00 82.38 319 ARG A CA 1
ATOM 2525 C C . ARG A 1 319 ? -5.479 -18.686 23.444 1.00 82.38 319 ARG A C 1
ATOM 2527 O O . ARG A 1 319 ? -6.357 -17.896 23.769 1.00 82.38 319 ARG A O 1
ATOM 2534 N N . ASN A 1 320 ? -5.608 -20.015 23.539 1.00 75.12 320 ASN A N 1
ATOM 2535 C CA . ASN A 1 320 ? -6.777 -20.711 24.085 1.00 75.12 320 ASN A CA 1
ATOM 2536 C C . ASN A 1 320 ? -8.118 -20.189 23.520 1.00 75.12 320 ASN A C 1
ATOM 2538 O O . ASN A 1 320 ? -9.090 -20.009 24.254 1.00 75.12 320 ASN A O 1
ATOM 2542 N N . LEU A 1 321 ? -8.154 -19.917 22.211 1.00 75.69 321 LEU A N 1
ATOM 2543 C CA . LEU A 1 321 ? -9.335 -19.389 21.533 1.00 75.69 321 LEU A CA 1
ATOM 2544 C C . LEU A 1 321 ? -10.361 -20.508 21.339 1.00 75.69 321 LEU A C 1
ATOM 2546 O O . LEU A 1 321 ? -10.093 -21.494 20.655 1.00 75.69 321 LEU A O 1
ATOM 2550 N N . SER A 1 322 ? -11.543 -20.345 21.933 1.00 74.00 322 SER A N 1
ATOM 2551 C CA . SER A 1 322 ? -12.678 -21.252 21.709 1.00 74.00 322 SER A CA 1
ATOM 2552 C C . SER A 1 322 ? -13.454 -20.901 20.441 1.00 74.00 322 SER A C 1
ATOM 2554 O O . SER A 1 322 ? -14.073 -21.774 19.847 1.00 74.00 322 SER A O 1
ATOM 2556 N N . ALA A 1 323 ? -13.373 -19.653 19.977 1.00 75.38 323 ALA A N 1
ATOM 2557 C CA . ALA A 1 323 ? -13.936 -19.218 18.710 1.00 75.38 323 ALA A CA 1
ATOM 2558 C C . ALA A 1 323 ? -13.013 -18.214 18.020 1.00 75.38 323 ALA A C 1
ATOM 2560 O O . ALA A 1 323 ? -12.358 -17.408 18.683 1.00 75.38 323 ALA A O 1
ATOM 2561 N N . TYR A 1 324 ? -12.952 -18.271 16.694 1.00 81.56 324 TYR A N 1
ATOM 2562 C CA . TYR A 1 324 ? -12.172 -17.342 15.886 1.00 81.56 324 TYR A CA 1
ATOM 2563 C C . TYR A 1 324 ? -12.659 -17.315 14.441 1.00 81.56 324 TYR A C 1
ATOM 2565 O O . TYR A 1 324 ? -13.180 -18.303 13.915 1.00 81.56 324 TYR A O 1
ATOM 2573 N N . ASN A 1 325 ? -12.420 -16.180 13.791 1.00 85.25 325 ASN A N 1
ATOM 2574 C CA . ASN A 1 325 ? -12.628 -16.011 12.365 1.00 85.25 325 ASN A CA 1
ATOM 2575 C C . ASN A 1 325 ? -11.278 -15.854 11.677 1.00 85.25 325 ASN A C 1
ATOM 2577 O O . ASN A 1 325 ? -10.375 -15.204 12.199 1.00 85.25 325 ASN A O 1
ATOM 2581 N N . TYR A 1 326 ? -11.140 -16.432 10.497 1.00 91.19 326 TYR A N 1
ATOM 2582 C CA . TYR A 1 326 ? -9.957 -16.233 9.674 1.00 91.19 326 TYR A CA 1
ATOM 2583 C C . TYR A 1 326 ? -10.351 -16.275 8.204 1.00 91.19 326 TYR A C 1
ATOM 2585 O O . TYR A 1 326 ? -11.312 -16.946 7.812 1.00 91.19 326 TYR A O 1
ATOM 2593 N N . THR A 1 327 ? -9.620 -15.547 7.375 1.00 88.88 327 THR A N 1
ATOM 2594 C CA . THR A 1 327 ? -9.711 -15.689 5.930 1.00 88.88 327 THR A CA 1
ATOM 2595 C C . THR A 1 327 ? -8.856 -16.868 5.488 1.00 88.88 327 THR A C 1
ATOM 2597 O O . THR A 1 327 ? -7.678 -16.965 5.817 1.00 88.88 327 THR A O 1
ATOM 2600 N N . PHE A 1 328 ? -9.468 -17.799 4.759 1.00 91.50 328 PHE A N 1
ATOM 2601 C CA . PHE A 1 328 ? -8.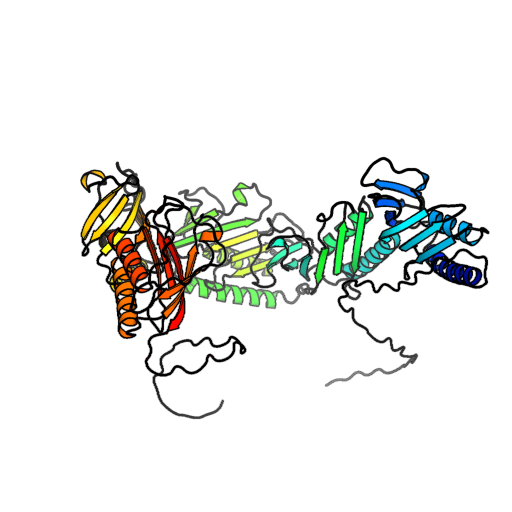813 -18.956 4.155 1.00 91.50 328 PHE A CA 1
ATOM 2602 C C . PHE A 1 328 ? -8.790 -18.792 2.643 1.00 91.50 328 PHE A C 1
ATOM 2604 O O . PHE A 1 328 ? -9.843 -18.622 2.019 1.00 91.50 328 PHE A O 1
ATOM 2611 N N . GLN A 1 329 ? -7.612 -18.898 2.039 1.00 88.88 329 GLN A N 1
ATOM 2612 C CA . GLN A 1 329 ? -7.463 -18.878 0.593 1.00 88.88 329 GLN A CA 1
ATOM 2613 C C . GLN A 1 329 ? -6.655 -20.083 0.129 1.00 88.88 329 GLN A C 1
ATOM 2615 O O . GLN A 1 329 ? -5.610 -20.409 0.686 1.00 88.88 329 GLN A O 1
ATOM 2620 N N . ARG A 1 330 ? -7.150 -20.745 -0.917 1.00 85.12 330 ARG A N 1
ATOM 2621 C CA . ARG A 1 330 ? -6.464 -21.853 -1.578 1.00 85.12 330 ARG A CA 1
ATOM 2622 C C . ARG A 1 330 ? -5.955 -21.391 -2.932 1.00 85.12 330 ARG A C 1
ATOM 2624 O O . ARG A 1 330 ? -6.715 -20.824 -3.711 1.00 85.12 330 ARG A O 1
ATOM 2631 N N . PHE A 1 331 ? -4.699 -21.682 -3.231 1.00 82.50 331 PHE A N 1
ATOM 2632 C CA . PHE A 1 331 ? -4.110 -21.422 -4.538 1.00 82.50 331 PHE A CA 1
ATOM 2633 C C . PHE A 1 331 ? -4.024 -22.757 -5.278 1.00 82.50 331 PHE A C 1
ATOM 2635 O O . PHE A 1 331 ? -3.212 -23.612 -4.948 1.00 82.50 331 PHE A O 1
ATOM 2642 N N . CYS A 1 332 ? -4.931 -22.968 -6.230 1.00 76.94 332 CYS A N 1
ATOM 2643 C CA . CYS A 1 332 ? -4.981 -24.176 -7.052 1.00 76.94 332 CYS A CA 1
ATOM 2644 C C . CYS A 1 332 ? -5.405 -23.856 -8.487 1.00 76.94 332 CYS A C 1
ATOM 2646 O O . CYS A 1 332 ? -6.076 -22.851 -8.724 1.00 76.94 332 CYS A O 1
ATOM 2648 N N . GLU A 1 333 ? -5.103 -24.744 -9.443 1.00 75.62 333 GLU A N 1
ATOM 2649 C CA . GLU A 1 333 ? -5.662 -24.709 -10.807 1.00 75.62 333 GLU A CA 1
ATOM 2650 C C . GLU A 1 333 ? -7.119 -25.224 -10.820 1.00 75.62 333 GLU A C 1
ATOM 2652 O O . GLU A 1 333 ? -7.502 -26.191 -11.474 1.00 75.62 333 GLU A O 1
ATOM 2657 N N . CYS A 1 334 ? -7.953 -24.577 -10.015 1.00 76.44 334 CYS A N 1
ATOM 2658 C CA . CYS A 1 334 ? -9.339 -24.931 -9.737 1.00 76.44 334 CYS A CA 1
ATOM 2659 C C . CYS A 1 334 ? -10.273 -23.775 -10.152 1.00 76.44 334 CYS A C 1
ATOM 2661 O O . CYS A 1 334 ? -9.807 -22.657 -10.376 1.00 76.44 334 CYS A O 1
ATOM 2663 N N . PRO A 1 335 ? -11.591 -23.991 -10.294 1.00 78.25 335 PRO A N 1
ATOM 2664 C CA . PRO A 1 335 ? -12.517 -22.912 -10.640 1.00 78.25 335 PRO A CA 1
ATOM 2665 C C . PRO A 1 335 ? -12.427 -21.697 -9.681 1.00 78.25 335 PRO A C 1
ATOM 2667 O O . PRO A 1 335 ? -12.147 -21.889 -8.494 1.00 78.25 335 PRO A O 1
ATOM 2670 N N . PRO A 1 336 ? -12.664 -20.450 -10.147 1.00 74.25 336 PRO A N 1
ATOM 2671 C CA . PRO A 1 336 ? -12.451 -19.229 -9.354 1.00 74.25 336 PRO A CA 1
ATOM 2672 C C . PRO A 1 336 ? -13.175 -19.194 -8.000 1.00 74.25 336 PRO A C 1
ATOM 2674 O O . PRO A 1 336 ? -12.709 -18.559 -7.056 1.00 74.25 336 PRO A O 1
ATOM 2677 N N . GLU A 1 337 ? -14.301 -19.896 -7.871 1.00 71.75 337 GLU A N 1
ATOM 2678 C CA . GLU A 1 337 ? -15.040 -20.035 -6.616 1.00 71.75 337 GLU A CA 1
ATOM 2679 C C . GLU A 1 337 ? -14.267 -20.775 -5.508 1.00 71.75 337 GLU A C 1
ATOM 2681 O O . GLU A 1 337 ? -14.600 -20.607 -4.333 1.00 71.75 337 GLU A O 1
ATOM 2686 N N . PHE A 1 338 ? -13.243 -21.558 -5.864 1.00 72.56 338 PHE A N 1
ATOM 2687 C CA . PHE A 1 338 ? -12.345 -22.245 -4.932 1.00 72.56 338 PHE A CA 1
ATOM 2688 C C . PHE A 1 338 ? -11.071 -21.446 -4.632 1.00 72.56 338 PHE A C 1
ATOM 2690 O O . PHE A 1 338 ? -10.508 -21.627 -3.557 1.00 72.56 338 PHE A O 1
ATOM 2697 N N . GLN A 1 339 ? -10.652 -20.557 -5.542 1.00 76.50 339 GLN A N 1
ATOM 2698 C CA . GLN A 1 339 ? -9.445 -19.732 -5.384 1.00 76.50 339 GLN A CA 1
ATOM 2699 C C . GLN A 1 339 ? -9.670 -18.444 -4.583 1.00 76.50 339 GLN A C 1
ATOM 2701 O O . GLN A 1 339 ? -8.718 -17.823 -4.107 1.00 76.50 339 GLN A O 1
ATOM 2706 N N . ARG A 1 340 ? -10.923 -17.991 -4.467 1.00 80.88 340 ARG A N 1
ATOM 2707 C CA . ARG A 1 340 ? -11.245 -16.791 -3.689 1.00 80.88 340 ARG A CA 1
ATOM 2708 C C . ARG A 1 340 ? -11.000 -17.026 -2.198 1.00 80.88 340 ARG A C 1
ATOM 2710 O O . ARG A 1 340 ? -11.270 -18.115 -1.692 1.00 80.88 340 ARG A O 1
ATOM 2717 N N . ALA A 1 341 ? -10.583 -15.976 -1.498 1.00 83.81 341 ALA A N 1
ATOM 2718 C CA . ALA A 1 341 ? -10.583 -15.972 -0.044 1.00 83.81 341 ALA A CA 1
ATOM 2719 C C . ALA A 1 341 ? -12.011 -16.192 0.487 1.00 83.81 341 ALA A C 1
ATOM 2721 O O . ALA A 1 341 ? -12.993 -15.681 -0.071 1.00 83.81 341 ALA A O 1
ATOM 2722 N N . LYS A 1 342 ? -12.115 -16.990 1.545 1.00 83.56 342 LYS A N 1
ATOM 2723 C CA . LYS A 1 342 ? -13.362 -17.314 2.236 1.00 83.56 342 LYS A CA 1
ATOM 2724 C C . LYS A 1 342 ? -13.227 -16.917 3.696 1.00 83.56 342 LYS A C 1
ATOM 2726 O O . LYS A 1 342 ? -12.207 -17.222 4.307 1.00 83.56 342 LYS A O 1
ATOM 2731 N N . LEU A 1 343 ? -14.251 -16.288 4.258 1.00 85.12 343 LEU A N 1
ATOM 2732 C CA . LEU A 1 343 ? -14.301 -16.030 5.694 1.00 85.12 343 LEU A CA 1
ATOM 2733 C C . LEU A 1 343 ? -14.772 -17.298 6.403 1.00 85.12 343 LEU A C 1
ATOM 2735 O O . LEU A 1 343 ? -15.903 -17.737 6.192 1.00 85.12 343 LEU A O 1
ATOM 2739 N N . VAL A 1 344 ? -13.920 -17.881 7.234 1.00 85.69 344 VAL A N 1
ATOM 2740 C CA . VAL A 1 344 ? -14.204 -19.114 7.964 1.00 85.69 344 VAL A CA 1
ATOM 2741 C C . VAL A 1 344 ? -14.408 -18.785 9.431 1.00 85.69 344 VAL A C 1
ATOM 2743 O O . VAL A 1 344 ? -13.590 -18.093 10.033 1.00 85.69 344 VAL A O 1
ATOM 2746 N N . GLN A 1 345 ? -15.495 -19.297 9.998 1.00 78.81 345 GLN A N 1
ATOM 2747 C CA . GLN A 1 345 ? -15.834 -19.138 11.406 1.00 78.81 345 GLN A CA 1
ATOM 2748 C C . GLN A 1 345 ? -15.670 -20.481 12.105 1.00 78.81 345 GLN A C 1
ATOM 2750 O O . GLN A 1 345 ? -16.278 -21.478 11.696 1.00 78.81 345 GLN A O 1
ATOM 2755 N N . VAL A 1 346 ? -14.852 -20.505 13.151 1.00 82.19 346 VAL A N 1
ATOM 2756 C CA . VAL A 1 346 ? -14.584 -21.685 13.974 1.00 82.19 346 VAL A CA 1
ATOM 2757 C C . VAL A 1 346 ? -15.117 -21.432 15.374 1.00 82.19 346 VAL A C 1
ATOM 2759 O O . VAL A 1 346 ? -14.848 -20.382 15.947 1.00 82.19 346 VAL A O 1
ATOM 2762 N N . VAL A 1 347 ? -15.863 -22.390 15.922 1.00 73.38 347 VAL A N 1
ATOM 2763 C CA . VAL A 1 347 ? -16.377 -22.375 17.298 1.00 73.38 347 VAL A CA 1
ATOM 2764 C C . VAL A 1 347 ? -16.197 -23.768 17.893 1.00 73.38 347 VAL A C 1
ATOM 2766 O O . VAL A 1 347 ? -16.513 -24.765 17.251 1.00 73.38 347 VAL A O 1
ATOM 2769 N N . ASP A 1 348 ? -15.654 -23.837 19.103 1.00 77.94 348 ASP A N 1
ATOM 2770 C CA . ASP A 1 348 ? -15.319 -25.055 19.846 1.00 77.94 348 ASP A CA 1
ATOM 2771 C C . ASP A 1 348 ? -14.493 -26.073 19.038 1.00 77.94 348 ASP A C 1
ATOM 2773 O O . ASP A 1 348 ? -14.610 -27.287 19.206 1.00 77.94 348 ASP A O 1
ATOM 2777 N N . GLY A 1 349 ? -13.619 -25.565 18.161 1.00 78.19 349 GLY A N 1
ATOM 2778 C CA . GLY A 1 349 ? -12.758 -26.375 17.294 1.00 78.19 349 GLY A CA 1
ATOM 2779 C C . GLY A 1 349 ? -13.433 -26.907 16.026 1.00 78.19 349 GLY A C 1
ATOM 2780 O O . GLY A 1 349 ? -12.777 -27.603 15.252 1.00 78.19 349 GLY A O 1
ATOM 2781 N N . ASP A 1 350 ? -14.695 -26.552 15.777 1.00 80.62 350 ASP A N 1
ATOM 2782 C CA . ASP A 1 350 ? -15.451 -26.933 14.587 1.00 80.62 350 ASP A CA 1
ATOM 2783 C C . ASP A 1 350 ? -15.684 -25.728 13.664 1.00 80.62 350 ASP A C 1
ATOM 2785 O O . ASP A 1 350 ? -16.009 -24.628 14.111 1.00 80.62 350 ASP A O 1
ATOM 2789 N N . VAL A 1 351 ? -15.562 -25.929 12.348 1.00 83.38 351 VAL A N 1
ATOM 2790 C CA . VAL A 1 351 ? -15.977 -24.919 11.360 1.00 83.38 351 VAL A CA 1
ATOM 2791 C C . VAL A 1 351 ? -17.505 -24.845 11.346 1.00 83.38 351 VAL A C 1
ATOM 2793 O O . VAL A 1 351 ? -18.168 -25.800 10.937 1.00 83.38 351 VAL A O 1
ATOM 2796 N N . VAL A 1 352 ? -18.070 -23.713 11.766 1.00 75.12 352 VAL A N 1
ATOM 2797 C CA . VAL A 1 352 ? -19.527 -23.515 11.876 1.00 75.12 352 VAL A CA 1
ATOM 2798 C C . VAL A 1 352 ? -20.126 -22.739 10.703 1.00 75.12 352 VAL A C 1
ATOM 2800 O O . VAL A 1 352 ? -21.298 -22.942 10.375 1.00 75.12 352 VAL A O 1
ATOM 2803 N N . ALA A 1 353 ? -19.333 -21.889 10.043 1.00 71.12 353 ALA A N 1
ATOM 2804 C CA . ALA A 1 353 ? -19.760 -21.137 8.868 1.00 71.12 353 ALA A CA 1
ATOM 2805 C C . ALA A 1 353 ? -18.594 -20.831 7.921 1.00 71.12 353 ALA A C 1
ATOM 2807 O O . ALA A 1 353 ? -17.457 -20.622 8.345 1.00 71.12 353 ALA A O 1
ATOM 2808 N N . ILE A 1 354 ? -18.910 -20.760 6.627 1.00 78.12 354 ILE A N 1
ATOM 2809 C CA . ILE A 1 354 ? -18.017 -20.254 5.581 1.00 78.12 354 ILE A CA 1
ATOM 2810 C C . ILE A 1 354 ? -18.799 -19.211 4.780 1.00 78.12 354 ILE A C 1
ATOM 2812 O O . ILE A 1 354 ? -19.901 -19.496 4.305 1.00 78.12 354 ILE A O 1
ATOM 2816 N N . ASP A 1 355 ? -18.264 -17.994 4.672 1.00 78.31 355 ASP A N 1
ATOM 2817 C CA . ASP A 1 355 ? -18.908 -16.828 4.047 1.00 78.31 355 ASP A CA 1
ATOM 2818 C C . ASP A 1 355 ? -20.350 -16.598 4.536 1.00 78.31 355 ASP A C 1
ATOM 2820 O O . ASP A 1 355 ? -21.267 -16.334 3.756 1.00 78.31 355 ASP A O 1
ATOM 2824 N N . GLY A 1 356 ? -20.575 -16.782 5.840 1.00 62.78 356 GLY A N 1
ATOM 2825 C CA . GLY A 1 356 ? -21.887 -16.612 6.473 1.00 62.78 356 GLY A CA 1
ATOM 2826 C C . GLY A 1 356 ? -22.928 -17.685 6.127 1.00 62.78 356 GLY A C 1
ATOM 2827 O O . GLY A 1 356 ? -24.094 -17.540 6.491 1.00 62.78 356 GLY A O 1
ATOM 2828 N N . THR A 1 357 ? -22.550 -18.766 5.433 1.00 67.62 357 THR A N 1
ATOM 2829 C CA . THR A 1 357 ? -23.450 -19.891 5.134 1.00 67.62 357 THR A CA 1
ATOM 2830 C C . THR A 1 357 ? -23.288 -21.007 6.170 1.00 67.62 357 THR A C 1
ATOM 2832 O O . THR A 1 357 ? -22.191 -21.540 6.338 1.00 67.62 357 THR A O 1
ATOM 2835 N N . PHE A 1 358 ? -24.389 -21.391 6.830 1.00 50.44 358 PHE A N 1
ATOM 2836 C CA . PHE A 1 358 ? -24.429 -22.446 7.855 1.00 50.44 358 PHE A CA 1
ATOM 2837 C C . PHE A 1 358 ? -24.835 -23.815 7.276 1.00 50.44 358 PHE A C 1
ATOM 2839 O O . PHE A 1 358 ? -25.834 -23.922 6.559 1.00 50.44 358 PHE A O 1
ATOM 2846 N N . GLY A 1 359 ? -24.119 -24.882 7.653 1.00 47.31 359 GLY A N 1
ATOM 2847 C CA . GLY A 1 359 ? -24.484 -26.279 7.371 1.00 47.31 359 GLY A CA 1
ATOM 2848 C C . GLY A 1 359 ? -23.409 -27.115 6.657 1.00 47.31 359 GLY A C 1
ATOM 2849 O O . GLY A 1 359 ? -22.576 -26.599 5.920 1.00 47.31 359 GLY A O 1
ATOM 2850 N N . ASN A 1 360 ? -23.466 -28.439 6.862 1.00 42.00 360 ASN A N 1
ATOM 2851 C CA . ASN A 1 360 ? -22.447 -29.446 6.497 1.00 42.00 360 ASN A CA 1
ATOM 2852 C C . ASN A 1 360 ? -22.290 -29.742 4.991 1.00 42.00 360 ASN A C 1
ATOM 2854 O O . ASN A 1 360 ? -22.262 -30.905 4.588 1.00 42.00 360 ASN A O 1
ATOM 2858 N N . SER A 1 361 ? -22.211 -28.739 4.127 1.00 51.41 361 SER A N 1
ATOM 2859 C CA . SER A 1 361 ? -21.885 -28.994 2.722 1.00 51.41 361 SER A CA 1
ATOM 2860 C C . SER A 1 361 ? -21.214 -27.799 2.066 1.00 51.41 361 SER A C 1
ATOM 2862 O O . SER A 1 361 ? -21.769 -27.250 1.119 1.00 51.41 361 SER A O 1
ATOM 2864 N N . LEU A 1 362 ? -20.021 -27.425 2.529 1.00 42.81 362 LEU A N 1
ATOM 2865 C CA . LEU A 1 362 ? -19.101 -26.573 1.772 1.00 42.81 362 LEU A CA 1
ATOM 2866 C C . LEU A 1 362 ? -17.663 -27.030 2.057 1.00 42.81 362 LEU A C 1
ATOM 2868 O O . LEU A 1 362 ? -17.080 -26.695 3.081 1.00 42.81 362 LEU A O 1
ATOM 2872 N N . ASP A 1 363 ? -17.147 -27.870 1.164 1.00 52.47 363 ASP A N 1
ATOM 2873 C CA . ASP A 1 363 ? -15.838 -28.520 1.236 1.00 52.47 363 ASP A CA 1
ATOM 2874 C C . ASP A 1 363 ? -14.647 -27.530 1.341 1.00 52.47 363 ASP A C 1
ATOM 2876 O O . ASP A 1 363 ? -14.611 -26.488 0.675 1.00 52.47 363 ASP A O 1
ATOM 2880 N N . GLU A 1 364 ? -13.652 -27.962 2.137 1.00 69.44 364 GLU A N 1
ATOM 2881 C CA . GLU A 1 364 ? -12.205 -27.647 2.078 1.00 69.44 364 GLU A CA 1
ATOM 2882 C C . GLU A 1 364 ? -11.620 -26.407 2.783 1.00 69.44 364 GLU A C 1
ATOM 2884 O O . GLU A 1 364 ? -10.545 -25.959 2.396 1.00 69.44 364 GLU A O 1
ATOM 2889 N N . ALA A 1 365 ? -12.215 -25.887 3.859 1.00 80.81 365 ALA A N 1
ATOM 2890 C CA . ALA A 1 365 ? -11.459 -25.027 4.783 1.00 80.81 365 ALA A CA 1
ATOM 2891 C C . ALA A 1 365 ? -11.161 -25.777 6.098 1.00 80.81 365 ALA A C 1
ATOM 2893 O O . ALA A 1 365 ? -12.098 -26.081 6.838 1.00 80.81 365 ALA A O 1
ATOM 2894 N N . PRO A 1 366 ? -9.897 -26.133 6.397 1.00 89.38 366 PRO A N 1
ATOM 2895 C CA . PRO A 1 366 ? -9.521 -26.719 7.683 1.00 89.38 366 PRO A CA 1
ATOM 2896 C C . PRO A 1 366 ? -9.413 -25.631 8.748 1.00 89.38 366 PRO A C 1
ATOM 2898 O O . PRO A 1 366 ? -8.914 -24.553 8.445 1.00 89.38 366 PRO A O 1
ATOM 2901 N N . THR A 1 367 ? -9.771 -25.925 10.001 1.00 91.56 367 THR A N 1
ATOM 2902 C CA . THR A 1 367 ? -9.445 -25.045 11.139 1.00 91.56 367 THR A CA 1
ATOM 2903 C C . THR A 1 367 ? -7.939 -24.754 11.200 1.00 91.56 367 THR A C 1
ATOM 2905 O O . THR A 1 367 ? -7.138 -25.488 10.614 1.00 91.56 367 THR A O 1
ATOM 2908 N N . LEU A 1 368 ? -7.513 -23.725 11.939 1.00 93.38 368 LEU A N 1
ATOM 2909 C CA . LEU A 1 368 ? -6.079 -23.452 12.118 1.00 93.38 368 LEU A CA 1
ATOM 2910 C C . LEU A 1 368 ? -5.366 -24.637 12.806 1.00 93.38 368 LEU A C 1
ATOM 2912 O O . LEU A 1 368 ? -4.262 -25.013 12.413 1.00 93.38 368 LEU A O 1
ATOM 2916 N N . ASP A 1 369 ? -6.046 -25.333 13.725 1.00 91.62 369 ASP A N 1
ATOM 2917 C CA . ASP A 1 369 ? -5.598 -26.622 14.286 1.00 91.62 369 ASP A CA 1
ATOM 2918 C C . ASP A 1 369 ? -5.555 -27.755 13.243 1.00 91.62 369 ASP A C 1
ATOM 2920 O O . ASP A 1 369 ? -4.683 -28.633 13.263 1.00 91.62 369 ASP A O 1
ATOM 2924 N N . GLY A 1 370 ? -6.483 -27.729 12.289 1.00 90.81 370 GLY A N 1
ATOM 2925 C CA . GLY A 1 370 ? -6.488 -28.602 11.123 1.00 90.81 370 GLY A CA 1
ATOM 2926 C C . GLY A 1 370 ? -5.270 -28.376 10.227 1.00 90.81 370 GLY A C 1
ATOM 2927 O O . GLY A 1 370 ? -4.669 -29.351 9.778 1.00 90.81 370 GLY A O 1
ATOM 2928 N N . LEU A 1 371 ? -4.840 -27.126 10.023 1.00 93.50 371 LEU A N 1
ATOM 2929 C CA . LEU A 1 371 ? -3.609 -26.814 9.286 1.00 93.50 371 LEU A CA 1
ATOM 2930 C C . LEU A 1 371 ? -2.373 -27.374 9.991 1.00 93.50 371 LEU A C 1
ATOM 2932 O O . LEU A 1 371 ? -1.557 -28.017 9.333 1.00 93.50 371 LEU A O 1
ATOM 2936 N N . PHE A 1 372 ? -2.270 -27.243 11.319 1.00 94.62 372 PHE A N 1
ATOM 2937 C CA . PHE A 1 372 ? -1.215 -27.922 12.084 1.00 94.62 372 PHE A CA 1
ATOM 2938 C C . PHE A 1 372 ? -1.210 -29.432 11.822 1.00 94.62 372 PHE A C 1
ATOM 2940 O O . PHE A 1 372 ? -0.156 -30.012 11.576 1.00 94.62 372 PHE A O 1
ATOM 2947 N N . THR A 1 373 ? -2.385 -30.065 11.815 1.00 92.69 373 THR A N 1
ATOM 2948 C CA . THR A 1 373 ? -2.517 -31.508 11.553 1.00 92.69 373 THR A CA 1
ATOM 2949 C C . THR A 1 373 ? -2.048 -31.885 10.143 1.00 92.69 373 THR A C 1
ATOM 2951 O O . THR A 1 373 ? -1.385 -32.908 9.964 1.00 92.69 373 THR A O 1
ATOM 2954 N N . ILE A 1 374 ? -2.360 -31.060 9.140 1.00 91.75 374 ILE A N 1
ATOM 2955 C CA . ILE A 1 374 ? -1.929 -31.259 7.749 1.00 91.75 374 ILE A CA 1
ATOM 2956 C C . ILE A 1 374 ? -0.404 -31.149 7.637 1.00 91.75 374 ILE A C 1
ATOM 2958 O O . ILE A 1 374 ? 0.226 -32.020 7.037 1.00 91.75 374 ILE A O 1
ATOM 2962 N N . ILE A 1 375 ? 0.199 -30.135 8.263 1.00 93.00 375 ILE A N 1
ATOM 2963 C CA . ILE A 1 375 ? 1.656 -29.941 8.270 1.00 93.00 375 ILE A CA 1
ATOM 2964 C C . ILE A 1 375 ? 2.354 -31.108 8.979 1.00 93.00 375 ILE A C 1
ATOM 2966 O O . ILE A 1 375 ? 3.314 -31.669 8.451 1.00 93.00 375 ILE A O 1
ATOM 2970 N N . GLU A 1 376 ? 1.853 -31.526 10.148 1.00 91.94 376 GLU A N 1
ATOM 2971 C CA . GLU A 1 376 ? 2.382 -32.679 10.887 1.00 91.94 376 GLU A CA 1
ATOM 2972 C C . GLU A 1 376 ? 2.367 -33.948 10.025 1.00 91.94 376 GLU A C 1
ATOM 2974 O O . GLU A 1 376 ? 3.360 -34.678 9.984 1.00 91.94 376 GLU A O 1
ATOM 2979 N N . ALA A 1 377 ? 1.263 -34.207 9.317 1.00 88.12 377 ALA A N 1
ATOM 2980 C CA . ALA A 1 377 ? 1.139 -35.355 8.424 1.00 88.12 377 ALA A CA 1
ATOM 2981 C C . ALA A 1 377 ? 2.126 -35.279 7.250 1.00 88.12 377 ALA A C 1
ATOM 2983 O O . ALA A 1 377 ? 2.822 -36.260 6.981 1.00 88.12 377 ALA A O 1
ATOM 2984 N N . ALA A 1 378 ? 2.249 -34.112 6.615 1.00 87.38 378 ALA A N 1
ATOM 2985 C CA . ALA A 1 378 ? 3.174 -33.902 5.510 1.00 87.38 378 ALA A CA 1
ATOM 2986 C C . ALA A 1 378 ? 4.630 -34.140 5.937 1.00 87.38 378 ALA A C 1
ATOM 2988 O O . ALA A 1 378 ? 5.353 -34.871 5.263 1.00 87.38 378 ALA A O 1
ATOM 2989 N N . ILE A 1 379 ? 5.054 -33.626 7.100 1.00 85.75 379 ILE A N 1
ATOM 2990 C CA . ILE A 1 379 ? 6.411 -33.855 7.632 1.00 85.75 379 ILE A CA 1
ATOM 2991 C C . ILE A 1 379 ? 6.679 -35.356 7.827 1.00 85.75 379 ILE A C 1
ATOM 2993 O O . ILE A 1 379 ? 7.781 -35.837 7.559 1.00 85.75 379 ILE A O 1
ATOM 2997 N N . GLN A 1 380 ? 5.680 -36.131 8.266 1.00 80.94 380 GLN A N 1
ATOM 2998 C CA . GLN A 1 380 ? 5.815 -37.590 8.372 1.00 80.94 380 GLN A CA 1
ATOM 2999 C C . GLN A 1 380 ? 5.918 -38.279 7.007 1.00 80.94 380 GLN A C 1
ATOM 3001 O O . GLN A 1 380 ? 6.565 -39.322 6.896 1.00 80.94 380 GLN A O 1
ATOM 3006 N N . ASP A 1 381 ? 5.291 -37.726 5.974 1.00 79.19 381 ASP A N 1
ATOM 3007 C CA . ASP A 1 381 ? 5.320 -38.276 4.622 1.00 79.19 381 ASP A CA 1
ATOM 3008 C C . ASP A 1 381 ? 6.608 -37.924 3.859 1.00 79.19 381 ASP A C 1
ATOM 3010 O O . ASP A 1 381 ? 7.036 -38.724 3.020 1.00 79.19 381 ASP A O 1
ATOM 3014 N N . VAL A 1 382 ? 7.325 -36.862 4.251 1.00 77.69 382 VAL A N 1
ATOM 3015 C CA . VAL A 1 382 ? 8.719 -36.611 3.819 1.00 77.69 382 VAL A CA 1
ATOM 3016 C C . VAL A 1 382 ? 9.620 -37.782 4.221 1.00 77.69 382 VAL A C 1
ATOM 3018 O O . VAL A 1 382 ? 10.371 -38.301 3.398 1.00 77.69 382 VAL A O 1
ATOM 3021 N N . ILE A 1 383 ? 9.487 -38.296 5.453 1.00 70.12 383 ILE A N 1
ATOM 3022 C CA . ILE A 1 383 ? 10.251 -39.470 5.933 1.00 70.12 383 ILE A CA 1
ATOM 3023 C C . ILE A 1 383 ? 9.985 -40.707 5.061 1.00 70.12 383 ILE A C 1
ATOM 3025 O O . ILE A 1 383 ? 10.843 -41.581 4.914 1.00 70.12 383 ILE A O 1
ATOM 3029 N N . ARG A 1 384 ? 8.781 -40.807 4.488 1.00 67.94 384 ARG A N 1
ATOM 3030 C CA . ARG A 1 384 ? 8.360 -41.932 3.643 1.00 67.94 384 ARG A CA 1
ATOM 3031 C C . ARG A 1 384 ? 8.736 -41.748 2.171 1.00 67.94 384 ARG A C 1
ATOM 3033 O O . ARG A 1 384 ? 8.576 -42.704 1.415 1.00 67.94 384 ARG A O 1
ATOM 3040 N N . GLY A 1 385 ? 9.251 -40.577 1.790 1.00 69.00 385 GLY A N 1
ATOM 3041 C CA . GLY A 1 385 ? 9.561 -40.213 0.407 1.00 69.00 385 GLY A CA 1
ATOM 3042 C C . GLY A 1 385 ? 8.322 -39.939 -0.448 1.00 69.00 385 GLY A C 1
ATOM 3043 O O . GLY A 1 385 ? 8.387 -40.122 -1.658 1.00 69.00 385 GLY A O 1
ATOM 3044 N N . ASN A 1 386 ? 7.201 -39.571 0.180 1.00 73.50 386 ASN A N 1
ATOM 3045 C CA . ASN A 1 386 ? 5.934 -39.261 -0.493 1.00 73.50 386 ASN A CA 1
ATOM 3046 C C . ASN A 1 386 ? 5.659 -37.752 -0.588 1.00 73.50 386 ASN A C 1
ATOM 3048 O O . ASN A 1 386 ? 4.666 -37.371 -1.192 1.00 73.50 386 ASN A O 1
ATOM 3052 N N . VAL A 1 387 ? 6.473 -36.927 0.075 1.00 77.38 387 VAL A N 1
ATOM 3053 C CA . VAL A 1 387 ? 6.429 -35.466 -0.006 1.00 77.38 387 VAL A CA 1
ATOM 3054 C C . VAL A 1 387 ? 7.815 -34.987 -0.402 1.00 77.38 387 VAL A C 1
ATOM 3056 O O . VAL A 1 387 ? 8.800 -35.375 0.233 1.00 77.38 387 VAL A O 1
ATOM 3059 N N . SER A 1 388 ? 7.880 -34.167 -1.445 1.00 75.81 388 SER A N 1
ATOM 3060 C CA . SER A 1 388 ? 9.112 -33.622 -1.999 1.00 75.81 388 SER A CA 1
ATOM 3061 C C . SER A 1 388 ? 9.601 -32.407 -1.209 1.00 75.81 388 SER A C 1
ATOM 3063 O O . SER A 1 388 ? 10.772 -32.339 -0.831 1.00 75.81 388 SER A O 1
ATOM 3065 N N . SER A 1 389 ? 8.708 -31.464 -0.883 1.00 78.44 389 SER A N 1
ATOM 3066 C CA . SER A 1 389 ? 9.056 -30.306 -0.053 1.00 78.44 389 SER A CA 1
ATOM 3067 C C . SER A 1 389 ? 7.875 -29.750 0.746 1.00 78.44 389 SER A C 1
ATOM 3069 O O . SER A 1 389 ? 6.715 -29.888 0.365 1.00 78.44 389 SER A O 1
ATOM 3071 N N . ILE A 1 390 ? 8.181 -29.121 1.885 1.00 81.44 390 ILE A N 1
ATOM 3072 C CA . ILE A 1 390 ? 7.212 -28.426 2.740 1.00 81.44 390 ILE A CA 1
ATOM 3073 C C . ILE A 1 390 ? 7.782 -27.054 3.069 1.00 81.44 390 ILE A C 1
ATOM 3075 O O . ILE A 1 390 ? 8.951 -26.942 3.441 1.00 81.44 390 ILE A O 1
ATOM 3079 N N . ARG A 1 391 ? 6.957 -26.015 2.963 1.00 81.06 391 ARG A N 1
ATOM 3080 C CA . ARG A 1 391 ? 7.265 -24.665 3.440 1.00 81.06 391 ARG A CA 1
ATOM 3081 C C . ARG A 1 391 ? 6.062 -24.115 4.184 1.00 81.06 391 ARG A C 1
ATOM 3083 O O . ARG A 1 391 ? 4.938 -24.176 3.696 1.00 81.06 391 ARG A O 1
ATOM 3090 N N . THR A 1 392 ? 6.301 -23.595 5.379 1.00 87.38 392 THR A N 1
ATOM 3091 C CA . THR A 1 392 ? 5.260 -23.022 6.232 1.00 87.38 392 THR A CA 1
ATOM 3092 C C . THR A 1 392 ? 5.741 -21.708 6.804 1.00 87.38 392 THR A C 1
ATOM 3094 O O . THR A 1 392 ? 6.876 -21.635 7.271 1.00 87.38 392 THR A O 1
ATOM 3097 N N . THR A 1 393 ? 4.878 -20.700 6.833 1.00 87.69 393 THR A N 1
ATOM 3098 C CA . THR A 1 393 ? 5.088 -19.520 7.675 1.00 87.69 393 THR A CA 1
ATOM 3099 C C . THR A 1 393 ? 4.084 -19.536 8.812 1.00 87.69 393 THR A C 1
ATOM 3101 O O . THR A 1 393 ? 2.950 -19.993 8.652 1.00 87.69 393 THR A O 1
ATOM 3104 N N . TYR A 1 394 ? 4.506 -19.035 9.965 1.00 88.69 394 TYR A N 1
ATOM 3105 C CA . TYR A 1 394 ? 3.650 -18.887 11.131 1.00 88.69 394 TYR A CA 1
ATOM 3106 C C . TYR A 1 394 ? 3.517 -17.411 11.461 1.00 88.69 394 TYR A C 1
ATOM 3108 O O . TYR A 1 394 ? 4.468 -16.643 11.300 1.00 88.69 394 TYR A O 1
ATOM 3116 N N . ASP A 1 395 ? 2.338 -17.025 11.923 1.00 91.75 395 ASP A N 1
ATOM 3117 C CA . ASP A 1 395 ? 2.101 -15.687 12.436 1.00 91.75 395 ASP A CA 1
ATOM 3118 C C . ASP A 1 395 ? 3.013 -15.421 13.644 1.00 91.75 395 ASP A C 1
ATOM 3120 O O . ASP A 1 395 ? 3.086 -16.229 14.572 1.00 91.75 395 ASP A O 1
ATOM 3124 N N . ALA A 1 396 ? 3.745 -14.306 13.622 1.00 84.81 396 ALA A N 1
ATOM 3125 C CA . ALA A 1 396 ? 4.748 -14.008 14.643 1.00 84.81 396 ALA A CA 1
ATOM 3126 C C . ALA A 1 396 ? 4.133 -13.682 16.013 1.00 84.81 396 ALA A C 1
ATOM 3128 O O . ALA A 1 396 ? 4.797 -13.846 17.039 1.00 84.81 396 ALA A O 1
ATOM 3129 N N . GLU A 1 397 ? 2.887 -13.210 16.038 1.00 84.62 397 GLU A N 1
ATOM 3130 C CA . GLU A 1 397 ? 2.176 -12.876 17.261 1.00 84.62 397 GLU A CA 1
ATOM 3131 C C . GLU A 1 397 ? 1.412 -14.097 17.774 1.00 84.62 397 GLU A C 1
ATOM 3133 O O . GLU A 1 397 ? 1.641 -14.550 18.894 1.00 84.62 397 GLU A O 1
ATOM 3138 N N . TYR A 1 398 ? 0.523 -14.662 16.967 1.00 83.25 398 TYR A N 1
ATOM 3139 C CA . TYR A 1 398 ? -0.425 -15.694 17.379 1.00 83.25 398 TYR A CA 1
ATOM 3140 C C . TYR A 1 398 ? 0.073 -17.120 17.140 1.00 83.25 398 TYR A C 1
ATOM 3142 O O . TYR A 1 398 ? -0.465 -18.043 17.741 1.00 83.25 398 TYR A O 1
ATOM 3150 N N . GLY A 1 399 ? 1.085 -17.331 16.298 1.00 89.62 399 GLY A N 1
ATOM 3151 C CA . GLY A 1 399 ? 1.689 -18.644 16.065 1.00 89.62 399 GLY A CA 1
ATOM 3152 C C . GLY A 1 399 ? 0.889 -19.598 15.177 1.00 89.62 399 GLY A C 1
ATOM 3153 O O . GLY A 1 399 ? 1.343 -20.718 14.970 1.00 89.62 399 GLY A O 1
ATOM 3154 N N . TYR A 1 400 ? -0.273 -19.217 14.636 1.00 93.81 400 TYR A N 1
ATOM 3155 C CA . TYR A 1 400 ? -1.006 -20.078 13.696 1.00 93.81 400 TYR A CA 1
ATOM 3156 C C . TYR A 1 400 ? -0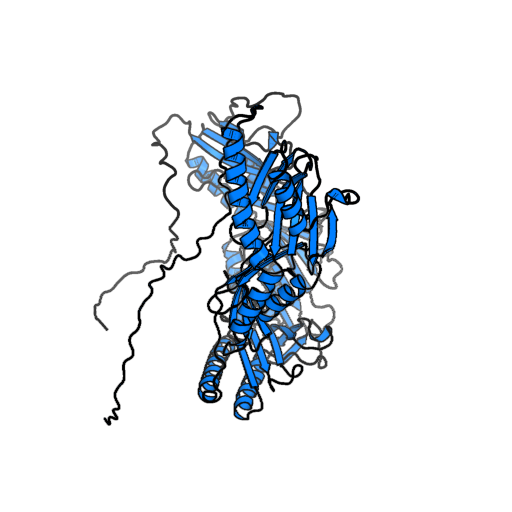.276 -20.184 12.342 1.00 93.81 400 TYR A C 1
ATOM 3158 O O . TYR A 1 400 ? 0.505 -19.291 12.002 1.00 93.81 400 TYR A O 1
ATOM 3166 N N . PRO A 1 401 ? -0.512 -21.241 11.537 1.00 95.12 401 PRO A N 1
ATOM 3167 C CA . PRO A 1 401 ? 0.078 -21.356 10.206 1.00 95.12 401 PRO A CA 1
ATOM 3168 C C . PRO A 1 401 ? -0.545 -20.318 9.266 1.00 95.12 401 PRO A C 1
ATOM 3170 O O . PRO A 1 401 ? -1.714 -20.438 8.906 1.00 95.12 401 PRO A O 1
ATOM 3173 N N . ALA A 1 402 ? 0.228 -19.303 8.883 1.00 91.00 402 ALA A N 1
ATOM 3174 C CA . ALA A 1 402 ? -0.213 -18.206 8.022 1.00 91.00 402 ALA A CA 1
ATOM 3175 C C . ALA A 1 402 ? -0.099 -18.560 6.530 1.00 91.00 402 ALA A C 1
ATOM 3177 O O . ALA A 1 402 ? -0.919 -18.146 5.711 1.00 91.00 402 ALA A O 1
ATOM 3178 N N . SER A 1 403 ? 0.886 -19.381 6.163 1.00 88.81 403 SER A N 1
ATOM 3179 C CA . SER A 1 403 ? 0.951 -20.006 4.842 1.00 88.81 403 SER A CA 1
ATOM 3180 C C . SER A 1 403 ? 1.431 -21.445 4.949 1.00 88.81 403 SER A C 1
ATOM 3182 O O . SER A 1 403 ? 2.269 -21.775 5.793 1.00 88.81 403 SER A O 1
ATOM 3184 N N . VAL A 1 404 ? 0.880 -22.310 4.100 1.00 90.06 404 VAL A N 1
ATOM 3185 C CA . VAL A 1 404 ? 1.273 -23.714 3.991 1.00 90.06 404 VAL A CA 1
ATOM 3186 C C . VAL A 1 404 ? 1.419 -24.063 2.519 1.00 90.06 404 VAL A C 1
ATOM 3188 O O . VAL A 1 404 ? 0.470 -23.940 1.747 1.00 90.06 404 VAL A O 1
ATOM 3191 N N . PHE A 1 405 ? 2.608 -24.530 2.165 1.00 87.12 405 PHE A N 1
ATOM 3192 C CA . PHE A 1 405 ? 2.959 -25.083 0.869 1.00 87.12 405 PHE A CA 1
ATOM 3193 C C . PHE A 1 405 ? 3.479 -26.508 1.076 1.00 87.12 405 PHE A C 1
ATOM 3195 O O . PHE A 1 405 ? 4.450 -26.717 1.807 1.00 87.12 405 PHE A O 1
ATOM 3202 N N . ILE A 1 406 ? 2.844 -27.487 0.439 1.00 86.56 406 ILE A N 1
ATOM 3203 C CA . ILE A 1 406 ? 3.305 -28.879 0.405 1.00 86.56 406 ILE A CA 1
ATOM 3204 C C . ILE A 1 406 ? 3.344 -29.316 -1.053 1.00 86.56 406 ILE A C 1
ATOM 3206 O O . ILE A 1 406 ? 2.319 -29.289 -1.728 1.00 86.56 406 ILE A O 1
ATOM 3210 N N . ASP A 1 407 ? 4.514 -29.742 -1.504 1.00 83.00 407 ASP A N 1
ATOM 3211 C CA . ASP A 1 407 ? 4.754 -30.313 -2.826 1.00 83.00 407 ASP A CA 1
ATOM 3212 C C . ASP A 1 407 ? 5.034 -31.809 -2.654 1.00 83.00 407 ASP A C 1
ATOM 3214 O O . ASP A 1 407 ? 5.972 -32.192 -1.942 1.00 83.00 407 ASP A O 1
ATOM 3218 N N . TYR A 1 408 ? 4.182 -32.653 -3.238 1.00 80.19 408 TYR A N 1
ATOM 3219 C CA . TYR A 1 408 ? 4.264 -34.101 -3.067 1.00 80.19 408 TYR A CA 1
ATOM 3220 C C . TYR A 1 408 ? 5.305 -34.742 -4.017 1.00 80.19 408 TYR A C 1
ATOM 3222 O O . TYR A 1 408 ? 6.041 -35.637 -3.589 1.00 80.19 408 TYR A O 1
ATOM 3230 N N . ASP A 1 409 ? 5.467 -34.222 -5.233 1.00 75.19 409 ASP A N 1
ATOM 3231 C CA . ASP A 1 409 ? 6.337 -34.678 -6.320 1.00 75.19 409 ASP A CA 1
ATOM 3232 C C . ASP A 1 409 ? 6.763 -33.466 -7.169 1.00 75.19 409 ASP A C 1
ATOM 3234 O O . ASP A 1 409 ? 5.967 -32.877 -7.899 1.00 75.19 409 ASP A O 1
ATOM 3238 N N . GLU A 1 410 ? 8.074 -33.185 -7.171 1.00 68.81 410 GLU A N 1
ATOM 3239 C CA . GLU A 1 410 ? 8.724 -32.107 -7.945 1.00 68.81 410 GLU A CA 1
ATOM 3240 C C . GLU A 1 410 ? 8.358 -32.095 -9.451 1.00 68.81 410 GLU A C 1
ATOM 3242 O O . GLU A 1 410 ? 8.629 -31.118 -10.154 1.00 68.81 410 GLU A O 1
ATOM 3247 N N . MET A 1 411 ? 7.815 -33.195 -9.987 1.00 70.38 411 MET A N 1
ATOM 3248 C CA . MET A 1 411 ? 7.486 -33.370 -11.401 1.00 70.38 411 MET A CA 1
ATOM 3249 C C . MET A 1 411 ? 5.984 -33.248 -11.721 1.00 70.38 411 MET A C 1
ATOM 3251 O O . MET A 1 411 ? 5.627 -33.408 -12.897 1.00 70.38 411 MET A O 1
ATOM 3255 N N . MET A 1 412 ? 5.107 -32.993 -10.740 1.00 69.56 412 MET A N 1
ATOM 3256 C CA . MET A 1 412 ? 3.651 -32.901 -10.927 1.00 69.56 412 MET A CA 1
ATOM 3257 C C . MET A 1 412 ? 3.099 -31.551 -10.448 1.00 69.56 412 MET A C 1
ATOM 3259 O O . MET A 1 412 ? 3.003 -31.296 -9.262 1.00 69.56 412 MET A O 1
ATOM 3263 N N . ALA A 1 413 ? 2.703 -30.707 -11.406 1.00 54.59 413 ALA A N 1
ATOM 3264 C CA . ALA A 1 413 ? 2.356 -29.299 -11.176 1.00 54.59 413 ALA A CA 1
ATOM 3265 C C . ALA A 1 413 ? 0.912 -29.024 -10.689 1.00 54.59 413 ALA A C 1
ATOM 3267 O O . ALA A 1 413 ? 0.488 -27.869 -10.687 1.00 54.59 413 ALA A O 1
ATOM 3268 N N . ASP A 1 414 ? 0.107 -30.058 -10.420 1.00 68.00 414 ASP A N 1
ATOM 3269 C CA . ASP A 1 414 ? -1.305 -29.930 -10.023 1.00 68.00 414 ASP A CA 1
ATOM 3270 C C . ASP A 1 414 ? -1.649 -30.625 -8.695 1.00 68.00 414 ASP A C 1
ATOM 3272 O O . ASP A 1 414 ? -2.827 -30.730 -8.336 1.00 68.00 414 ASP A O 1
ATOM 3276 N N . GLU A 1 415 ? -0.647 -31.091 -7.949 1.00 79.00 415 GLU A N 1
ATOM 3277 C CA . GLU A 1 415 ? -0.843 -31.786 -6.672 1.00 79.00 415 GLU A CA 1
ATOM 3278 C C . GLU A 1 415 ? -0.371 -31.004 -5.442 1.00 79.00 415 GLU A C 1
ATOM 3280 O O . GLU A 1 415 ? -0.520 -31.477 -4.312 1.00 79.00 415 GLU A O 1
ATOM 3285 N N . GLU A 1 416 ? 0.154 -29.796 -5.630 1.00 83.06 416 GLU A N 1
ATOM 3286 C CA . GLU A 1 416 ? 0.619 -28.953 -4.543 1.00 83.06 416 GLU A CA 1
ATOM 3287 C C . GLU A 1 416 ? -0.549 -28.499 -3.660 1.00 83.06 416 GLU A C 1
ATOM 3289 O O . GLU A 1 416 ? -1.598 -28.023 -4.108 1.00 83.06 416 GLU A O 1
ATOM 3294 N N . TYR A 1 417 ? -0.352 -28.602 -2.350 1.00 85.25 417 TYR A N 1
ATOM 3295 C CA . TYR A 1 417 ? -1.257 -28.023 -1.374 1.00 85.25 417 TYR A CA 1
ATOM 3296 C C . TYR A 1 417 ? -0.745 -26.638 -0.991 1.00 85.25 417 TYR A C 1
ATOM 3298 O O . TYR A 1 417 ? 0.167 -26.517 -0.173 1.00 85.25 417 TYR A O 1
ATOM 3306 N N . ILE A 1 418 ? -1.338 -25.603 -1.589 1.00 86.62 418 ILE A N 1
ATOM 3307 C CA . ILE A 1 418 ? -0.972 -24.203 -1.355 1.00 86.62 418 ILE A CA 1
ATOM 3308 C C . ILE A 1 418 ? -2.159 -23.468 -0.740 1.00 86.62 418 ILE A C 1
ATOM 3310 O O . ILE A 1 418 ? -3.212 -23.311 -1.368 1.00 86.62 418 ILE A O 1
ATOM 3314 N N . VAL A 1 419 ? -2.000 -23.015 0.500 1.00 88.19 419 VAL A N 1
ATOM 3315 C CA . VAL A 1 419 ? -3.022 -22.247 1.217 1.00 88.19 419 VAL A CA 1
ATOM 3316 C C . VAL A 1 419 ? -2.403 -21.095 1.996 1.00 88.19 419 VAL A C 1
ATOM 3318 O O . VAL A 1 419 ? -1.280 -21.196 2.493 1.00 88.19 419 VAL A O 1
ATOM 3321 N N . SER A 1 420 ? -3.166 -20.020 2.149 1.00 89.56 420 SER A N 1
ATOM 3322 C CA . SER A 1 420 ? -2.911 -18.983 3.141 1.00 89.56 420 SER A CA 1
ATOM 3323 C C . SER A 1 420 ? -4.078 -18.882 4.114 1.00 89.56 420 SER A C 1
ATOM 3325 O O . SER A 1 420 ? -5.235 -19.172 3.786 1.00 89.56 420 SER A O 1
ATOM 3327 N N . ALA A 1 421 ? -3.741 -18.489 5.334 1.00 90.31 421 ALA A N 1
ATOM 3328 C CA . ALA A 1 421 ? -4.686 -18.156 6.373 1.00 90.31 421 ALA A CA 1
ATOM 3329 C C . ALA A 1 421 ? -4.283 -16.816 6.983 1.00 90.31 421 ALA A C 1
ATOM 3331 O O . ALA A 1 421 ? -3.113 -16.588 7.288 1.00 90.31 421 ALA A O 1
ATOM 3332 N N . THR A 1 422 ? -5.251 -15.937 7.184 1.00 90.50 422 THR A N 1
ATOM 3333 C CA . THR A 1 422 ? -5.048 -14.699 7.932 1.00 90.50 422 THR A CA 1
ATOM 3334 C C . THR A 1 422 ? -6.113 -14.647 9.001 1.00 90.50 422 THR A C 1
ATOM 3336 O O . THR A 1 422 ? -7.305 -14.670 8.700 1.00 90.50 422 THR A O 1
ATOM 3339 N N . LEU A 1 423 ? -5.684 -14.668 10.261 1.00 87.81 423 LEU A N 1
ATOM 3340 C CA . LEU A 1 423 ? -6.596 -14.469 11.375 1.00 87.81 423 LEU A CA 1
ATOM 3341 C C . LEU A 1 423 ? -7.181 -13.068 11.209 1.00 87.81 423 LEU A C 1
ATOM 3343 O O . LEU A 1 423 ? -6.433 -12.094 11.131 1.00 87.81 423 LEU A O 1
ATOM 3347 N N . GLU A 1 424 ? -8.503 -12.975 11.096 1.00 84.06 424 GLU A N 1
ATOM 3348 C CA . GLU A 1 424 ? -9.142 -11.664 11.125 1.00 84.06 424 GLU A CA 1
ATOM 3349 C C . GLU A 1 424 ? -8.841 -11.056 12.490 1.00 84.06 424 GLU A C 1
ATOM 3351 O O . GLU A 1 424 ? -8.780 -11.810 13.470 1.00 84.06 424 GLU A O 1
ATOM 3356 N N . GLU A 1 425 ? -8.613 -9.735 12.554 1.00 53.38 425 GLU A N 1
ATOM 3357 C CA . GLU A 1 425 ? -8.347 -9.051 13.821 1.00 53.38 425 GLU A CA 1
ATOM 3358 C C . GLU A 1 425 ? -9.266 -9.634 14.884 1.00 53.38 425 GLU A C 1
ATOM 3360 O O . GLU A 1 425 ? -10.493 -9.650 14.720 1.00 53.38 425 GLU A O 1
ATOM 3365 N N . VAL A 1 426 ? -8.662 -10.160 15.953 1.00 47.75 426 VAL A N 1
ATOM 3366 C CA . VAL A 1 426 ? -9.404 -10.590 17.129 1.00 47.75 426 VAL A CA 1
ATOM 3367 C C . VAL A 1 426 ? -9.890 -9.310 17.803 1.00 47.75 426 VAL A C 1
ATOM 3369 O O . VAL A 1 426 ? -9.399 -8.894 18.849 1.00 47.75 426 VAL A O 1
ATOM 3372 N N . ASN A 1 427 ? -10.860 -8.660 17.169 1.00 39.84 427 ASN A N 1
ATOM 3373 C CA . ASN A 1 427 ? -11.665 -7.587 17.699 1.00 39.84 427 ASN A CA 1
ATOM 3374 C C . ASN A 1 427 ? -12.558 -8.224 18.758 1.00 39.84 427 ASN A C 1
ATOM 3376 O O . ASN A 1 427 ? -13.706 -8.549 18.500 1.00 39.84 427 ASN A O 1
ATOM 3380 N N . GLY A 1 428 ? -11.974 -8.541 19.918 1.00 37.47 428 GLY A N 1
ATOM 3381 C CA . GLY A 1 428 ? -12.682 -8.927 21.141 1.00 37.47 428 GLY A CA 1
ATOM 3382 C C . GLY A 1 428 ? -13.762 -10.009 21.001 1.00 37.47 428 GLY A C 1
ATOM 3383 O O . GLY A 1 428 ? -14.700 -10.021 21.793 1.00 37.47 428 GLY A O 1
ATOM 3384 N N . GLY A 1 429 ? -13.654 -10.908 20.020 1.00 34.34 429 GLY A N 1
ATOM 3385 C CA . GLY A 1 429 ? -14.784 -11.715 19.544 1.00 34.34 429 GLY A CA 1
ATOM 3386 C C . GLY A 1 429 ? -14.634 -13.225 19.726 1.00 34.34 429 GLY A C 1
ATOM 3387 O O . GLY A 1 429 ? -15.143 -13.987 18.918 1.00 34.34 429 GLY A O 1
ATOM 3388 N N . GLY A 1 430 ? -13.910 -13.690 20.742 1.00 35.31 430 GLY A N 1
ATOM 3389 C CA . GLY A 1 430 ? -13.722 -15.132 20.991 1.00 35.31 430 GLY A CA 1
ATOM 3390 C C . GLY A 1 430 ? -13.372 -15.477 22.432 1.00 35.31 430 GLY A C 1
ATOM 3391 O O . GLY A 1 430 ? -12.917 -16.580 22.728 1.00 35.31 430 GLY A O 1
ATOM 3392 N N . GLY A 1 431 ? -13.568 -14.505 23.316 1.00 37.69 431 GLY A N 1
ATOM 3393 C CA . GLY A 1 431 ? -13.497 -14.699 24.741 1.00 37.69 431 GLY A CA 1
ATOM 3394 C C . GLY A 1 431 ? -14.554 -15.679 25.206 1.00 37.69 431 GLY A C 1
ATOM 3395 O O . GLY A 1 431 ? -15.700 -15.584 24.755 1.00 37.69 431 GLY A O 1
ATOM 3396 N N . GLY A 1 432 ? -14.222 -16.549 26.159 1.00 45.50 432 GLY A N 1
ATOM 3397 C CA . GLY A 1 432 ? -15.284 -17.112 26.995 1.00 45.50 432 GLY A CA 1
ATOM 3398 C C . GLY A 1 432 ? -16.136 -15.971 27.572 1.00 45.50 432 GLY A C 1
ATOM 3399 O O . GLY A 1 432 ? -15.708 -14.812 27.563 1.00 45.50 432 GLY A O 1
ATOM 3400 N N . ASP A 1 433 ? -17.326 -16.267 28.095 1.00 50.56 433 ASP A N 1
ATOM 3401 C CA . ASP A 1 433 ? -18.168 -15.238 28.736 1.00 50.56 433 ASP A CA 1
ATOM 3402 C C . ASP A 1 433 ? -17.364 -14.368 29.732 1.00 50.56 433 ASP A C 1
ATOM 3404 O O . ASP A 1 433 ? -17.601 -13.165 29.846 1.00 50.56 433 ASP A O 1
ATOM 3408 N N . ASP A 1 434 ? -16.334 -14.952 30.359 1.00 53.34 434 ASP A N 1
ATOM 3409 C CA . ASP A 1 434 ? -15.375 -14.280 31.238 1.00 53.34 434 ASP A CA 1
ATOM 3410 C C . ASP A 1 434 ? -14.519 -13.192 30.543 1.00 53.34 434 ASP A C 1
ATOM 3412 O O . ASP A 1 434 ? -14.365 -12.102 31.103 1.00 53.34 434 ASP A O 1
ATOM 3416 N N . ASP A 1 435 ? -13.987 -13.413 29.332 1.00 61.50 435 ASP A N 1
ATOM 3417 C CA . ASP A 1 435 ? -13.160 -12.395 28.654 1.00 61.50 435 ASP A CA 1
ATOM 3418 C C . ASP A 1 435 ? -14.030 -11.316 27.997 1.00 61.50 435 ASP A C 1
ATOM 3420 O O . ASP A 1 435 ? -13.668 -10.139 28.009 1.00 61.50 435 ASP A O 1
ATOM 3424 N N . LYS A 1 436 ? -15.216 -11.675 27.485 1.00 72.56 436 LYS A N 1
ATOM 3425 C CA . LYS A 1 436 ? -16.185 -10.686 26.981 1.00 72.56 436 LYS A CA 1
ATOM 3426 C C . LYS A 1 436 ? -16.645 -9.749 28.096 1.00 72.56 436 LYS A C 1
ATOM 3428 O O . LYS A 1 436 ? -16.709 -8.535 27.892 1.00 72.56 436 LYS A O 1
ATOM 3433 N N . ALA A 1 437 ? -16.896 -10.292 29.288 1.00 75.88 437 ALA A N 1
ATOM 3434 C CA . ALA A 1 437 ? -17.207 -9.502 30.473 1.00 75.88 437 ALA A CA 1
ATOM 3435 C C . ALA A 1 437 ? -16.027 -8.612 30.905 1.00 75.88 437 ALA A C 1
ATOM 3437 O O . ALA A 1 437 ? -16.239 -7.465 31.304 1.00 75.88 437 ALA A O 1
ATOM 3438 N N . MET A 1 438 ? -14.786 -9.100 30.801 1.00 75.88 438 MET A N 1
ATOM 3439 C CA . MET A 1 438 ? -13.588 -8.306 31.093 1.00 75.88 438 MET A CA 1
ATOM 3440 C C . MET A 1 438 ? -13.438 -7.125 30.125 1.00 75.88 438 MET A C 1
ATOM 3442 O O . MET A 1 438 ? -13.309 -5.992 30.588 1.00 75.88 438 MET A O 1
ATOM 3446 N N . ILE A 1 439 ? -13.533 -7.361 28.812 1.00 82.44 439 ILE A N 1
ATOM 3447 C CA . ILE A 1 439 ? -13.430 -6.321 27.772 1.00 82.44 439 ILE A CA 1
ATOM 3448 C C . ILE A 1 439 ? -14.547 -5.284 27.935 1.00 82.44 439 ILE A C 1
ATOM 3450 O O . ILE A 1 439 ? -14.284 -4.081 27.939 1.00 82.44 439 ILE A O 1
ATOM 3454 N N . LEU A 1 440 ? -15.788 -5.737 28.146 1.00 89.56 440 LEU A N 1
ATOM 3455 C CA . LEU A 1 440 ? -16.923 -4.867 28.458 1.00 89.56 440 LEU A CA 1
ATOM 3456 C C . LEU A 1 440 ? -16.629 -3.980 29.676 1.00 89.56 440 LEU A C 1
ATOM 3458 O O . LEU A 1 440 ? -16.881 -2.775 29.645 1.00 89.56 440 LEU A O 1
ATOM 3462 N N . ASN A 1 441 ? -16.083 -4.558 30.748 1.00 85.38 441 ASN A N 1
ATOM 3463 C CA . ASN A 1 441 ? -15.772 -3.824 31.968 1.00 85.38 441 ASN A CA 1
ATOM 3464 C C . ASN A 1 441 ? -14.618 -2.824 31.782 1.00 85.38 441 ASN A C 1
ATOM 3466 O O . ASN A 1 441 ? -14.673 -1.728 32.343 1.00 85.38 441 ASN A O 1
ATOM 3470 N N . GLU A 1 442 ? -13.593 -3.154 30.997 1.00 88.31 442 GLU A N 1
ATOM 3471 C CA . GLU A 1 442 ? -12.502 -2.233 30.651 1.00 88.31 442 GLU A CA 1
ATOM 3472 C C . GLU A 1 442 ? -13.007 -1.044 29.828 1.00 88.31 442 GLU A C 1
ATOM 3474 O O . GLU A 1 442 ? -12.755 0.110 30.190 1.00 88.31 442 GLU A O 1
ATOM 3479 N N . ALA A 1 443 ? -13.783 -1.314 28.776 1.00 92.31 443 ALA A N 1
ATOM 3480 C CA . ALA A 1 443 ? -14.391 -0.296 27.927 1.00 92.31 443 ALA A CA 1
ATOM 3481 C C . ALA A 1 443 ? -15.329 0.619 28.729 1.00 92.31 443 ALA A C 1
ATOM 3483 O O . ALA A 1 443 ? -15.220 1.846 28.673 1.00 92.31 443 ALA A O 1
ATOM 3484 N N . LYS A 1 444 ? -16.178 0.029 29.577 1.00 93.31 444 LYS A N 1
ATOM 3485 C CA . LYS A 1 444 ? -17.056 0.766 30.490 1.00 93.31 444 LYS A CA 1
ATOM 3486 C C . LYS A 1 444 ? -16.273 1.611 31.493 1.00 93.31 444 LYS A C 1
ATOM 3488 O O . LYS A 1 444 ? -16.598 2.778 31.684 1.00 93.31 444 LYS A O 1
ATOM 3493 N N . THR A 1 445 ? -15.214 1.068 32.094 1.00 92.25 445 THR A N 1
ATOM 3494 C CA . THR A 1 445 ? -14.352 1.816 33.026 1.00 92.25 445 THR A CA 1
ATOM 3495 C C . THR A 1 445 ? -13.712 3.016 32.331 1.00 92.25 445 THR A C 1
ATOM 3497 O O . THR A 1 445 ? -13.649 4.109 32.898 1.00 92.25 445 THR A O 1
ATOM 3500 N N . LYS A 1 446 ? -13.258 2.838 31.087 1.00 92.88 446 LYS A N 1
ATOM 3501 C CA . LYS A 1 446 ? -12.698 3.917 30.273 1.00 92.88 446 LYS A CA 1
ATOM 3502 C C . LYS A 1 446 ? -13.736 4.995 29.984 1.00 92.88 446 LYS A C 1
ATOM 3504 O O . LYS A 1 446 ? -13.458 6.161 30.260 1.00 92.88 446 LYS A O 1
ATOM 3509 N N . TRP A 1 447 ? -14.924 4.609 29.528 1.00 95.38 447 TRP A N 1
ATOM 3510 C CA . TRP A 1 447 ? -16.044 5.523 29.312 1.00 95.38 447 TRP A CA 1
ATOM 3511 C C . TRP A 1 447 ? -16.376 6.329 30.575 1.00 95.38 447 TRP A C 1
ATOM 3513 O O . TRP A 1 447 ? -16.377 7.561 30.559 1.00 95.38 447 TRP A O 1
ATOM 3523 N N . GLU A 1 448 ? -16.563 5.647 31.707 1.00 92.88 448 GLU A N 1
ATOM 3524 C CA . GLU A 1 448 ? -16.882 6.270 32.995 1.00 92.88 448 GLU A CA 1
ATOM 3525 C C . GLU A 1 448 ? -15.774 7.223 33.468 1.00 92.88 448 GLU A C 1
ATOM 3527 O O . GLU A 1 448 ? -16.062 8.282 34.034 1.00 92.88 448 GLU A O 1
ATOM 3532 N N . SER A 1 449 ? -14.504 6.900 33.196 1.00 92.44 449 SER A N 1
ATOM 3533 C CA . SER A 1 449 ? -13.361 7.744 33.564 1.00 92.44 449 SER A CA 1
ATOM 3534 C C . SER A 1 449 ? -13.348 9.101 32.853 1.00 92.44 449 SER A C 1
ATOM 3536 O O . SER A 1 449 ? -12.788 10.061 33.389 1.00 92.44 449 SER A O 1
ATOM 3538 N N . MET A 1 450 ? -14.007 9.212 31.693 1.00 89.06 450 MET A N 1
ATOM 3539 C CA . MET A 1 450 ? -14.144 10.476 30.963 1.00 89.06 450 MET A CA 1
ATOM 3540 C C . MET A 1 450 ? -15.103 11.449 31.662 1.00 89.06 450 MET A C 1
ATOM 3542 O O . MET A 1 450 ? -15.049 12.654 31.410 1.00 89.06 450 MET A O 1
ATOM 3546 N N . GLY A 1 451 ? -15.987 10.950 32.536 1.00 90.44 451 GLY A N 1
ATOM 3547 C CA . GLY A 1 451 ? -16.930 11.774 33.295 1.00 90.44 451 GLY A CA 1
ATOM 3548 C C . GLY A 1 451 ? -17.886 12.585 32.413 1.00 90.44 451 GLY A C 1
ATOM 3549 O O . GLY A 1 451 ? -18.264 13.704 32.779 1.00 90.44 451 GLY A O 1
ATOM 3550 N N . LEU A 1 452 ? -18.247 12.060 31.237 1.00 92.12 452 LEU A N 1
ATOM 3551 C CA . LEU A 1 452 ? -19.150 12.727 30.301 1.00 92.12 452 LEU A CA 1
ATOM 3552 C C . LEU A 1 452 ? -20.578 12.685 30.846 1.00 92.12 452 LEU A C 1
ATOM 3554 O O . LEU A 1 452 ? -21.138 11.626 31.089 1.00 92.12 452 LEU A O 1
ATOM 3558 N N . SER A 1 453 ? -21.178 13.855 31.036 1.00 91.19 453 SER A N 1
ATOM 3559 C CA . SER A 1 453 ? -22.578 13.987 31.475 1.00 91.19 453 SER A CA 1
ATOM 3560 C C . SER A 1 453 ? -23.449 14.661 30.423 1.00 91.19 453 SER A C 1
ATOM 3562 O O . SER A 1 453 ? -24.672 14.569 30.477 1.00 91.19 453 SER A O 1
ATOM 3564 N N . ASN A 1 454 ? -22.828 15.349 29.468 1.00 94.12 454 ASN A N 1
ATOM 3565 C CA . ASN A 1 454 ? -23.478 15.951 28.322 1.00 94.12 454 ASN A CA 1
ATOM 3566 C C . ASN A 1 454 ? -22.717 15.512 27.075 1.00 94.12 454 ASN A C 1
ATOM 3568 O O . ASN A 1 454 ? -21.504 15.719 26.974 1.00 94.12 454 ASN A O 1
ATOM 3572 N N . TYR A 1 455 ? -23.432 14.897 26.147 1.00 95.25 455 TYR A N 1
ATOM 3573 C CA . TYR A 1 455 ? -22.908 14.435 24.872 1.00 95.25 455 TYR A CA 1
ATOM 3574 C C . TYR A 1 455 ? -24.072 14.260 23.897 1.00 95.25 455 TYR A C 1
ATOM 3576 O O . TYR A 1 455 ? -25.235 14.229 24.300 1.00 95.25 455 TYR A O 1
ATOM 3584 N N . HIS A 1 456 ? -23.787 14.149 22.609 1.00 91.88 456 HIS A N 1
ATOM 3585 C CA . HIS A 1 456 ? -24.773 13.650 21.658 1.00 91.88 456 HIS A CA 1
ATOM 3586 C C . HIS A 1 456 ? -24.108 12.720 20.655 1.00 91.88 456 HIS A C 1
ATOM 3588 O O . HIS A 1 456 ? -22.900 12.790 20.450 1.00 91.88 456 HIS A O 1
ATOM 3594 N N . PHE A 1 457 ? -24.886 11.818 20.078 1.00 93.31 457 PHE A N 1
ATOM 3595 C CA . PHE A 1 457 ? -24.370 10.772 19.207 1.00 93.31 457 PHE A CA 1
ATOM 3596 C C . PHE A 1 457 ? -25.426 10.347 18.192 1.00 93.31 457 PHE A C 1
ATOM 3598 O O . PHE A 1 457 ? -26.628 10.474 18.445 1.00 93.31 457 PHE A O 1
ATOM 3605 N N . GLY A 1 458 ? -24.971 9.867 17.040 1.00 89.81 458 GLY A N 1
ATOM 3606 C CA . GLY A 1 458 ? -25.819 9.229 16.037 1.00 89.81 458 GLY A CA 1
ATOM 3607 C C . GLY A 1 458 ? -25.957 7.747 16.344 1.00 89.81 458 GLY A C 1
ATOM 3608 O O . GLY A 1 458 ? -24.971 7.112 16.705 1.00 89.81 458 GLY A O 1
ATOM 3609 N N . ILE A 1 459 ? -27.159 7.191 16.220 1.00 93.12 459 ILE A N 1
ATOM 3610 C CA . ILE A 1 459 ? -27.388 5.755 16.375 1.00 93.12 459 ILE A CA 1
ATOM 3611 C C . ILE A 1 459 ? -28.345 5.216 15.315 1.00 93.12 459 ILE A C 1
ATOM 3613 O O . ILE A 1 459 ? -29.408 5.787 15.045 1.00 93.12 459 ILE A O 1
ATOM 3617 N N . VAL A 1 460 ? -27.989 4.050 14.787 1.00 91.75 460 VAL A N 1
ATOM 3618 C CA . VAL A 1 460 ? -28.812 3.216 13.914 1.00 91.75 460 VAL A CA 1
ATOM 3619 C C . VAL A 1 460 ? -29.084 1.895 14.617 1.00 91.75 460 VAL A C 1
ATOM 3621 O O . VAL A 1 460 ? -28.178 1.266 15.162 1.00 91.75 460 VAL A O 1
ATOM 3624 N N . LYS A 1 461 ? -30.348 1.463 14.603 1.00 92.25 461 LYS A N 1
ATOM 3625 C CA . LYS A 1 461 ? -30.742 0.127 15.052 1.00 92.25 461 LYS A CA 1
ATOM 3626 C C . LYS A 1 461 ? -31.237 -0.694 13.869 1.00 92.25 461 LYS A C 1
ATOM 3628 O O . LYS A 1 461 ? -32.324 -0.450 13.342 1.00 92.25 461 LYS A O 1
ATOM 3633 N N . GLU A 1 462 ? -30.466 -1.700 13.485 1.00 91.69 462 GLU A N 1
ATOM 3634 C CA . GLU A 1 462 ? -30.836 -2.647 12.442 1.00 91.69 462 GLU A CA 1
ATOM 3635 C C . GLU A 1 462 ? -31.532 -3.857 13.070 1.00 91.69 462 GLU A C 1
ATOM 3637 O O . GLU A 1 462 ? -30.949 -4.606 13.846 1.00 91.69 462 GLU A O 1
ATOM 3642 N N . CYS A 1 463 ? -32.819 -4.025 12.771 1.00 86.81 463 CYS A N 1
ATOM 3643 C CA . CYS A 1 463 ? -33.632 -5.165 13.196 1.00 86.81 463 CYS A CA 1
ATOM 3644 C C . CYS A 1 463 ? -34.850 -5.335 12.289 1.00 86.81 463 CYS A C 1
ATOM 3646 O O . CYS A 1 463 ? -35.148 -4.476 11.456 1.00 86.81 463 CYS A O 1
ATOM 3648 N N . ARG A 1 464 ? -35.656 -6.386 12.487 1.00 85.50 464 ARG A N 1
ATOM 3649 C CA . ARG A 1 464 ? -37.007 -6.465 11.898 1.00 85.50 464 ARG A CA 1
ATOM 3650 C C . ARG A 1 464 ? -38.035 -5.625 12.673 1.00 85.50 464 ARG A C 1
ATOM 3652 O O . ARG A 1 464 ? -39.120 -6.074 13.033 1.00 85.50 464 ARG A O 1
ATOM 3659 N N . CYS A 1 465 ? -37.684 -4.375 12.921 1.00 82.25 465 CYS A N 1
ATOM 3660 C CA . CYS A 1 465 ? -38.459 -3.386 13.657 1.00 82.25 465 CYS A CA 1
ATOM 3661 C C . CYS A 1 465 ? -39.059 -2.330 12.711 1.00 82.25 465 CYS A C 1
ATOM 3663 O O . CYS A 1 465 ? -38.684 -2.219 11.542 1.00 82.25 465 CYS A O 1
ATOM 3665 N N . VAL A 1 466 ? -40.046 -1.574 13.205 1.00 78.62 466 VAL A N 1
ATOM 3666 C CA . VAL A 1 466 ? -40.800 -0.594 12.397 1.00 78.62 466 VAL A CA 1
ATOM 3667 C C . VAL A 1 466 ? -39.939 0.613 12.019 1.00 78.62 466 VAL A C 1
ATOM 3669 O O . VAL A 1 466 ? -40.082 1.140 10.916 1.00 78.62 466 VAL A O 1
ATOM 3672 N N . PHE A 1 467 ? -39.038 1.022 12.909 1.00 83.00 467 PHE A N 1
ATOM 3673 C CA . PHE A 1 467 ? -38.184 2.190 12.750 1.00 83.00 467 PHE A CA 1
ATOM 3674 C C . PHE A 1 467 ? -36.715 1.758 12.682 1.00 83.00 467 PHE A C 1
ATOM 3676 O O . PHE A 1 467 ? -36.255 1.024 13.551 1.00 83.00 467 PHE A O 1
ATOM 3683 N N . ARG A 1 468 ? -36.010 2.182 11.628 1.00 83.25 468 ARG A N 1
ATOM 3684 C CA . ARG A 1 468 ? -34.596 1.852 11.349 1.00 83.25 468 ARG A CA 1
ATOM 3685 C C . ARG A 1 468 ? -33.794 3.053 10.841 1.00 83.25 468 ARG A C 1
ATOM 3687 O O . ARG A 1 468 ? -32.644 2.898 10.449 1.00 83.25 468 ARG A O 1
ATOM 3694 N N . ASP A 1 469 ? -34.421 4.225 10.772 1.00 85.31 469 ASP A N 1
ATOM 3695 C CA . ASP A 1 469 ? -33.734 5.417 10.287 1.00 85.31 469 ASP A CA 1
ATOM 3696 C C . ASP A 1 469 ? -32.715 5.881 11.343 1.00 85.31 469 ASP A C 1
ATOM 3698 O O . ASP A 1 469 ? -33.008 5.784 12.539 1.00 85.31 469 ASP A O 1
ATOM 3702 N N . PRO A 1 470 ? -31.552 6.416 10.935 1.00 87.88 470 PRO A N 1
ATOM 3703 C CA . PRO A 1 470 ? -30.607 7.017 11.864 1.00 87.88 470 PRO A CA 1
ATOM 3704 C C . PRO A 1 470 ? -31.250 8.147 12.669 1.00 87.88 470 PRO A C 1
ATOM 3706 O O . PRO A 1 470 ? -31.975 8.992 12.118 1.00 87.88 470 PRO A O 1
ATOM 3709 N N . ILE A 1 471 ? -30.958 8.178 13.967 1.00 90.00 471 ILE A N 1
ATOM 3710 C CA . ILE A 1 471 ? -31.366 9.260 14.864 1.00 90.00 471 ILE A CA 1
ATOM 3711 C C . ILE A 1 471 ? -30.162 9.824 15.604 1.00 90.00 471 ILE A C 1
ATOM 3713 O O . ILE A 1 471 ? -29.250 9.094 15.978 1.00 90.00 471 ILE A O 1
ATOM 3717 N N . ALA A 1 472 ? -30.190 11.125 15.858 1.00 89.06 472 ALA A N 1
ATOM 3718 C CA . ALA A 1 472 ? -29.271 11.784 16.769 1.00 89.06 472 ALA A CA 1
ATOM 3719 C C . ALA A 1 472 ? -29.912 11.854 18.158 1.00 89.06 472 ALA A C 1
ATOM 3721 O O . ALA A 1 472 ? -31.018 12.385 18.302 1.00 89.06 472 ALA A O 1
ATOM 3722 N N . ILE A 1 473 ? -29.224 11.340 19.174 1.00 92.38 473 ILE A N 1
ATOM 3723 C CA . ILE A 1 473 ? -29.639 11.394 20.577 1.00 92.38 473 ILE A CA 1
ATOM 3724 C C . ILE A 1 473 ? -28.761 12.405 21.303 1.00 92.38 473 ILE A C 1
ATOM 3726 O O . ILE A 1 473 ? -27.539 12.284 21.315 1.00 92.38 473 ILE A O 1
ATOM 3730 N N . GLN A 1 474 ? -29.388 13.388 21.942 1.00 92.44 474 GLN A N 1
ATOM 3731 C CA . GLN A 1 474 ? -28.732 14.310 22.858 1.00 92.44 474 GLN A CA 1
ATOM 3732 C C . GLN A 1 474 ? -28.963 13.854 24.296 1.00 92.44 474 GLN A C 1
ATOM 3734 O O . GLN A 1 474 ? -30.104 13.731 24.745 1.00 92.44 474 GLN A O 1
ATOM 3739 N N . VAL A 1 475 ? -27.873 13.676 25.033 1.00 95.75 475 VAL A N 1
ATOM 3740 C CA . VAL A 1 475 ? -27.861 13.346 26.456 1.00 95.75 475 VAL A CA 1
ATOM 3741 C C . VAL A 1 475 ? -27.432 14.578 27.242 1.00 95.75 475 VAL A C 1
ATOM 3743 O O . VAL A 1 475 ? -26.414 15.206 26.941 1.00 95.75 475 VAL A O 1
ATOM 3746 N N . SER A 1 476 ? -28.216 14.947 28.252 1.00 93.75 476 SER A N 1
ATOM 3747 C CA . SER A 1 476 ? -27.897 16.037 29.168 1.00 93.75 476 SER A CA 1
ATOM 3748 C C . SER A 1 476 ? -28.055 15.593 30.611 1.00 93.75 476 SER A C 1
ATOM 3750 O O . SER A 1 476 ? -29.077 15.040 31.003 1.00 93.75 476 SER A O 1
ATOM 3752 N N . ASN A 1 477 ? -27.025 15.860 31.412 1.00 92.75 477 ASN A N 1
ATOM 3753 C CA . ASN A 1 477 ? -26.906 15.395 32.794 1.00 92.75 477 ASN A CA 1
ATOM 3754 C C . ASN A 1 477 ? -27.127 13.876 32.953 1.00 92.75 477 ASN A C 1
ATOM 3756 O O . ASN A 1 477 ? -27.692 13.439 33.952 1.00 92.75 477 ASN A O 1
ATOM 3760 N N . GLY A 1 478 ? -26.671 13.090 31.973 1.00 90.38 478 GLY A N 1
ATOM 3761 C CA . GLY A 1 478 ? -26.792 11.629 31.959 1.00 90.38 478 GLY A CA 1
ATOM 3762 C C . GLY A 1 478 ? -28.171 11.092 31.565 1.00 90.38 478 GLY A C 1
ATOM 3763 O O . GLY A 1 478 ? -28.380 9.888 31.630 1.00 90.38 478 GLY A O 1
ATOM 3764 N N . GLU A 1 479 ? -29.110 11.946 31.152 1.00 93.62 479 GLU A N 1
ATOM 3765 C CA . GLU A 1 479 ? -30.437 11.532 30.685 1.00 93.62 479 GLU A CA 1
ATOM 3766 C C . GLU A 1 479 ? -30.653 11.944 29.225 1.00 93.62 479 GLU A C 1
ATOM 3768 O O . GLU A 1 479 ? -30.162 12.987 28.785 1.00 93.62 479 GLU A O 1
ATOM 3773 N N . VAL A 1 480 ? -31.411 11.149 28.462 1.00 95.31 480 VAL A N 1
ATOM 3774 C CA . VAL A 1 480 ? -31.812 11.526 27.099 1.00 95.31 480 VAL A CA 1
ATOM 3775 C C . VAL A 1 480 ? -32.679 12.785 27.164 1.00 95.31 480 VAL A C 1
ATOM 3777 O O . VAL A 1 480 ? -33.798 12.765 27.673 1.00 95.31 480 VAL A O 1
ATOM 3780 N N . ALA A 1 481 ? -32.155 13.889 26.639 1.00 93.12 481 ALA A N 1
ATOM 3781 C CA . ALA A 1 481 ? -32.824 15.183 26.613 1.00 93.12 481 ALA A CA 1
ATOM 3782 C C . ALA A 1 481 ? -33.645 15.379 25.334 1.00 93.12 481 ALA A C 1
ATOM 3784 O O . ALA A 1 481 ? -34.689 16.029 25.368 1.00 93.12 481 ALA A O 1
ATOM 3785 N N . GLN A 1 482 ? -33.165 14.848 24.205 1.00 91.69 482 GLN A N 1
ATOM 3786 C CA . GLN A 1 482 ? -33.805 15.006 22.903 1.00 91.69 482 GLN A CA 1
ATOM 3787 C C . GLN A 1 482 ? -33.354 13.923 21.920 1.00 91.69 482 GLN A C 1
ATOM 3789 O O . GLN A 1 482 ? -32.204 13.493 21.954 1.00 91.69 482 GLN A O 1
ATOM 3794 N N . MET A 1 483 ? -34.240 13.535 21.002 1.00 92.69 483 MET A N 1
ATOM 3795 C CA . MET A 1 483 ? -33.905 12.699 19.850 1.00 92.69 483 MET A CA 1
ATOM 3796 C C . MET A 1 483 ? -34.408 13.361 18.566 1.00 92.69 483 MET A C 1
ATOM 3798 O O . MET A 1 483 ? -35.503 13.927 18.543 1.00 92.69 483 MET A O 1
ATOM 3802 N N . ARG A 1 484 ? -33.617 13.311 17.492 1.00 88.12 484 ARG A N 1
ATOM 3803 C CA . ARG A 1 484 ? -33.980 13.864 16.179 1.00 88.12 484 ARG A CA 1
ATOM 3804 C C . ARG A 1 484 ? -33.692 12.876 15.064 1.00 88.12 484 ARG A C 1
ATOM 3806 O O . ARG A 1 484 ? -32.700 12.160 15.120 1.00 88.12 484 ARG A O 1
ATOM 3813 N N . ASN A 1 485 ? -34.528 12.860 14.034 1.00 82.44 485 ASN A N 1
ATOM 3814 C CA . ASN A 1 485 ? -34.222 12.130 12.804 1.00 82.44 485 ASN A CA 1
ATOM 3815 C C . ASN A 1 485 ? -33.201 12.897 11.938 1.00 82.44 485 ASN A C 1
ATOM 3817 O O . ASN A 1 485 ? -32.866 14.051 12.215 1.00 82.44 485 ASN A O 1
ATOM 3821 N N . ARG A 1 486 ? -32.768 12.292 10.826 1.00 73.50 486 ARG A N 1
ATOM 3822 C CA . ARG A 1 486 ? -31.847 12.915 9.852 1.00 73.50 486 ARG A CA 1
ATOM 3823 C C . ARG A 1 486 ? -32.319 14.244 9.233 1.00 73.50 486 ARG A C 1
ATOM 3825 O O . ARG A 1 486 ? -31.535 14.926 8.585 1.00 73.50 486 ARG A O 1
ATOM 3832 N N . PHE A 1 487 ? -33.603 14.585 9.351 1.00 70.38 487 PHE A N 1
ATOM 3833 C CA . PHE A 1 487 ? -34.170 15.847 8.862 1.00 70.38 487 PHE A CA 1
ATOM 3834 C C . PHE A 1 487 ? -34.235 16.923 9.955 1.00 70.38 487 PHE A C 1
ATOM 3836 O O . PHE A 1 487 ? -34.653 18.048 9.687 1.00 70.38 487 PHE A O 1
ATOM 3843 N N . GLY A 1 488 ? -33.813 16.590 11.178 1.00 74.25 488 GLY A N 1
ATOM 3844 C CA . GLY A 1 488 ? -33.846 17.474 12.335 1.00 74.25 488 GLY A CA 1
ATOM 3845 C C . GLY A 1 488 ? -35.199 17.521 13.045 1.00 74.25 488 GLY A C 1
ATOM 3846 O O . GLY A 1 488 ? -35.327 18.268 14.016 1.00 74.25 488 GLY A O 1
ATOM 3847 N N . ASP A 1 489 ? -36.194 16.737 12.620 1.00 83.06 489 ASP A N 1
ATOM 3848 C CA . ASP A 1 489 ? -37.476 16.654 13.319 1.00 83.06 489 ASP A CA 1
ATOM 3849 C C . ASP A 1 489 ? -37.313 15.870 14.622 1.00 83.06 489 ASP A C 1
ATOM 3851 O O . ASP A 1 489 ? -36.619 14.853 14.666 1.00 83.06 489 ASP A O 1
ATOM 3855 N N . GLU A 1 490 ? -37.963 16.345 15.681 1.00 88.94 490 GLU A N 1
ATOM 3856 C CA . GLU A 1 490 ? -37.978 15.667 16.975 1.00 88.94 490 GLU A CA 1
ATOM 3857 C C . GLU A 1 490 ? -38.750 14.345 16.878 1.00 88.94 490 GLU A C 1
ATOM 3859 O O . GLU A 1 490 ? -39.848 14.293 16.318 1.00 88.94 490 GLU A O 1
ATOM 3864 N N . VAL A 1 491 ? -38.159 13.279 17.414 1.00 89.50 491 VAL A N 1
ATOM 3865 C CA . VAL A 1 491 ? -38.752 11.939 17.491 1.00 89.50 491 VAL A CA 1
ATOM 3866 C C . VAL A 1 491 ? -38.793 11.485 18.946 1.00 89.50 491 VAL A C 1
ATOM 3868 O O . VAL A 1 491 ? -37.952 11.881 19.750 1.00 89.50 491 VAL A O 1
ATOM 3871 N N . ASP A 1 492 ? -39.778 10.666 19.301 1.00 88.81 492 ASP A N 1
ATOM 3872 C CA . ASP A 1 492 ? -39.937 10.129 20.653 1.00 88.81 492 ASP A CA 1
ATOM 3873 C C . ASP A 1 492 ? -39.711 8.612 20.701 1.00 88.81 492 ASP A C 1
ATOM 3875 O O . ASP A 1 492 ? -39.628 7.928 19.677 1.00 88.81 492 ASP A O 1
ATOM 3879 N N . GLN A 1 493 ? -39.611 8.085 21.923 1.00 85.75 493 GLN A N 1
ATOM 3880 C CA . GLN A 1 493 ? -39.418 6.657 22.167 1.00 85.75 493 GLN A CA 1
ATOM 3881 C C . GLN A 1 493 ? -40.570 5.807 21.613 1.00 85.75 493 GLN A C 1
ATOM 3883 O O . GLN A 1 493 ? -40.333 4.684 21.174 1.00 85.75 493 GLN A O 1
ATOM 3888 N N . ASP A 1 494 ? -41.805 6.317 21.624 1.00 86.19 494 ASP A N 1
ATOM 3889 C CA . ASP A 1 494 ? -42.969 5.596 21.093 1.00 86.19 494 ASP A CA 1
ATOM 3890 C C . ASP A 1 494 ? -42.838 5.372 19.577 1.00 86.19 494 ASP A C 1
ATOM 3892 O O . ASP A 1 494 ? -43.315 4.366 19.044 1.00 86.19 494 ASP A O 1
ATOM 3896 N N . THR A 1 495 ? -42.153 6.287 18.887 1.00 85.31 495 THR A N 1
ATOM 3897 C CA . THR A 1 495 ? -41.872 6.220 17.451 1.00 85.31 495 THR A CA 1
ATOM 3898 C C . THR A 1 495 ? -40.703 5.288 17.129 1.00 85.31 495 THR A C 1
ATOM 3900 O O . THR A 1 495 ? -40.806 4.465 16.218 1.00 85.31 495 THR A O 1
ATOM 3903 N N . THR A 1 496 ? -39.588 5.408 17.851 1.00 85.44 496 THR A N 1
ATOM 3904 C CA . THR A 1 496 ? -38.345 4.662 17.573 1.00 85.44 496 THR A CA 1
ATOM 3905 C C . THR A 1 496 ? -38.350 3.258 18.184 1.00 85.44 496 THR A C 1
ATOM 3907 O O . THR A 1 496 ? -37.687 2.350 17.685 1.00 85.44 496 THR A O 1
ATOM 3910 N N . GLY A 1 497 ? -39.102 3.061 19.270 1.00 85.19 497 GLY A N 1
ATOM 3911 C CA . GLY A 1 497 ? -39.088 1.861 20.105 1.00 85.19 497 GLY A CA 1
ATOM 3912 C C . GLY A 1 497 ? -37.929 1.808 21.108 1.00 85.19 497 GLY A C 1
ATOM 3913 O O . GLY A 1 497 ? -37.794 0.809 21.815 1.00 85.19 497 GLY A O 1
ATOM 3914 N N . TYR A 1 498 ? -37.085 2.843 21.180 1.00 86.94 498 TYR A N 1
ATOM 3915 C CA . TYR A 1 498 ? -35.947 2.915 22.100 1.00 86.94 498 TYR A CA 1
ATOM 3916 C C . TYR A 1 498 ? -35.540 4.362 22.418 1.00 86.94 498 TYR A C 1
ATOM 3918 O O . TYR A 1 498 ? -35.710 5.271 21.613 1.00 86.94 498 TYR A O 1
ATOM 3926 N N . SER A 1 499 ? -34.987 4.565 23.610 1.00 92.12 499 SER A N 1
ATOM 3927 C CA . SER A 1 499 ? -34.382 5.821 24.057 1.00 92.12 499 SER A CA 1
ATOM 3928 C C . SER A 1 499 ? -33.186 5.432 24.910 1.00 92.12 499 SER A C 1
ATOM 3930 O O . SER A 1 499 ? -33.372 5.053 26.063 1.00 92.12 499 SER A O 1
ATOM 3932 N N . LEU A 1 500 ? -32.000 5.414 24.306 1.00 94.44 500 LEU A N 1
ATOM 3933 C CA . LEU A 1 500 ? -30.795 4.848 24.910 1.00 94.44 500 LEU A CA 1
ATOM 3934 C C . LEU A 1 500 ? -29.756 5.944 25.131 1.00 94.44 500 LEU A C 1
ATOM 3936 O O . LEU A 1 500 ? -29.495 6.743 24.236 1.00 94.44 500 LEU A O 1
ATOM 3940 N N . THR A 1 501 ? -29.155 5.951 26.311 1.00 96.69 501 THR A N 1
ATOM 3941 C CA . THR A 1 501 ? -27.841 6.545 26.579 1.00 96.69 501 THR A CA 1
ATOM 3942 C C . THR A 1 501 ? -26.735 5.539 26.229 1.00 96.69 501 THR A C 1
ATOM 3944 O O . THR A 1 501 ? -27.013 4.357 26.016 1.00 96.69 501 THR A O 1
ATOM 3947 N N . ILE A 1 502 ? -25.470 5.967 26.186 1.00 97.31 502 ILE A N 1
ATOM 3948 C CA . ILE A 1 502 ? -24.337 5.033 26.037 1.00 97.31 502 ILE A CA 1
ATOM 3949 C C . ILE A 1 502 ? -24.306 4.041 27.207 1.00 97.31 502 ILE A C 1
ATOM 3951 O O . ILE A 1 502 ? -24.058 2.850 27.020 1.00 97.31 502 ILE A O 1
ATOM 3955 N N . GLU A 1 503 ? -24.632 4.512 28.409 1.00 95.88 503 GLU A N 1
ATOM 3956 C CA . GLU A 1 503 ? -24.763 3.700 29.613 1.00 95.88 503 GLU A CA 1
ATOM 3957 C C . GLU A 1 503 ? -25.855 2.628 29.467 1.00 95.88 503 GLU A C 1
ATOM 3959 O O . GLU A 1 503 ? -25.647 1.482 29.873 1.00 95.88 503 GLU A O 1
ATOM 3964 N N . ASP A 1 504 ? -26.988 2.958 28.838 1.00 96.44 504 ASP A N 1
ATOM 3965 C CA . ASP A 1 504 ? -28.042 1.979 28.546 1.00 96.44 504 ASP A CA 1
ATOM 3966 C C . ASP A 1 504 ? -27.569 0.921 27.545 1.00 96.44 504 ASP A C 1
ATOM 3968 O O . ASP A 1 504 ? -27.903 -0.252 27.698 1.00 96.44 504 ASP A O 1
ATOM 3972 N N . ILE A 1 505 ? -26.763 1.295 26.544 1.00 97.44 505 ILE A N 1
ATOM 3973 C CA . ILE A 1 505 ? -26.203 0.344 25.569 1.00 97.44 505 ILE A CA 1
ATOM 3974 C C . ILE A 1 505 ? -25.244 -0.629 26.262 1.00 97.44 505 ILE A C 1
ATOM 3976 O O . ILE A 1 505 ? -25.359 -1.837 26.059 1.00 97.44 505 ILE A O 1
ATOM 3980 N N . PHE A 1 506 ? -24.367 -0.142 27.147 1.00 97.12 506 PHE A N 1
ATOM 3981 C CA . PHE A 1 506 ? -23.569 -1.013 28.018 1.00 97.12 506 PHE A CA 1
ATOM 3982 C C . PHE A 1 506 ? -24.454 -1.954 28.847 1.00 97.12 506 PHE A C 1
ATOM 3984 O O . PHE A 1 506 ? -24.141 -3.136 28.984 1.00 97.12 506 PHE A O 1
ATOM 3991 N N . GLY A 1 507 ? -25.575 -1.453 29.375 1.00 95.44 507 GLY A N 1
ATOM 3992 C CA . GLY A 1 507 ? -26.561 -2.258 30.097 1.00 95.44 507 GLY A CA 1
ATOM 3993 C C . GLY A 1 507 ? -27.207 -3.349 29.237 1.00 95.44 507 GLY A C 1
ATOM 3994 O O . GLY A 1 507 ? -27.372 -4.474 29.707 1.00 95.44 507 GLY A O 1
ATOM 3995 N N . LEU A 1 508 ? -27.533 -3.053 27.976 1.00 95.25 508 LEU A N 1
ATOM 3996 C CA . LEU A 1 508 ? -28.073 -4.029 27.023 1.00 95.25 508 LEU A CA 1
ATOM 3997 C C . LEU A 1 508 ? -27.057 -5.124 26.698 1.00 95.25 508 LEU A C 1
ATOM 3999 O O . LEU A 1 508 ? -27.416 -6.298 26.689 1.00 95.25 508 LEU A O 1
ATOM 4003 N N . ILE A 1 509 ? -25.798 -4.747 26.474 1.00 96.00 509 ILE A N 1
ATOM 4004 C CA . ILE A 1 509 ? -24.708 -5.693 26.218 1.00 96.00 509 ILE A CA 1
ATOM 4005 C C . ILE A 1 509 ? -24.502 -6.602 27.436 1.00 96.00 509 ILE A C 1
ATOM 4007 O O . ILE A 1 509 ? -24.491 -7.822 27.289 1.00 96.00 509 ILE A O 1
ATOM 4011 N N . GLN A 1 510 ? -24.417 -6.021 28.639 1.00 92.25 510 GLN A N 1
ATOM 4012 C CA . GLN A 1 510 ? -24.301 -6.784 29.885 1.00 92.25 510 GLN A CA 1
ATOM 4013 C C . GLN A 1 510 ? -25.484 -7.740 30.068 1.00 92.25 510 GLN A C 1
ATOM 4015 O O . GLN A 1 510 ? -25.283 -8.896 30.415 1.00 92.25 510 GLN A O 1
ATOM 4020 N N . THR A 1 511 ? -26.709 -7.284 29.789 1.00 91.12 511 THR A N 1
ATOM 4021 C CA . THR A 1 511 ? -27.911 -8.131 29.860 1.00 91.12 511 THR A CA 1
ATOM 4022 C C . THR A 1 511 ? -27.816 -9.303 28.886 1.00 91.12 511 THR A C 1
ATOM 4024 O O . THR A 1 511 ? -28.151 -10.421 29.257 1.00 91.12 511 THR A O 1
ATOM 4027 N N . GLY A 1 512 ? -27.323 -9.072 27.666 1.00 88.38 512 GLY A N 1
ATOM 4028 C CA . GLY A 1 512 ? -27.103 -10.140 26.693 1.00 88.38 512 GLY A CA 1
ATOM 4029 C C . GLY A 1 512 ? -26.131 -11.207 27.200 1.00 88.38 512 GLY A C 1
ATOM 4030 O O . GLY A 1 512 ? -26.404 -12.398 27.062 1.00 88.38 512 GLY A O 1
ATOM 4031 N N . MET A 1 513 ? -25.038 -10.793 27.849 1.00 84.94 513 MET A N 1
ATOM 4032 C CA . MET A 1 513 ? -24.085 -11.717 28.479 1.00 84.94 513 MET A CA 1
ATOM 4033 C C . MET A 1 513 ? -24.723 -12.466 29.657 1.00 84.94 513 MET A C 1
ATOM 4035 O O . MET A 1 513 ? -24.658 -13.690 29.724 1.00 84.94 513 MET A O 1
ATOM 4039 N N . ASP A 1 514 ? -25.399 -11.747 30.556 1.00 84.94 514 ASP A N 1
ATOM 4040 C CA . ASP A 1 514 ? -26.011 -12.309 31.765 1.00 84.94 514 ASP A CA 1
ATOM 4041 C C . ASP A 1 514 ? -27.148 -13.302 31.448 1.00 84.94 514 ASP A C 1
ATOM 4043 O O . ASP A 1 514 ? -27.363 -14.270 32.184 1.00 84.94 514 ASP A O 1
ATOM 4047 N N . GLU A 1 515 ? -27.894 -13.066 30.364 1.00 86.44 515 GLU A N 1
ATOM 4048 C CA . GLU A 1 515 ? -28.988 -13.928 29.902 1.00 86.44 515 GLU A CA 1
ATOM 4049 C C . GLU A 1 515 ? -28.531 -15.049 28.951 1.00 86.44 515 GLU A C 1
ATOM 4051 O O . GLU A 1 515 ? -29.340 -15.922 28.621 1.00 86.44 515 GLU A O 1
ATOM 4056 N N . GLY A 1 516 ? -27.254 -15.072 28.550 1.00 81.56 516 GLY A N 1
ATOM 4057 C CA . GLY A 1 516 ? -26.681 -16.107 27.686 1.00 81.56 516 GLY A CA 1
ATOM 4058 C C . GLY A 1 516 ? -27.176 -16.036 26.241 1.00 81.56 516 GLY A C 1
ATOM 4059 O O . GLY A 1 516 ? -27.590 -17.051 25.676 1.00 81.56 516 GLY A O 1
ATOM 4060 N N . PHE A 1 517 ? -27.178 -14.835 25.662 1.00 85.88 517 PHE A N 1
ATOM 4061 C CA . PHE A 1 517 ? -27.481 -14.603 24.247 1.00 85.88 517 PHE A CA 1
ATOM 4062 C C . PHE A 1 517 ? -26.549 -15.444 23.360 1.00 85.88 517 PHE A C 1
ATOM 4064 O O . PHE A 1 517 ? -25.360 -15.572 23.649 1.00 85.88 517 PHE A O 1
ATOM 4071 N N . SER A 1 518 ? -27.066 -16.012 22.267 1.00 80.31 518 SER A N 1
ATOM 4072 C CA . SER A 1 518 ? -26.254 -16.793 21.321 1.00 80.31 518 SER A CA 1
ATOM 4073 C C . SER A 1 518 ? -25.163 -15.965 20.658 1.00 80.31 518 SER A C 1
ATOM 4075 O O . SER A 1 518 ? -24.102 -16.508 20.366 1.00 80.31 518 SER A O 1
ATOM 4077 N N . THR A 1 519 ? -25.401 -14.669 20.436 1.00 82.12 519 THR A N 1
ATOM 4078 C CA . THR A 1 519 ? -24.360 -13.733 19.998 1.00 82.12 519 THR A CA 1
ATOM 4079 C C . THR A 1 519 ? -24.378 -12.479 20.858 1.00 82.12 519 THR A C 1
ATOM 4081 O O . THR A 1 519 ? -25.392 -11.791 20.967 1.00 82.12 519 THR A O 1
ATOM 4084 N N . VAL A 1 520 ? -23.215 -12.168 21.425 1.00 84.44 520 VAL A N 1
ATOM 4085 C CA . VAL A 1 520 ? -22.860 -10.851 21.954 1.00 84.44 520 VAL A CA 1
ATOM 4086 C C . VAL A 1 520 ? -21.493 -10.530 21.380 1.00 84.44 520 VAL A C 1
ATOM 4088 O O . VAL A 1 520 ? -20.487 -11.091 21.827 1.00 84.44 520 VAL A O 1
ATOM 4091 N N . ASP A 1 521 ? -21.481 -9.703 20.343 1.00 86.50 521 ASP A N 1
ATOM 4092 C CA . ASP A 1 521 ? -20.272 -9.248 19.665 1.00 86.50 521 ASP A CA 1
ATOM 4093 C C . ASP A 1 521 ? -20.267 -7.721 19.638 1.00 86.50 521 ASP A C 1
ATOM 4095 O O . ASP A 1 521 ? -21.266 -7.097 19.267 1.00 86.50 521 ASP A O 1
ATOM 4099 N N . VAL A 1 522 ? -19.188 -7.117 20.132 1.00 90.06 522 VAL A N 1
ATOM 4100 C CA . VAL A 1 522 ? -19.129 -5.675 20.376 1.00 90.06 522 VAL A CA 1
ATOM 4101 C C . VAL A 1 522 ? -17.774 -5.119 19.972 1.00 90.06 522 VAL A C 1
ATOM 4103 O O . VAL A 1 522 ? -16.741 -5.501 20.514 1.00 90.06 522 VAL A O 1
ATOM 4106 N N . GLU A 1 523 ? -17.813 -4.133 19.086 1.00 91.19 523 GLU A N 1
ATOM 4107 C CA . GLU A 1 523 ? -16.681 -3.294 18.716 1.00 91.19 523 GLU A CA 1
ATOM 4108 C C . GLU A 1 523 ? -16.737 -2.009 19.559 1.00 91.19 523 GLU A C 1
ATOM 4110 O O . GLU A 1 523 ? -17.754 -1.304 19.561 1.00 91.19 523 GLU A O 1
ATOM 4115 N N . TYR A 1 524 ? -15.658 -1.685 20.276 1.00 92.12 524 TYR A N 1
ATOM 4116 C CA . TYR A 1 524 ? -15.561 -0.480 21.110 1.00 92.12 524 TYR A CA 1
ATOM 4117 C C . TYR A 1 524 ? -14.688 0.594 20.458 1.00 92.12 524 TYR A C 1
ATOM 4119 O O . TYR A 1 524 ? -13.737 0.299 19.741 1.00 92.12 524 TYR A O 1
ATOM 4127 N N . ASP A 1 525 ? -14.996 1.856 20.739 1.00 93.81 525 ASP A N 1
ATOM 4128 C CA . ASP A 1 525 ? -14.195 3.001 20.317 1.00 93.81 525 ASP A CA 1
ATOM 4129 C C . ASP A 1 525 ? -12.862 3.085 21.083 1.00 93.81 525 ASP A C 1
ATOM 4131 O O . ASP A 1 525 ? -12.820 3.043 22.317 1.00 93.81 525 ASP A O 1
ATOM 4135 N N . GLU A 1 526 ? -11.757 3.246 20.356 1.00 89.62 526 GLU A N 1
ATOM 4136 C CA . GLU A 1 526 ? -10.414 3.270 20.939 1.00 89.62 526 GLU A CA 1
ATOM 4137 C C . GLU A 1 526 ? -10.090 4.533 21.739 1.00 89.62 526 GLU A C 1
ATOM 4139 O O . GLU A 1 526 ? -9.195 4.488 22.580 1.00 89.62 526 GLU A O 1
ATOM 4144 N N . GLU A 1 527 ? -10.755 5.667 21.527 1.00 86.06 527 GLU A N 1
ATOM 4145 C CA . GLU A 1 527 ? -10.443 6.905 22.251 1.00 86.06 527 GLU A CA 1
ATOM 4146 C C . GLU A 1 527 ? -11.273 7.005 23.535 1.00 86.06 527 GLU A C 1
ATOM 4148 O O . GLU A 1 527 ? -10.742 7.264 24.619 1.00 86.06 527 GLU A O 1
ATOM 4153 N N . TYR A 1 528 ? -12.569 6.734 23.427 1.00 89.12 528 TYR A N 1
ATOM 4154 C CA . TYR A 1 528 ? -13.574 6.986 24.454 1.00 89.12 528 TYR A CA 1
ATOM 4155 C C . TYR A 1 528 ? -14.128 5.711 25.096 1.00 89.12 528 TYR A C 1
ATOM 4157 O O . TYR A 1 528 ? -14.664 5.785 26.200 1.00 89.12 528 TYR A O 1
ATOM 4165 N N . GLY A 1 529 ? -13.979 4.547 24.460 1.00 92.19 529 GLY A N 1
ATOM 4166 C CA . GLY A 1 529 ? -14.409 3.255 25.005 1.00 92.19 529 GLY A CA 1
ATOM 4167 C C . GLY A 1 529 ? -15.905 2.959 24.891 1.00 92.19 529 GLY A C 1
ATOM 4168 O O . GLY A 1 529 ? -16.342 1.958 25.444 1.00 92.19 529 GLY A O 1
ATOM 4169 N N . TYR A 1 530 ? -16.711 3.787 24.215 1.00 95.94 530 TYR A N 1
ATOM 4170 C CA . TYR A 1 530 ? -18.135 3.481 24.014 1.00 95.94 530 TYR A CA 1
ATOM 4171 C C . TYR A 1 530 ? -18.329 2.344 22.993 1.00 95.94 530 TYR A C 1
ATOM 4173 O O . TYR A 1 530 ? -17.464 2.145 22.138 1.00 95.94 530 TYR A O 1
ATOM 4181 N N . PRO A 1 531 ? -19.454 1.605 23.029 1.00 96.94 531 PRO A N 1
ATOM 4182 C CA . PRO A 1 531 ? -19.769 0.608 22.008 1.00 96.94 531 PRO A CA 1
ATOM 4183 C C . PRO A 1 531 ? -20.033 1.290 20.659 1.00 96.94 531 PRO A C 1
ATOM 4185 O O . PRO A 1 531 ? -21.035 1.985 20.503 1.00 96.94 531 PRO A O 1
ATOM 4188 N N . LYS A 1 532 ? -19.152 1.094 19.678 1.00 95.50 532 LYS A N 1
ATOM 4189 C CA . LYS A 1 532 ? -19.311 1.619 18.314 1.00 95.50 532 LYS A CA 1
ATOM 4190 C C . LYS A 1 532 ? -20.279 0.757 17.507 1.00 95.50 532 LYS A C 1
ATOM 4192 O O . LYS A 1 532 ? -21.089 1.274 16.739 1.00 95.50 532 LYS A O 1
ATOM 4197 N N . LYS A 1 533 ? -20.228 -0.558 17.710 1.00 95.25 533 LYS A N 1
ATOM 4198 C CA . LYS A 1 533 ? -21.153 -1.514 17.103 1.00 95.25 533 LYS A CA 1
ATOM 4199 C C . LYS A 1 533 ? -21.398 -2.672 18.056 1.00 95.25 533 LYS A C 1
ATOM 4201 O O . LYS A 1 533 ? -20.453 -3.209 18.613 1.00 95.25 533 LYS A O 1
ATOM 4206 N N . ALA A 1 534 ? -22.655 -3.054 18.241 1.00 94.06 534 ALA A N 1
ATOM 4207 C CA . ALA A 1 534 ? -23.045 -4.191 19.067 1.00 94.06 534 ALA A CA 1
ATOM 4208 C C . ALA A 1 534 ? -24.036 -5.073 18.303 1.00 94.06 534 ALA A C 1
ATOM 4210 O O . ALA A 1 534 ? -25.132 -4.620 17.967 1.00 94.06 534 ALA A O 1
ATOM 4211 N N . VAL A 1 535 ? -23.653 -6.321 18.035 1.00 93.00 535 VAL A N 1
ATOM 4212 C CA . VAL A 1 535 ? -24.493 -7.362 17.435 1.00 93.00 535 VAL A CA 1
ATOM 4213 C C . VAL A 1 535 ? -24.997 -8.266 18.553 1.00 93.00 535 VAL A C 1
ATOM 4215 O O . VAL A 1 535 ? -24.209 -8.906 19.252 1.00 93.00 535 VAL A O 1
ATOM 4218 N N . LEU A 1 536 ? -26.316 -8.288 18.737 1.00 90.50 536 LEU A N 1
ATOM 4219 C CA . LEU A 1 536 ? -26.976 -8.995 19.828 1.00 90.50 536 LEU A CA 1
ATOM 4220 C C . LEU A 1 536 ? -28.020 -9.960 19.257 1.00 90.50 536 LEU A C 1
ATOM 4222 O O . LEU A 1 536 ? -28.985 -9.533 18.622 1.00 90.50 536 LEU A O 1
ATOM 4226 N N . ASP A 1 537 ? -27.830 -11.253 19.509 1.00 89.38 537 ASP A N 1
ATOM 4227 C CA . ASP A 1 537 ? -28.760 -12.331 19.160 1.00 89.38 537 ASP A CA 1
ATOM 4228 C C . ASP A 1 537 ? -29.137 -13.095 20.437 1.00 89.38 537 ASP A C 1
ATOM 4230 O O . ASP A 1 537 ? -28.297 -13.811 20.986 1.00 89.38 537 ASP A O 1
ATOM 4234 N N . PRO A 1 538 ? -30.378 -12.958 20.933 1.00 85.38 538 PRO A N 1
ATOM 4235 C CA . PRO A 1 538 ? -30.836 -13.691 22.104 1.00 85.38 538 PRO A CA 1
ATOM 4236 C C . PRO A 1 538 ? -30.867 -15.210 21.931 1.00 85.38 538 PRO A C 1
ATOM 4238 O O . PRO A 1 538 ? -30.670 -15.930 22.914 1.00 85.38 538 PRO A O 1
ATOM 4241 N N . ARG A 1 539 ? -31.203 -15.724 20.742 1.00 81.06 539 ARG A N 1
ATOM 4242 C CA . ARG A 1 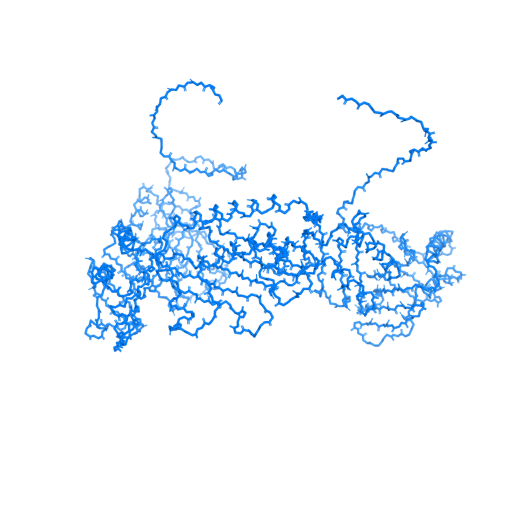539 ? -31.417 -17.157 20.514 1.00 81.06 539 ARG A CA 1
ATOM 4243 C C . ARG A 1 539 ? -31.114 -17.556 19.078 1.00 81.06 539 ARG A C 1
ATOM 4245 O O . ARG A 1 539 ? -31.939 -17.381 18.184 1.00 81.06 539 ARG A O 1
ATOM 4252 N N . ALA A 1 540 ? -30.072 -18.369 18.943 1.00 75.75 540 ALA A N 1
ATOM 4253 C CA . ALA A 1 540 ? -29.707 -18.998 17.687 1.00 75.75 540 ALA A CA 1
ATOM 4254 C C . ALA A 1 540 ? -30.921 -19.653 17.008 1.00 75.75 540 ALA A C 1
ATOM 4256 O O . ALA A 1 540 ? -31.675 -20.414 17.627 1.00 75.75 540 ALA A O 1
ATOM 4257 N N . MET A 1 541 ? -31.064 -19.397 15.706 1.00 72.00 541 MET A N 1
ATOM 4258 C CA . MET A 1 541 ? -32.113 -19.957 14.844 1.00 72.00 541 MET A CA 1
ATOM 4259 C C . MET A 1 541 ? -33.539 -19.472 15.157 1.00 72.00 541 MET A C 1
ATOM 4261 O O . MET A 1 541 ? -34.504 -20.050 14.639 1.00 72.00 541 MET A O 1
ATOM 4265 N N . THR A 1 542 ? -33.705 -18.435 15.979 1.00 67.75 542 THR A N 1
ATOM 4266 C CA . THR A 1 542 ? -34.989 -17.748 16.129 1.00 67.75 542 THR A CA 1
ATOM 4267 C C . THR A 1 542 ? -35.039 -16.634 15.101 1.00 67.75 542 THR A C 1
ATOM 4269 O O . THR A 1 542 ? -34.230 -15.732 15.108 1.00 67.75 542 THR A O 1
ATOM 4272 N N . ALA A 1 543 ? -35.969 -16.706 14.152 1.00 74.44 543 ALA A N 1
ATOM 4273 C CA . ALA A 1 543 ? -36.049 -15.643 13.162 1.00 74.44 543 ALA A CA 1
ATOM 4274 C C . ALA A 1 543 ? -36.492 -14.327 13.820 1.00 74.44 543 ALA A C 1
ATOM 4276 O O . ALA A 1 543 ? -37.542 -14.298 14.472 1.00 74.44 543 ALA A O 1
ATOM 4277 N N . ASP A 1 544 ? -35.781 -13.246 13.497 1.00 78.44 544 ASP A N 1
ATOM 4278 C CA . ASP A 1 544 ? -36.167 -11.851 13.719 1.00 78.44 544 ASP A CA 1
ATOM 4279 C C . ASP A 1 544 ? -35.976 -11.301 15.150 1.00 78.44 544 ASP A C 1
ATOM 4281 O O . ASP A 1 544 ? -36.491 -10.211 15.429 1.00 78.44 544 ASP A O 1
ATOM 4285 N N . ASP A 1 545 ? -35.293 -12.007 16.059 1.00 83.69 545 ASP A N 1
ATOM 4286 C CA . ASP A 1 545 ? -34.971 -11.501 17.406 1.00 83.69 545 ASP A CA 1
ATOM 4287 C C . ASP A 1 545 ? -33.569 -10.884 17.528 1.00 83.69 545 ASP A C 1
ATOM 4289 O O . ASP A 1 545 ? -33.293 -10.204 18.521 1.00 83.69 545 ASP A O 1
ATOM 4293 N N . GLU A 1 546 ? -32.738 -11.007 16.495 1.00 88.56 546 GLU A N 1
ATOM 4294 C CA . GLU A 1 546 ? -31.421 -10.386 16.412 1.00 88.56 546 GLU A CA 1
ATOM 4295 C C . GLU A 1 546 ? -31.513 -8.894 16.071 1.00 88.56 546 GLU A C 1
ATOM 4297 O O . GLU A 1 546 ? -32.376 -8.434 15.305 1.00 88.56 546 GLU A O 1
ATOM 4302 N N . TYR A 1 547 ? -30.596 -8.107 16.628 1.00 89.94 547 TYR A N 1
ATOM 4303 C CA . TYR A 1 547 ? -30.459 -6.703 16.273 1.00 89.94 547 TYR A CA 1
ATOM 4304 C C . TYR A 1 547 ? -29.019 -6.207 16.377 1.00 89.94 547 TYR A C 1
ATOM 4306 O O . TYR A 1 547 ? -28.227 -6.671 17.197 1.00 89.94 547 TYR A O 1
ATOM 4314 N N . THR A 1 548 ? -28.703 -5.204 15.563 1.00 93.62 548 THR A N 1
ATOM 4315 C CA . THR A 1 548 ? -27.425 -4.491 15.596 1.00 93.62 548 THR A CA 1
ATOM 4316 C C . THR A 1 548 ? -27.659 -3.041 15.995 1.00 93.62 548 THR A C 1
ATOM 4318 O O . THR A 1 548 ? -28.564 -2.385 15.478 1.00 93.62 548 THR A O 1
ATOM 4321 N N . LEU A 1 549 ? -26.866 -2.545 16.940 1.00 95.12 549 LEU A N 1
ATOM 4322 C CA . LEU A 1 549 ? -26.767 -1.125 17.268 1.00 95.12 549 LEU A CA 1
ATOM 4323 C C . LEU A 1 549 ? -25.451 -0.601 16.706 1.00 95.12 549 LEU A C 1
ATOM 4325 O O . LEU A 1 549 ? -24.403 -1.159 17.019 1.00 95.12 549 LEU A O 1
ATOM 4329 N N . THR A 1 550 ? -25.503 0.466 15.920 1.00 95.44 550 THR A N 1
ATOM 4330 C CA . THR A 1 550 ? -24.321 1.141 15.376 1.00 95.44 550 THR A CA 1
ATOM 4331 C C . THR A 1 550 ? -24.352 2.597 15.794 1.00 95.44 550 THR A C 1
ATOM 4333 O O . THR A 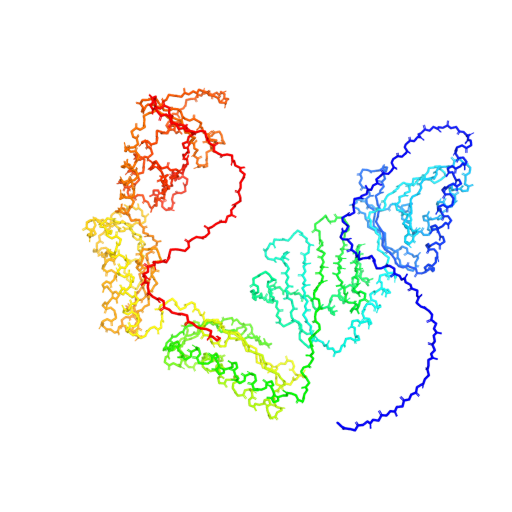1 550 ? -25.370 3.264 15.616 1.00 95.44 550 THR A O 1
ATOM 4336 N N . ILE A 1 551 ? -23.255 3.069 16.380 1.00 94.31 551 ILE A N 1
ATOM 4337 C CA . ILE A 1 551 ? -23.051 4.468 16.741 1.00 94.31 551 ILE A CA 1
ATOM 4338 C C . ILE A 1 551 ? -22.152 5.093 15.683 1.00 94.31 551 ILE A C 1
ATOM 4340 O O . ILE A 1 551 ? -20.985 4.725 15.557 1.00 94.31 551 ILE A O 1
ATOM 4344 N N . ASP A 1 552 ? -22.716 6.027 14.923 1.00 86.75 552 ASP A N 1
ATOM 4345 C CA . ASP A 1 552 ? -22.047 6.608 13.755 1.00 86.75 552 ASP A CA 1
ATOM 4346 C C . ASP A 1 552 ? -21.015 7.669 14.167 1.00 86.75 552 ASP A C 1
ATOM 4348 O O . ASP A 1 552 ? -19.952 7.790 13.561 1.00 86.75 552 ASP A O 1
ATOM 4352 N N . TYR A 1 553 ? -21.311 8.421 15.232 1.00 87.56 553 TYR A N 1
ATOM 4353 C CA . TYR A 1 553 ? -20.430 9.452 15.778 1.00 87.56 553 TYR A CA 1
ATOM 4354 C C . TYR A 1 553 ? -20.727 9.732 17.253 1.00 87.56 553 TYR A C 1
ATOM 4356 O O . TYR A 1 553 ? -21.850 9.524 17.712 1.00 87.56 553 TYR A O 1
ATOM 4364 N N . LEU A 1 554 ? -19.751 10.308 17.963 1.00 92.50 554 LEU A N 1
ATOM 4365 C CA . LEU A 1 554 ? -19.906 10.834 19.319 1.00 92.50 554 LEU A CA 1
ATOM 4366 C C . LEU A 1 554 ? -19.346 12.259 19.427 1.00 92.50 554 LEU A C 1
ATOM 4368 O O . LEU A 1 554 ? -18.182 12.512 19.124 1.00 92.50 554 LEU A O 1
ATOM 4372 N N . ALA A 1 555 ? -20.155 13.168 19.966 1.00 91.88 555 ALA A N 1
ATOM 4373 C CA . ALA A 1 555 ? -19.784 14.535 20.312 1.00 91.88 555 ALA A CA 1
ATOM 4374 C C . ALA A 1 555 ? -19.748 14.713 21.849 1.00 91.88 555 ALA A C 1
ATOM 4376 O O . ALA A 1 555 ? -20.797 14.877 22.488 1.00 91.88 555 ALA A O 1
ATOM 4377 N N . PRO A 1 556 ? -18.560 14.670 22.487 1.00 93.94 556 PRO A N 1
ATOM 4378 C CA . PRO A 1 556 ? -18.410 14.688 23.943 1.00 93.94 556 PRO A CA 1
ATOM 4379 C C . PRO A 1 556 ? -18.440 16.118 24.512 1.00 93.94 556 PRO A C 1
ATOM 4381 O O . PRO A 1 556 ? -17.424 16.643 24.973 1.00 93.94 556 PRO A O 1
ATOM 4384 N N . LEU A 1 557 ? -19.617 16.750 24.524 1.00 93.56 557 LEU A N 1
ATOM 4385 C CA . LEU A 1 557 ? -19.803 18.157 24.924 1.00 93.56 557 LEU A CA 1
ATOM 4386 C C . LEU A 1 557 ? -19.167 18.507 26.283 1.00 93.56 557 LEU A C 1
ATOM 4388 O O . LEU A 1 557 ? -18.575 19.575 26.428 1.00 93.56 557 LEU A O 1
ATOM 4392 N N . THR A 1 558 ? -19.236 17.612 27.278 1.00 93.62 558 THR A N 1
ATOM 4393 C CA . THR A 1 558 ? -18.560 17.808 28.575 1.00 93.62 558 THR A CA 1
ATOM 4394 C C . THR A 1 558 ? -17.038 17.927 28.436 1.00 93.62 558 THR A C 1
ATOM 4396 O O . THR A 1 558 ? -16.445 18.796 29.077 1.00 93.62 558 THR A O 1
ATOM 4399 N N . LYS A 1 559 ? -16.396 17.086 27.612 1.00 93.00 559 LYS A N 1
ATOM 4400 C CA . LYS A 1 559 ? -14.940 17.123 27.384 1.00 93.00 559 LYS A CA 1
ATOM 4401 C C . LYS A 1 559 ? -14.547 18.438 26.718 1.00 93.00 559 LYS A C 1
ATOM 4403 O O . LYS A 1 559 ? -13.730 19.165 27.280 1.00 93.00 559 LYS A O 1
ATOM 4408 N N . TRP A 1 560 ? -15.208 18.791 25.614 1.00 94.69 560 TRP A N 1
ATOM 4409 C CA . TRP A 1 560 ? -14.955 20.050 24.904 1.00 94.69 560 TRP A CA 1
ATOM 4410 C C . TRP A 1 560 ? -15.142 21.270 25.809 1.00 94.69 560 TRP A C 1
ATOM 4412 O O . TRP A 1 560 ? -14.329 22.192 25.790 1.00 94.69 560 TRP A O 1
ATOM 4422 N N . GLN A 1 561 ? -16.172 21.267 26.661 1.00 96.12 561 GLN A N 1
ATOM 4423 C CA . GLN A 1 561 ? -16.393 22.350 27.617 1.00 96.12 561 GLN A CA 1
ATOM 4424 C C . GLN A 1 561 ? -15.264 22.447 28.653 1.00 96.12 561 GLN A C 1
ATOM 4426 O O . GLN A 1 561 ? -14.822 23.550 28.973 1.00 96.12 561 GLN A O 1
ATOM 4431 N N . ASN A 1 562 ? -14.782 21.320 29.179 1.00 94.44 562 ASN A N 1
ATOM 4432 C CA . ASN A 1 562 ? -13.698 21.301 30.163 1.00 94.44 562 ASN A CA 1
ATOM 4433 C C . ASN A 1 562 ? -12.367 21.783 29.569 1.00 94.44 562 ASN A C 1
ATOM 4435 O O . ASN A 1 562 ? -11.662 22.570 30.206 1.00 94.44 562 ASN A O 1
ATOM 4439 N N . GLU A 1 563 ? -12.036 21.339 28.356 1.00 93.69 563 GLU A N 1
ATOM 4440 C CA . GLU A 1 563 ? -10.842 21.766 27.615 1.00 93.69 563 GLU A CA 1
ATOM 4441 C C . GLU A 1 563 ? -10.895 23.267 27.311 1.00 93.69 563 GLU A C 1
ATOM 4443 O O . GLU A 1 563 ? -9.940 23.995 27.596 1.00 93.69 563 GLU A O 1
ATOM 4448 N N . LEU A 1 564 ? -12.055 23.754 26.860 1.00 96.81 564 LEU A N 1
ATOM 4449 C CA . LEU A 1 564 ? -12.303 25.171 26.623 1.00 96.81 564 LEU A CA 1
ATOM 4450 C C . LEU A 1 564 ? -12.072 26.021 27.876 1.00 96.81 564 LEU A C 1
ATOM 4452 O O . LEU A 1 564 ? -11.370 27.031 27.819 1.00 96.81 564 LEU A O 1
ATOM 4456 N N . GLU A 1 565 ? -12.636 25.625 29.017 1.00 97.00 565 GLU A N 1
ATOM 4457 C CA . GLU A 1 565 ? -12.457 26.355 30.276 1.00 97.00 565 GLU A CA 1
ATOM 4458 C C . GLU A 1 565 ? -11.022 26.263 30.818 1.00 97.00 565 GLU A C 1
ATOM 4460 O O . GLU A 1 565 ? -10.540 27.200 31.460 1.00 97.00 565 GLU A O 1
ATOM 4465 N N . ALA A 1 566 ? -10.305 25.166 30.556 1.00 95.06 566 ALA A N 1
ATOM 4466 C CA . ALA A 1 566 ? -8.892 25.042 30.904 1.00 95.06 566 ALA A CA 1
ATOM 4467 C C . ALA A 1 566 ? -8.015 26.002 30.085 1.00 95.06 566 ALA A C 1
ATOM 4469 O O . ALA A 1 566 ? -7.216 26.734 30.677 1.00 95.06 566 ALA A O 1
ATOM 4470 N N . GLY A 1 567 ? -8.209 26.052 28.763 1.00 95.38 567 GLY A N 1
ATOM 4471 C CA . GLY A 1 567 ? -7.518 26.989 27.872 1.00 95.38 567 GLY A CA 1
ATOM 4472 C C . GLY A 1 567 ? -7.829 28.445 28.220 1.00 95.38 567 GLY A C 1
ATOM 4473 O O . GLY A 1 567 ? -6.913 29.233 28.464 1.00 95.38 567 GLY A O 1
ATOM 4474 N N . LYS A 1 568 ? -9.119 28.790 28.370 1.00 95.94 568 LYS A N 1
ATOM 4475 C CA . LYS A 1 568 ? -9.565 30.133 28.798 1.00 95.94 568 LYS A CA 1
ATOM 4476 C C . LYS A 1 568 ? -8.895 30.566 30.099 1.00 95.94 568 LYS A C 1
ATOM 4478 O O . LYS A 1 568 ? -8.437 31.703 30.203 1.00 95.94 568 LYS A O 1
ATOM 4483 N N . ARG A 1 569 ? -8.826 29.674 31.095 1.00 96.50 569 ARG A N 1
ATOM 4484 C CA . ARG A 1 569 ? -8.181 29.962 32.382 1.00 96.50 569 ARG A CA 1
ATOM 4485 C C . ARG A 1 569 ? -6.695 30.261 32.196 1.00 96.50 569 ARG A C 1
ATOM 4487 O O . ARG A 1 569 ? -6.262 31.329 32.625 1.00 96.50 569 ARG A O 1
ATOM 4494 N N . LEU A 1 570 ? -5.953 29.385 31.515 1.00 95.00 570 LEU A N 1
ATOM 4495 C CA . LEU A 1 570 ? -4.515 29.563 31.290 1.00 95.00 570 LEU A CA 1
ATOM 4496 C C . LEU A 1 570 ? -4.207 30.854 30.517 1.00 95.00 570 LEU A C 1
ATOM 4498 O O . LEU A 1 570 ? -3.280 31.569 30.894 1.00 95.00 570 LEU A O 1
ATOM 4502 N N . TRP A 1 571 ? -5.017 31.189 29.507 1.00 95.50 571 TRP A N 1
ATOM 4503 C CA . TRP A 1 571 ? -4.918 32.446 28.760 1.00 95.50 571 TRP A CA 1
ATOM 4504 C C . TRP A 1 571 ? -5.188 33.668 29.635 1.00 95.50 571 TRP A C 1
ATOM 4506 O O . TRP A 1 571 ? -4.386 34.603 29.673 1.00 95.50 571 TRP A O 1
ATOM 4516 N N . SER A 1 572 ? -6.274 33.644 30.410 1.00 92.50 572 SER A N 1
ATOM 4517 C CA . SER A 1 572 ? -6.632 34.756 31.295 1.00 92.50 572 SER A CA 1
ATOM 4518 C C . SER A 1 572 ? -5.578 35.024 32.379 1.00 92.50 572 SER A C 1
ATOM 4520 O O . SER A 1 572 ? -5.345 36.179 32.738 1.00 92.50 572 SER A O 1
ATOM 4522 N N . GLU A 1 573 ? -4.893 33.979 32.858 1.00 94.00 573 GLU A N 1
ATOM 4523 C CA . GLU A 1 573 ? -3.802 34.076 33.835 1.00 94.00 573 GLU A CA 1
ATOM 4524 C C . GLU A 1 573 ? -2.564 34.788 33.277 1.00 94.00 573 GLU A C 1
ATOM 4526 O O . GLU A 1 573 ? -1.824 35.403 34.047 1.00 94.00 573 GLU A O 1
ATOM 4531 N N . GLN A 1 574 ? -2.362 34.778 31.953 1.00 91.62 574 GLN A N 1
ATOM 4532 C CA . GLN A 1 574 ? -1.270 35.530 31.327 1.00 91.62 574 GLN A CA 1
ATOM 4533 C C . GLN A 1 574 ? -1.475 37.043 31.451 1.00 91.62 574 GLN A C 1
ATOM 4535 O O . GLN A 1 574 ? -0.503 37.796 31.424 1.00 91.62 574 GLN A O 1
ATOM 4540 N N . ASN A 1 575 ? -2.732 37.491 31.590 1.00 89.81 575 ASN A N 1
ATOM 4541 C CA . ASN A 1 575 ? -3.118 38.902 31.655 1.00 89.81 575 ASN A CA 1
ATOM 4542 C C . ASN A 1 575 ? -2.520 39.730 30.495 1.00 89.81 575 ASN A C 1
ATOM 4544 O O . ASN A 1 575 ? -2.057 40.850 30.701 1.00 89.81 575 ASN A O 1
ATOM 4548 N N . ILE A 1 576 ? -2.530 39.155 29.287 1.00 90.81 576 ILE A N 1
ATOM 4549 C CA . ILE A 1 576 ? -2.057 39.778 28.047 1.00 90.81 576 ILE A CA 1
ATOM 4550 C C . ILE A 1 576 ? -3.233 40.488 27.369 1.00 90.81 576 ILE A C 1
ATOM 4552 O O . ILE A 1 576 ? -4.226 39.854 27.021 1.00 90.81 576 ILE A O 1
ATOM 4556 N N . LYS A 1 577 ? -3.126 41.800 27.159 1.00 88.12 577 LYS A N 1
ATOM 4557 C CA . LYS A 1 577 ? -4.160 42.635 26.521 1.00 88.12 577 LYS A CA 1
ATOM 4558 C C . LYS A 1 577 ? -3.730 43.217 25.183 1.00 88.12 577 LYS A C 1
ATOM 4560 O O . LYS A 1 577 ? -4.584 43.519 24.354 1.00 88.12 577 LYS A O 1
ATOM 4565 N N . SER A 1 578 ? -2.427 43.348 24.962 1.00 88.94 578 SER A N 1
ATOM 4566 C CA . SER A 1 578 ? -1.865 43.852 23.711 1.00 88.94 578 SER A CA 1
ATOM 4567 C C . SER A 1 578 ? -0.907 42.832 23.109 1.00 88.94 578 SER A C 1
ATOM 4569 O O . SER A 1 578 ? 0.039 42.397 23.766 1.00 88.94 578 SER A O 1
ATOM 4571 N N . TYR A 1 579 ? -1.142 42.432 21.863 1.00 90.44 579 TYR A N 1
ATOM 4572 C CA . TYR A 1 579 ? -0.378 41.395 21.173 1.00 90.44 579 TYR A CA 1
ATOM 4573 C C . TYR A 1 579 ? -0.608 41.444 19.664 1.00 90.44 579 TYR A C 1
ATOM 4575 O O . TYR A 1 579 ? -1.622 41.958 19.193 1.00 90.44 579 TYR A O 1
ATOM 4583 N N . ASN A 1 580 ? 0.319 40.863 18.911 1.00 85.19 580 ASN A N 1
ATOM 4584 C CA . ASN A 1 580 ? 0.151 40.607 17.489 1.00 85.19 580 ASN A CA 1
ATOM 4585 C C . ASN A 1 580 ? 0.133 39.102 17.245 1.00 85.19 580 ASN A C 1
ATOM 4587 O O . ASN A 1 580 ? 0.894 38.354 17.861 1.00 85.19 580 ASN A O 1
ATOM 4591 N N . TYR A 1 581 ? -0.714 38.655 16.328 1.00 87.50 581 TYR A N 1
ATOM 4592 C CA . TYR A 1 581 ? -0.814 37.250 15.961 1.00 87.50 581 TYR A CA 1
ATOM 4593 C C . TYR A 1 581 ? -1.172 37.106 14.477 1.00 87.50 581 TYR A C 1
ATOM 4595 O O . TYR A 1 581 ? -1.689 38.036 13.858 1.00 87.50 581 TYR A O 1
ATOM 4603 N N . THR A 1 582 ? -0.858 35.961 13.881 1.00 84.25 582 THR A N 1
ATOM 4604 C CA . THR A 1 582 ? -1.300 35.633 12.521 1.00 84.25 582 THR A CA 1
ATOM 4605 C C . THR A 1 582 ? -2.602 34.854 12.581 1.00 84.25 582 THR A C 1
ATOM 4607 O O . THR A 1 582 ? -2.712 33.919 13.366 1.00 84.25 582 THR A O 1
ATOM 4610 N N . TYR A 1 583 ? -3.578 35.242 11.766 1.00 84.31 583 TYR A N 1
ATOM 4611 C CA . TYR A 1 583 ? -4.863 34.570 11.614 1.00 84.31 583 TYR A CA 1
ATOM 4612 C C . TYR A 1 583 ? -4.992 34.050 10.191 1.00 84.31 583 TYR A C 1
ATOM 4614 O O . TYR A 1 583 ? -4.876 34.824 9.239 1.00 84.31 583 TYR A O 1
ATOM 4622 N N . GLN A 1 584 ? -5.276 32.766 10.038 1.00 83.12 584 GLN A N 1
ATOM 4623 C CA . GLN A 1 584 ? -5.556 32.168 8.744 1.00 83.12 584 GLN A CA 1
ATOM 4624 C C . GLN A 1 584 ? -6.845 31.366 8.829 1.00 83.12 584 GLN A C 1
ATOM 4626 O O . GLN A 1 584 ? -7.052 30.613 9.777 1.00 83.12 584 GLN A O 1
ATOM 4631 N N . ARG A 1 585 ? -7.711 31.534 7.832 1.00 80.00 585 ARG A N 1
ATOM 4632 C CA . ARG A 1 585 ? -8.926 30.741 7.680 1.00 80.00 585 ARG A CA 1
ATOM 4633 C C . ARG A 1 585 ? -8.746 29.788 6.508 1.00 80.00 585 ARG A C 1
ATOM 4635 O O . ARG A 1 585 ? -8.321 30.220 5.441 1.00 80.00 585 ARG A O 1
ATOM 4642 N N . SER A 1 586 ? -9.090 28.524 6.714 1.00 81.06 586 SER A N 1
ATOM 4643 C CA . SER A 1 586 ? -9.187 27.536 5.644 1.00 81.06 586 SER A CA 1
ATOM 4644 C C . SER A 1 586 ? -10.652 27.437 5.228 1.00 81.06 586 SER A C 1
ATOM 4646 O O . SER A 1 586 ? -11.507 27.098 6.040 1.00 81.06 586 SER A O 1
ATOM 4648 N N . CYS A 1 587 ? -10.963 27.824 3.995 1.00 74.12 587 CYS A N 1
ATOM 4649 C CA . CYS A 1 587 ? -12.301 27.718 3.413 1.00 74.12 587 CYS A CA 1
ATOM 4650 C C . CYS A 1 587 ? -12.216 27.629 1.889 1.00 74.12 587 CYS A C 1
ATOM 4652 O O . CYS A 1 587 ? -11.260 28.142 1.309 1.00 74.12 587 CYS A O 1
ATOM 4654 N N . GLU A 1 588 ? -13.252 27.093 1.232 1.00 72.12 588 GLU A N 1
ATOM 4655 C CA . GLU A 1 588 ? -13.481 27.255 -0.216 1.00 72.12 588 GLU A CA 1
ATOM 4656 C C . GLU A 1 588 ? -13.946 28.690 -0.551 1.00 72.12 588 GLU A C 1
ATOM 4658 O O . GLU A 1 588 ? -15.018 28.964 -1.086 1.00 72.12 588 GLU A O 1
ATOM 4663 N N . CYS A 1 589 ? -13.130 29.659 -0.161 1.00 73.56 589 CYS A N 1
ATOM 4664 C CA . CYS A 1 589 ? -13.331 31.089 -0.343 1.00 73.56 589 CYS A CA 1
ATOM 4665 C C . CYS A 1 589 ? -12.269 31.641 -1.309 1.00 73.56 589 CYS A C 1
ATOM 4667 O O . CYS A 1 589 ? -11.287 30.965 -1.607 1.00 73.56 589 CYS A O 1
ATOM 4669 N N . LEU A 1 590 ? -12.450 32.869 -1.814 1.00 72.94 590 LEU A N 1
ATOM 4670 C CA . LEU A 1 590 ? -11.479 33.511 -2.718 1.00 72.94 590 LEU A CA 1
ATOM 4671 C C . LEU A 1 590 ? -10.057 33.459 -2.131 1.00 72.94 590 LEU A C 1
ATOM 4673 O O . LEU A 1 590 ? -9.910 33.688 -0.932 1.00 72.94 590 LEU A O 1
ATOM 4677 N N . ASP A 1 591 ? -9.033 33.248 -2.966 1.00 72.69 591 ASP A N 1
ATOM 4678 C CA . ASP A 1 591 ? -7.626 33.090 -2.544 1.00 72.69 591 ASP A CA 1
ATOM 4679 C C . ASP A 1 591 ? -7.167 34.169 -1.543 1.00 72.69 591 ASP A C 1
ATOM 4681 O O . ASP A 1 591 ? -6.511 33.873 -0.547 1.00 72.69 591 ASP A O 1
ATOM 4685 N N . GLU A 1 592 ? -7.587 35.423 -1.740 1.00 67.00 592 GLU A N 1
ATOM 4686 C CA . GLU A 1 592 ? -7.282 36.557 -0.849 1.00 67.00 592 GLU A CA 1
ATOM 4687 C C . GLU A 1 592 ? -7.818 36.384 0.588 1.00 67.00 592 GLU A C 1
ATOM 4689 O O . GLU A 1 592 ? -7.284 36.962 1.536 1.00 67.00 592 GLU A O 1
ATOM 4694 N N . SER A 1 593 ? -8.878 35.594 0.768 1.00 65.88 593 SER A N 1
ATOM 4695 C CA . SER A 1 593 ? -9.486 35.283 2.068 1.00 65.88 593 SER A CA 1
ATOM 4696 C C . SER A 1 593 ? -8.786 34.135 2.800 1.00 65.88 593 SER A C 1
ATOM 4698 O O . SER A 1 593 ? -8.918 34.055 4.021 1.00 65.88 593 SER A O 1
ATOM 4700 N N . GLN A 1 594 ? -8.027 33.295 2.084 1.00 68.88 594 GLN A N 1
ATOM 4701 C CA . GLN A 1 594 ? -7.257 32.173 2.639 1.00 68.88 594 GLN A CA 1
ATOM 4702 C C . GLN A 1 594 ? -5.836 32.573 3.075 1.00 68.88 594 GLN A C 1
ATOM 4704 O O . GLN A 1 594 ? -5.141 31.801 3.740 1.00 68.88 594 GLN A O 1
ATOM 4709 N N . LEU A 1 595 ? -5.380 33.776 2.707 1.00 72.31 595 LEU A N 1
ATOM 4710 C CA . LEU A 1 595 ? -4.072 34.294 3.108 1.00 72.31 595 LEU A CA 1
ATOM 4711 C C . LEU A 1 595 ? -4.032 34.606 4.608 1.00 72.31 595 LEU A C 1
ATOM 4713 O O . LEU A 1 595 ? -4.953 35.212 5.160 1.00 72.31 595 LEU A O 1
ATOM 4717 N N . ALA A 1 596 ? -2.920 34.246 5.253 1.00 76.69 596 ALA A N 1
ATOM 4718 C CA . ALA A 1 596 ? -2.669 34.600 6.644 1.00 76.69 596 ALA A CA 1
ATOM 4719 C C . ALA A 1 596 ? -2.590 36.129 6.814 1.00 76.69 596 ALA A C 1
ATOM 4721 O O . ALA A 1 596 ? -1.842 36.817 6.115 1.00 76.69 596 ALA A O 1
ATOM 4722 N N . LYS A 1 597 ? -3.354 36.661 7.769 1.00 79.19 597 LYS A N 1
ATOM 4723 C CA . LYS A 1 597 ? -3.438 38.088 8.099 1.00 79.19 597 LYS A CA 1
ATOM 4724 C C . LYS A 1 597 ? -2.708 38.348 9.411 1.00 79.19 597 LYS A C 1
ATOM 4726 O O . LYS A 1 597 ? -2.930 37.634 10.384 1.00 79.19 597 LYS A O 1
ATOM 4731 N N . LEU A 1 598 ? -1.865 39.380 9.459 1.00 80.88 598 LEU A N 1
ATOM 4732 C CA . LEU A 1 598 ? -1.313 39.870 10.723 1.00 80.88 598 LEU A CA 1
ATOM 4733 C C . LEU A 1 598 ? -2.375 40.721 11.425 1.00 80.88 598 LEU A C 1
ATOM 4735 O O . LEU A 1 598 ? -2.839 41.722 10.880 1.00 80.88 598 LEU A O 1
ATOM 4739 N N . VAL A 1 599 ? -2.751 40.322 12.632 1.00 83.44 599 VAL A N 1
ATOM 4740 C CA . VAL A 1 599 ? -3.762 40.984 13.450 1.00 83.44 599 VAL A CA 1
ATOM 4741 C C . VAL A 1 599 ? -3.073 41.588 14.662 1.00 83.44 599 VAL A C 1
ATOM 4743 O O . VAL A 1 599 ? -2.361 40.898 15.390 1.00 83.44 599 VAL A O 1
ATOM 4746 N N . GLN A 1 600 ? -3.292 42.882 14.870 1.00 82.81 600 GLN A N 1
ATOM 4747 C CA . GLN A 1 600 ? -2.819 43.608 16.039 1.00 82.81 600 GLN A CA 1
ATOM 4748 C C . GLN A 1 600 ? -3.989 43.855 16.989 1.00 82.81 600 GLN A C 1
ATOM 4750 O O . GLN A 1 600 ? -5.031 44.382 16.594 1.00 82.81 600 GLN A O 1
ATOM 4755 N N . VAL A 1 601 ? -3.798 43.480 18.248 1.00 84.00 601 VAL A N 1
ATOM 4756 C CA . VAL A 1 601 ? -4.730 43.698 19.352 1.00 84.00 601 VAL A CA 1
ATOM 4757 C C . VAL A 1 601 ? -4.065 44.646 20.344 1.00 84.00 601 VAL A C 1
ATOM 4759 O O . VAL A 1 601 ? -2.908 44.445 20.717 1.00 84.00 601 VAL A O 1
ATOM 4762 N N . VAL A 1 602 ? -4.770 45.701 20.747 1.00 82.75 602 VAL A N 1
ATOM 4763 C CA . VAL A 1 602 ? -4.292 46.711 21.702 1.00 82.75 602 VAL A CA 1
ATOM 4764 C C . VAL A 1 602 ? -5.369 46.922 22.752 1.00 82.75 602 VAL A C 1
ATOM 4766 O O . VAL A 1 602 ? -6.510 47.216 22.407 1.00 82.75 602 VAL A O 1
ATOM 4769 N N . ASP A 1 603 ? -5.007 46.766 24.027 1.00 83.62 603 ASP A N 1
ATOM 4770 C CA . ASP A 1 603 ? -5.936 46.863 25.162 1.00 83.62 603 ASP A CA 1
ATOM 4771 C C . ASP A 1 603 ? -7.209 45.992 25.011 1.00 83.62 603 ASP A C 1
ATOM 4773 O O . ASP A 1 603 ? -8.269 46.316 25.545 1.00 83.62 603 ASP A O 1
ATOM 4777 N N . GLY A 1 604 ? -7.095 44.851 24.321 1.00 80.25 604 GLY A N 1
ATOM 4778 C CA . GLY A 1 604 ? -8.184 43.902 24.066 1.00 80.25 604 GLY A CA 1
ATOM 4779 C C . GLY A 1 604 ? -9.016 44.178 22.810 1.00 80.25 604 GLY A C 1
ATOM 4780 O O . GLY A 1 604 ? -9.845 43.343 22.454 1.00 80.25 604 GLY A O 1
ATOM 4781 N N . ASP A 1 605 ? -8.776 45.286 22.107 1.00 77.06 605 ASP A N 1
ATOM 4782 C CA . ASP A 1 605 ? -9.483 45.645 20.876 1.00 77.06 605 ASP A CA 1
ATOM 4783 C C . ASP A 1 605 ? -8.609 45.394 19.638 1.00 77.06 605 ASP A C 1
ATOM 4785 O O . ASP A 1 605 ? -7.407 45.671 19.632 1.00 77.06 605 ASP A O 1
ATOM 4789 N N . VAL A 1 606 ? -9.208 44.890 18.553 1.00 76.00 606 VAL A N 1
ATOM 4790 C CA . VAL A 1 606 ? -8.507 44.743 17.267 1.00 76.00 606 VAL A CA 1
ATOM 4791 C C . VAL A 1 606 ? -8.240 46.131 16.680 1.00 76.00 606 VAL A C 1
ATOM 4793 O O . VAL A 1 606 ? -9.164 46.866 16.332 1.00 76.00 606 VAL A O 1
ATOM 4796 N N . VAL A 1 607 ? -6.964 46.479 16.522 1.00 71.31 607 VAL A N 1
ATOM 4797 C CA . VAL A 1 607 ? -6.506 47.718 15.887 1.00 71.31 607 VAL A CA 1
ATOM 4798 C C . VAL A 1 607 ? -5.791 47.327 14.598 1.00 71.31 607 VAL A C 1
ATOM 4800 O O . VAL A 1 607 ? -4.606 47.018 14.591 1.00 71.31 607 VAL A O 1
ATOM 4803 N N . THR A 1 608 ? -6.516 47.283 13.481 1.00 58.06 608 THR A N 1
ATOM 4804 C CA . THR A 1 608 ? -5.933 46.915 12.180 1.00 58.06 608 THR A CA 1
ATOM 4805 C C . THR A 1 608 ? -4.818 47.878 11.761 1.00 58.06 608 THR A C 1
ATOM 4807 O O . THR A 1 608 ? -5.051 49.087 11.678 1.00 58.06 608 THR A O 1
ATOM 4810 N N . THR A 1 609 ? -3.654 47.345 11.375 1.00 43.72 609 THR A N 1
ATOM 4811 C CA . THR A 1 609 ? -2.725 48.022 10.456 1.00 43.72 609 THR A CA 1
ATOM 4812 C C . THR A 1 609 ? -2.958 47.473 9.046 1.00 43.72 609 THR A C 1
ATOM 4814 O O . THR A 1 609 ? -3.047 46.267 8.841 1.00 43.72 609 THR A O 1
ATOM 4817 N N . GLY A 1 610 ? -3.199 48.372 8.091 1.00 39.56 610 GLY A N 1
ATOM 4818 C CA . GLY A 1 610 ? -3.692 48.029 6.758 1.00 39.56 610 GLY A CA 1
ATOM 4819 C C . GLY A 1 610 ? -2.651 47.472 5.777 1.00 39.56 610 GLY A C 1
ATOM 4820 O O . GLY A 1 610 ? -1.474 47.816 5.836 1.00 39.56 610 GLY A O 1
ATOM 4821 N N . ASP A 1 611 ? -3.206 46.701 4.836 1.00 34.56 611 ASP A N 1
ATOM 4822 C CA . ASP A 1 611 ? -2.809 46.366 3.460 1.00 34.56 611 ASP A CA 1
ATOM 4823 C C . ASP A 1 611 ? -1.469 45.673 3.155 1.00 34.56 611 ASP A C 1
ATOM 4825 O O . ASP A 1 611 ? -0.401 46.285 3.129 1.00 34.56 611 ASP A O 1
ATOM 4829 N N . VAL A 1 612 ? -1.599 44.463 2.590 1.00 33.28 612 VAL A N 1
ATOM 4830 C CA . VAL A 1 612 ? -1.007 44.194 1.272 1.00 33.28 612 VAL A CA 1
ATOM 4831 C C . VAL A 1 612 ? -2.136 43.983 0.248 1.00 33.28 612 VAL A C 1
ATOM 4833 O O . VAL A 1 612 ? -2.711 42.908 0.130 1.00 33.28 612 VAL A O 1
ATOM 4836 N N . SER A 1 613 ? -2.377 45.051 -0.518 1.00 28.80 613 SER A N 1
ATOM 4837 C CA . SER A 1 613 ? -3.205 45.204 -1.729 1.00 28.80 613 SER A CA 1
ATOM 4838 C C . SER A 1 613 ? -4.702 45.523 -1.564 1.00 28.80 613 SER A C 1
ATOM 4840 O O . SER A 1 613 ? -5.499 44.786 -1.001 1.00 28.80 613 SER A O 1
ATOM 4842 N N . ALA A 1 614 ? -5.055 46.691 -2.106 1.00 30.02 614 ALA A N 1
ATOM 4843 C CA . ALA A 1 614 ? -6.313 47.390 -1.935 1.00 30.02 614 ALA A CA 1
ATOM 4844 C C . ALA A 1 614 ? -7.292 47.140 -3.092 1.00 30.02 614 ALA A C 1
ATOM 4846 O O . ALA A 1 614 ? -6.976 47.462 -4.237 1.00 30.02 614 ALA A O 1
ATOM 4847 N N . GLN A 1 615 ? -8.524 46.740 -2.766 1.00 27.66 615 GLN A N 1
ATOM 4848 C CA . GLN A 1 615 ? -9.755 47.379 -3.256 1.00 27.66 615 GLN A CA 1
ATOM 4849 C C . GLN A 1 615 ? -10.973 46.861 -2.478 1.00 27.66 615 GLN A C 1
ATOM 4851 O O . GLN A 1 615 ? -11.504 45.786 -2.723 1.00 27.66 615 GLN A O 1
ATOM 4856 N N . ALA A 1 616 ? -11.448 47.673 -1.535 1.00 35.69 616 ALA A N 1
ATOM 4857 C CA . ALA A 1 616 ? -12.693 47.428 -0.823 1.00 35.69 616 ALA A CA 1
ATOM 4858 C C . ALA A 1 616 ? -13.906 47.806 -1.689 1.00 35.69 616 ALA A C 1
ATOM 4860 O O . ALA A 1 616 ? -13.943 48.902 -2.247 1.00 35.69 616 ALA A O 1
ATOM 4861 N N . THR A 1 617 ? -14.950 46.970 -1.717 1.00 26.27 617 THR A N 1
ATOM 4862 C CA . THR A 1 617 ? -16.350 47.441 -1.659 1.00 26.27 617 THR A CA 1
ATOM 4863 C C . THR A 1 617 ? -17.334 46.321 -1.269 1.00 26.27 617 THR A C 1
ATOM 4865 O O . THR A 1 617 ? -17.756 45.513 -2.080 1.00 26.27 617 THR A O 1
ATOM 4868 N N . GLN A 1 618 ? -17.767 46.373 -0.003 1.00 28.06 618 GLN A N 1
ATOM 4869 C CA . GLN A 1 618 ? -19.162 46.226 0.448 1.00 28.06 618 GLN A CA 1
ATOM 4870 C C . GLN A 1 618 ? -19.898 44.863 0.311 1.00 28.06 618 GLN A C 1
ATOM 4872 O O . GLN A 1 618 ? -20.752 44.712 -0.556 1.00 28.06 618 GLN A O 1
ATOM 4877 N N . ARG A 1 619 ? -19.760 43.970 1.311 1.00 26.88 619 ARG A N 1
ATOM 4878 C CA . ARG A 1 619 ? -20.836 43.585 2.272 1.00 26.88 619 ARG A CA 1
ATOM 4879 C C . ARG A 1 619 ? -20.402 42.469 3.248 1.00 26.88 619 ARG A C 1
ATOM 4881 O O . ARG A 1 619 ? -19.986 41.406 2.824 1.00 26.88 619 ARG A O 1
ATOM 4888 N N . SER A 1 620 ? -20.606 42.760 4.538 1.00 31.41 620 SER A N 1
ATOM 4889 C CA . SER A 1 620 ? -20.981 41.875 5.663 1.00 31.41 620 SER A CA 1
ATOM 4890 C C . SER A 1 620 ? -20.178 40.595 5.970 1.00 31.41 620 SER A C 1
ATOM 4892 O O . SER A 1 620 ? -20.322 39.575 5.309 1.00 31.41 620 SER A O 1
ATOM 4894 N N . SER A 1 621 ? -19.475 40.662 7.113 1.00 39.12 621 SER A N 1
ATOM 4895 C CA . SER A 1 621 ? -19.374 39.619 8.158 1.00 39.12 621 SER A CA 1
ATOM 4896 C C . SER A 1 621 ? -18.638 38.300 7.874 1.00 39.12 621 SER A C 1
ATOM 4898 O O . SER A 1 621 ? -19.038 37.267 8.394 1.00 39.12 621 SER A O 1
ATOM 4900 N N . LEU A 1 622 ? -17.523 38.338 7.133 1.00 36.88 622 LEU A N 1
ATOM 4901 C CA . LEU A 1 622 ? -16.528 37.243 7.085 1.00 36.88 622 LEU A CA 1
ATOM 4902 C C . LEU A 1 622 ? -15.061 37.737 7.157 1.00 36.88 622 LEU A C 1
ATOM 4904 O O . LEU A 1 622 ? -14.140 36.943 7.004 1.00 36.88 622 LEU A O 1
ATOM 4908 N N . ASN A 1 623 ? -14.834 39.042 7.370 1.00 46.44 623 ASN A N 1
ATOM 4909 C CA . ASN A 1 623 ? -13.528 39.697 7.177 1.00 46.44 623 ASN A CA 1
ATOM 4910 C C . ASN A 1 623 ? -12.886 40.308 8.436 1.00 46.44 623 ASN A C 1
ATOM 4912 O O . ASN A 1 623 ? -11.800 40.875 8.327 1.00 46.44 623 ASN A O 1
ATOM 4916 N N . GLU A 1 624 ? -13.505 40.194 9.609 1.00 65.44 624 GLU A N 1
ATOM 4917 C CA . GLU A 1 624 ? -12.886 40.623 10.869 1.00 65.44 624 GLU A CA 1
ATOM 4918 C C . GLU A 1 624 ? -12.301 39.391 11.554 1.00 65.44 624 GLU A C 1
ATOM 4920 O O . GLU A 1 624 ? -13.037 38.535 12.041 1.00 65.44 624 GLU A O 1
ATOM 4925 N N . ALA A 1 625 ? -10.974 39.266 11.530 1.00 75.62 625 ALA A N 1
ATOM 4926 C CA . ALA A 1 625 ? -10.299 38.257 12.332 1.00 75.62 625 ALA A CA 1
ATOM 4927 C C . ALA A 1 625 ? -10.641 38.509 13.816 1.00 75.62 625 ALA A C 1
ATOM 4929 O O . ALA A 1 625 ? -10.512 39.654 14.267 1.00 75.62 625 ALA A O 1
ATOM 4930 N N . PRO A 1 626 ? -11.106 37.495 14.569 1.00 85.44 626 PRO A N 1
ATOM 4931 C CA . PRO A 1 626 ? -11.472 37.665 15.973 1.00 85.44 626 PRO A CA 1
ATOM 4932 C C . PRO A 1 626 ? -10.241 38.016 16.822 1.00 85.44 626 PRO A C 1
ATOM 4934 O O . PRO A 1 626 ? -9.109 37.878 16.382 1.00 85.44 626 PRO A O 1
ATOM 4937 N N . THR A 1 627 ? -10.404 38.451 18.066 1.00 90.06 627 THR A N 1
ATOM 4938 C CA . THR A 1 627 ? -9.287 38.357 19.026 1.00 90.06 627 THR A CA 1
ATOM 4939 C C . THR A 1 627 ? -9.056 36.886 19.400 1.00 90.06 627 THR A C 1
ATOM 4941 O O . THR A 1 627 ? -9.907 36.036 19.124 1.00 90.06 627 THR A O 1
ATOM 4944 N N . LEU A 1 628 ? -7.947 36.562 20.073 1.00 91.44 628 LEU A N 1
ATOM 4945 C CA . LEU A 1 628 ? -7.782 35.222 20.659 1.00 91.44 628 LEU A CA 1
ATOM 4946 C C . LEU A 1 628 ? -8.889 34.933 21.691 1.00 91.44 628 LEU A C 1
ATOM 4948 O O . LEU A 1 628 ? -9.407 33.820 21.741 1.00 91.44 628 LEU A O 1
ATOM 4952 N N . ASP A 1 629 ? -9.353 35.961 22.413 1.00 91.31 629 ASP A N 1
ATOM 4953 C CA . ASP A 1 629 ? -10.554 35.885 23.255 1.00 91.31 629 ASP A CA 1
ATOM 4954 C C . ASP A 1 629 ? -11.826 35.575 22.448 1.00 91.31 629 ASP A C 1
ATOM 4956 O O . ASP A 1 629 ? -12.678 34.795 22.874 1.00 91.31 629 ASP A O 1
ATOM 4960 N N . GLY A 1 630 ? -11.944 36.146 21.248 1.00 90.19 630 GLY A N 1
ATOM 4961 C CA . GLY A 1 630 ? -13.046 35.891 20.326 1.00 90.19 630 GLY A CA 1
ATOM 4962 C C . GLY A 1 630 ? -13.099 34.444 19.829 1.00 90.19 630 GLY A C 1
ATOM 4963 O O . GLY A 1 630 ? -14.194 33.912 19.656 1.00 90.19 630 GLY A O 1
ATOM 4964 N N . LEU A 1 631 ? -11.956 33.767 19.669 1.00 93.00 631 LEU A N 1
ATOM 4965 C CA . LEU A 1 631 ? -11.938 32.342 19.313 1.00 93.00 631 LEU A CA 1
ATOM 4966 C C . LEU A 1 631 ? -12.592 31.478 20.397 1.00 93.00 631 LEU A C 1
ATOM 4968 O O . LEU A 1 631 ? -13.363 30.578 20.074 1.00 93.00 631 LEU A O 1
ATOM 4972 N N . PHE A 1 632 ? -12.384 31.792 21.679 1.00 95.38 632 PHE A N 1
ATOM 4973 C CA . PHE A 1 632 ? -13.072 31.094 22.767 1.00 95.38 632 PHE A CA 1
ATOM 4974 C C . PHE A 1 632 ? -14.595 31.278 22.730 1.00 95.38 632 PHE A C 1
ATOM 4976 O O . PHE A 1 632 ? -15.328 30.362 23.104 1.00 95.38 632 PHE A O 1
ATOM 4983 N N . VAL A 1 633 ? -15.082 32.443 22.284 1.00 94.62 633 VAL A N 1
ATOM 4984 C CA . VAL A 1 633 ? -16.522 32.696 22.098 1.00 94.62 633 VAL A CA 1
ATOM 4985 C C . VAL A 1 633 ? -17.081 31.828 20.973 1.00 94.62 633 VAL A C 1
ATOM 4987 O O . VAL A 1 633 ? -18.156 31.258 21.129 1.00 94.62 633 VAL A O 1
ATOM 4990 N N . ILE A 1 634 ? -16.343 31.689 19.870 1.00 92.12 634 ILE A N 1
ATOM 4991 C CA . ILE A 1 634 ? -16.749 30.866 18.723 1.00 92.12 634 ILE A CA 1
ATOM 4992 C C . ILE A 1 634 ? -16.804 29.382 19.108 1.00 92.12 634 ILE A C 1
ATOM 4994 O O . ILE A 1 634 ? -17.798 28.718 18.829 1.00 92.12 634 ILE A O 1
ATOM 4998 N N . ILE A 1 635 ? -15.792 28.874 19.819 1.00 94.31 635 ILE A N 1
ATOM 4999 C CA . ILE A 1 635 ? -15.791 27.488 20.314 1.00 94.31 635 ILE A CA 1
ATOM 5000 C C . ILE A 1 635 ? -16.967 27.264 21.276 1.00 94.31 635 ILE A C 1
ATOM 5002 O O . ILE A 1 635 ? -17.676 26.266 21.167 1.00 94.31 635 ILE A O 1
ATOM 5006 N N . GLN A 1 636 ? -17.225 28.214 22.185 1.00 96.75 636 GLN A N 1
ATOM 5007 C CA . GLN A 1 636 ? -18.369 28.136 23.095 1.00 96.75 636 GLN A CA 1
ATOM 5008 C C . GLN A 1 636 ? -19.709 28.102 22.345 1.00 96.75 636 GLN A C 1
ATOM 5010 O O . GLN A 1 636 ? -20.609 27.373 22.757 1.00 96.75 636 GLN A O 1
ATOM 5015 N N . ASP A 1 637 ? -19.859 28.881 21.269 1.00 93.88 637 ASP A N 1
ATOM 5016 C CA . ASP A 1 637 ? -21.051 28.846 20.411 1.00 93.88 637 ASP A CA 1
ATOM 5017 C C . ASP A 1 637 ? -21.230 27.472 19.756 1.00 93.88 637 ASP A C 1
ATOM 5019 O O . ASP A 1 637 ? -22.332 26.927 19.794 1.00 93.88 637 ASP A O 1
ATOM 5023 N N . GLY A 1 638 ? -20.146 26.880 19.239 1.00 90.31 638 GLY A N 1
ATOM 5024 C CA . GLY A 1 638 ? -20.138 25.513 18.712 1.00 90.31 638 GLY A CA 1
ATOM 5025 C C . GLY A 1 638 ? -20.670 24.496 19.722 1.00 90.31 638 GLY A C 1
ATOM 5026 O O . GLY A 1 638 ? -21.607 23.757 19.421 1.00 90.31 638 GLY A O 1
ATOM 5027 N N . ILE A 1 639 ? -20.141 24.516 20.950 1.00 92.31 639 ILE A N 1
ATOM 5028 C CA . ILE A 1 639 ? -20.584 23.620 22.032 1.00 92.31 639 ILE A CA 1
ATOM 5029 C C . ILE A 1 639 ? -22.063 23.856 22.362 1.00 92.31 639 ILE A C 1
ATOM 5031 O O . ILE A 1 639 ? -22.840 22.909 22.437 1.00 92.31 639 ILE A O 1
ATOM 5035 N N . ASN A 1 640 ? -22.479 25.116 22.520 1.00 90.81 640 ASN A N 1
ATOM 5036 C CA . ASN A 1 640 ? -23.861 25.468 22.869 1.00 90.81 640 ASN A CA 1
ATOM 5037 C C . ASN A 1 640 ? -24.877 25.060 21.794 1.00 90.81 640 ASN A C 1
ATOM 5039 O O . ASN A 1 640 ? -26.058 24.880 22.094 1.00 90.81 640 ASN A O 1
ATOM 5043 N N . ARG A 1 641 ? -24.433 24.968 20.539 1.00 87.12 641 ARG A N 1
ATOM 5044 C CA . ARG A 1 641 ? -25.246 24.562 19.392 1.00 87.12 641 ARG A CA 1
ATOM 5045 C C . ARG A 1 641 ? -25.177 23.063 19.113 1.00 87.12 641 ARG A C 1
ATOM 5047 O O . ARG A 1 641 ? -25.775 22.644 18.128 1.00 87.12 641 ARG A O 1
ATOM 5054 N N . ASN A 1 642 ? -24.508 22.284 19.969 1.00 85.56 642 ASN A N 1
ATOM 5055 C CA . ASN A 1 642 ? -24.279 20.851 19.782 1.00 85.56 642 ASN A CA 1
ATOM 5056 C C . ASN A 1 642 ? -23.672 20.555 18.403 1.00 85.56 642 ASN A C 1
ATOM 5058 O O . ASN A 1 642 ? -24.232 19.786 17.623 1.00 85.56 642 ASN A O 1
ATOM 5062 N N . ALA A 1 643 ? -22.581 21.250 18.070 1.00 86.38 643 ALA A N 1
ATOM 5063 C CA . ALA A 1 643 ? -21.871 21.005 16.824 1.00 86.38 643 ALA A CA 1
ATOM 5064 C C . ALA A 1 643 ? -21.484 19.522 16.704 1.00 86.38 643 ALA A C 1
ATOM 5066 O O . ALA A 1 643 ? -21.055 18.913 17.685 1.00 86.38 643 ALA A O 1
ATOM 5067 N N . PHE A 1 644 ? -21.623 18.969 15.499 1.00 80.62 644 PHE A N 1
ATOM 5068 C CA . PHE A 1 644 ? -21.287 17.583 15.188 1.00 80.62 644 PHE A CA 1
ATOM 5069 C C . PHE A 1 644 ? -19.861 17.213 15.613 1.00 80.62 644 PHE A C 1
ATOM 5071 O O . PHE A 1 644 ? -19.653 16.175 16.243 1.00 80.62 644 PHE A O 1
ATOM 5078 N N . ARG A 1 645 ? -18.883 18.080 15.331 1.00 83.62 645 ARG A N 1
ATOM 5079 C CA . ARG A 1 645 ? -17.484 17.858 15.700 1.00 83.62 645 ARG A CA 1
ATOM 5080 C C . ARG A 1 645 ? -16.773 19.162 16.032 1.00 83.62 645 ARG A C 1
ATOM 5082 O O . ARG A 1 645 ? -16.827 20.129 15.281 1.00 83.62 645 ARG A O 1
ATOM 5089 N N . ILE A 1 646 ? -16.036 19.160 17.140 1.00 86.00 646 ILE A N 1
ATOM 5090 C CA . ILE A 1 646 ? -15.136 20.245 17.534 1.00 86.00 646 ILE A CA 1
ATOM 5091 C C . ILE A 1 646 ? -13.754 19.657 17.806 1.00 86.00 646 ILE A C 1
ATOM 5093 O O . ILE A 1 646 ? -13.613 18.723 18.595 1.00 86.00 646 ILE A O 1
ATOM 5097 N N . VAL A 1 647 ? -12.732 20.217 17.162 1.00 87.38 647 VAL A N 1
ATOM 5098 C CA . VAL A 1 647 ? -11.321 19.913 17.424 1.00 87.38 647 VAL A CA 1
ATOM 5099 C C . VAL A 1 647 ? -10.590 21.233 17.626 1.00 87.38 647 VAL A C 1
ATOM 5101 O O . VAL A 1 647 ? -10.670 22.129 16.785 1.00 87.38 647 VAL A O 1
ATOM 5104 N N . VAL A 1 648 ? -9.909 21.374 18.760 1.00 87.62 648 VAL A N 1
ATOM 5105 C CA . VAL A 1 648 ? -9.187 22.599 19.116 1.00 87.62 648 VAL A CA 1
ATOM 5106 C C . VAL A 1 648 ? -7.823 22.232 19.672 1.00 87.62 648 VAL A C 1
ATOM 5108 O O . VAL A 1 648 ? -7.740 21.528 20.677 1.00 87.62 648 VAL A O 1
ATOM 5111 N N . ASP A 1 649 ? -6.769 22.772 19.068 1.00 89.19 649 ASP A N 1
ATOM 5112 C CA . ASP A 1 649 ? -5.445 22.769 19.679 1.00 89.19 649 ASP A CA 1
ATOM 5113 C C . ASP A 1 649 ? -5.268 24.039 20.509 1.00 89.19 649 ASP A C 1
ATOM 5115 O O . ASP A 1 649 ? -5.583 25.145 20.062 1.00 89.19 649 ASP A O 1
ATOM 5119 N N . TYR A 1 650 ? -4.735 23.891 21.719 1.00 91.25 650 TYR A N 1
ATOM 5120 C CA . TYR A 1 650 ? -4.390 25.010 22.591 1.00 91.25 650 TYR A CA 1
ATOM 5121 C C . TYR A 1 650 ? -2.874 25.133 22.724 1.00 91.25 650 TYR A C 1
ATOM 5123 O O . TYR A 1 650 ? -2.161 24.135 22.848 1.00 91.25 650 TYR A O 1
ATOM 5131 N N . ASP A 1 651 ? -2.367 26.365 22.758 1.00 94.62 651 ASP A N 1
ATOM 5132 C CA . ASP A 1 651 ? -0.958 26.617 23.046 1.00 94.62 651 ASP A CA 1
ATOM 5133 C C . ASP A 1 651 ? -0.622 26.139 24.474 1.00 94.62 651 ASP A C 1
ATOM 5135 O O . ASP A 1 651 ? -1.257 26.584 25.434 1.00 94.62 651 ASP A O 1
ATOM 5139 N N . PRO A 1 652 ? 0.384 25.271 24.672 1.00 91.81 652 PRO A N 1
ATOM 5140 C CA . PRO A 1 652 ? 0.660 24.688 25.986 1.00 91.81 652 PRO A CA 1
ATOM 5141 C C . PRO A 1 652 ? 1.225 25.695 26.998 1.00 91.81 652 PRO A C 1
ATOM 5143 O O . PRO A 1 652 ? 1.210 25.434 28.201 1.00 91.81 652 PRO A O 1
ATOM 5146 N N . LYS A 1 653 ? 1.762 26.831 26.535 1.00 91.62 653 LYS A N 1
ATOM 5147 C CA . LYS A 1 653 ? 2.355 27.868 27.385 1.00 91.62 653 LYS A CA 1
ATOM 5148 C C . LYS A 1 653 ? 1.342 28.951 27.733 1.00 91.62 653 LYS A C 1
ATOM 5150 O O . LYS A 1 653 ? 1.285 29.381 28.882 1.00 91.62 653 LYS A O 1
ATOM 5155 N N . TYR A 1 654 ? 0.592 29.411 26.740 1.00 92.06 654 TYR A N 1
ATOM 5156 C CA . TYR A 1 654 ? -0.291 30.565 26.851 1.00 92.06 654 TYR A CA 1
ATOM 5157 C C . TYR A 1 654 ? -1.774 30.187 26.896 1.00 92.06 654 TYR A C 1
ATOM 5159 O O . TYR A 1 654 ? -2.567 30.996 27.351 1.00 92.06 654 TYR A O 1
ATOM 5167 N N . GLY A 1 655 ? -2.175 28.993 26.458 1.00 93.31 655 GLY A N 1
ATOM 5168 C CA . GLY A 1 655 ? -3.549 28.489 26.569 1.00 93.31 655 GLY A CA 1
ATOM 5169 C C . GLY A 1 655 ? -4.555 29.017 25.546 1.00 93.31 655 GLY A C 1
ATOM 5170 O O . GLY A 1 655 ? -5.722 28.643 25.622 1.00 93.31 655 GLY A O 1
ATOM 5171 N N . TYR A 1 656 ? -4.150 29.870 24.599 1.00 95.44 656 TYR A N 1
ATOM 5172 C CA . TYR A 1 656 ? -5.039 30.334 23.526 1.00 95.44 656 TYR A CA 1
ATOM 5173 C C . TYR A 1 656 ? -5.245 29.244 22.455 1.00 95.44 656 TYR A C 1
ATOM 5175 O O . TYR A 1 656 ? -4.357 28.406 22.284 1.00 95.44 656 TYR A O 1
ATOM 5183 N N . PRO A 1 657 ? -6.370 29.250 21.711 1.00 95.44 657 PRO A N 1
ATOM 5184 C CA . PRO A 1 657 ? -6.588 28.314 20.608 1.00 95.44 657 PRO A CA 1
ATOM 5185 C C . PRO A 1 657 ? -5.620 28.595 19.449 1.00 95.44 657 PRO A C 1
ATOM 5187 O O . PRO A 1 657 ? -5.637 29.695 18.893 1.00 95.44 657 PRO A O 1
ATOM 5190 N N . THR A 1 658 ? -4.795 27.621 19.071 1.00 91.88 658 THR A N 1
ATOM 5191 C CA . THR A 1 658 ? -3.865 27.705 17.930 1.00 91.88 658 THR A CA 1
ATOM 5192 C C . THR A 1 658 ? -4.470 27.150 16.646 1.00 91.88 658 THR A C 1
ATOM 5194 O O . THR A 1 658 ? -4.153 27.629 15.556 1.00 91.88 658 THR A O 1
ATOM 5197 N N . SER A 1 659 ? -5.378 26.185 16.762 1.00 89.56 659 SER A N 1
ATOM 5198 C CA . SER A 1 659 ? -6.206 25.673 15.674 1.00 89.56 659 SER A CA 1
ATOM 5199 C C . SER A 1 659 ? -7.638 25.509 16.179 1.00 89.56 659 SER A C 1
ATOM 5201 O O . SER A 1 659 ? -7.859 25.184 17.344 1.00 89.56 659 SER A O 1
ATOM 5203 N N . VAL A 1 660 ? -8.623 25.785 15.328 1.00 88.62 660 VAL A N 1
ATOM 5204 C CA . VAL A 1 660 ? -10.037 25.544 15.628 1.00 88.62 660 VAL A CA 1
ATOM 5205 C C . VAL A 1 660 ? -10.686 24.959 14.385 1.00 88.62 660 VAL A C 1
ATOM 5207 O O . VAL A 1 660 ? -10.686 25.596 13.332 1.00 88.62 660 VAL A O 1
ATOM 5210 N N . TYR A 1 661 ? -11.250 23.769 14.538 1.00 89.56 661 TYR A N 1
ATOM 5211 C CA . TYR A 1 661 ? -12.131 23.113 13.584 1.00 89.56 661 TYR A CA 1
ATOM 5212 C C . TYR A 1 661 ? -13.487 22.907 14.258 1.00 89.56 661 TYR A C 1
ATOM 5214 O O . TYR A 1 661 ? -13.567 22.272 15.313 1.00 89.56 661 TYR A O 1
ATOM 5222 N N . ILE A 1 662 ? -14.543 23.456 13.668 1.00 84.75 662 ILE A N 1
ATOM 5223 C CA . ILE A 1 662 ? -15.926 23.224 14.086 1.00 84.75 662 ILE A CA 1
ATOM 5224 C C . ILE A 1 662 ? -16.715 22.826 12.852 1.00 84.75 662 ILE A C 1
ATOM 5226 O O . ILE A 1 662 ? -16.788 23.586 11.893 1.00 84.75 662 ILE A O 1
ATOM 5230 N N . ASP A 1 663 ? -17.327 21.664 12.928 1.00 82.62 663 ASP A N 1
ATOM 5231 C CA . ASP A 1 663 ? -18.296 21.145 11.979 1.00 82.62 663 ASP A CA 1
ATOM 5232 C C . ASP A 1 663 ? -19.614 21.058 12.745 1.00 82.62 663 ASP A C 1
ATOM 5234 O O . ASP A 1 663 ? -19.730 20.355 13.756 1.00 82.62 663 ASP A O 1
ATOM 5238 N N . TYR A 1 664 ? -20.568 21.898 12.363 1.00 82.88 664 TYR A N 1
ATOM 5239 C CA . TYR A 1 664 ? -21.875 21.950 12.987 1.00 82.88 664 TYR A CA 1
ATOM 5240 C C . TYR A 1 664 ? -22.770 20.810 12.497 1.00 82.88 664 TYR A C 1
ATOM 5242 O O . TYR A 1 664 ? -23.603 20.357 13.287 1.00 82.88 664 TYR A O 1
ATOM 5250 N N . TYR A 1 665 ? -22.619 20.348 11.250 1.00 78.50 665 TYR A N 1
ATOM 5251 C CA . TYR A 1 665 ? -23.485 19.334 10.648 1.00 78.50 665 TYR A CA 1
ATOM 5252 C C . TYR A 1 665 ? -22.739 18.399 9.678 1.00 78.50 665 TYR A C 1
ATOM 5254 O O . TYR A 1 665 ? -22.433 18.787 8.557 1.00 78.50 665 TYR A O 1
ATOM 5262 N N . GLU A 1 666 ? -22.682 17.107 10.020 1.00 68.69 666 GLU A N 1
ATOM 5263 C CA . GLU A 1 666 ? -21.994 16.037 9.267 1.00 68.69 666 GLU A CA 1
ATOM 5264 C C . GLU A 1 666 ? -22.198 16.017 7.740 1.00 68.69 666 GLU A C 1
ATOM 5266 O O . GLU A 1 666 ? -21.309 15.629 6.988 1.00 68.69 666 GLU A O 1
ATOM 5271 N N . MET A 1 667 ? -23.396 16.367 7.261 1.00 68.31 667 MET A N 1
ATOM 5272 C CA . MET A 1 667 ? -23.782 16.213 5.851 1.00 68.31 667 MET A CA 1
ATOM 5273 C C . MET A 1 667 ? -23.991 17.539 5.108 1.00 68.31 667 MET A C 1
ATOM 5275 O O . MET A 1 667 ? -24.580 17.544 4.022 1.00 68.31 667 MET A O 1
ATOM 5279 N N . ILE A 1 668 ? -23.569 18.672 5.672 1.00 71.06 668 ILE A N 1
ATOM 5280 C CA . ILE A 1 668 ? -23.655 19.970 4.996 1.00 71.06 668 ILE A CA 1
ATOM 5281 C C . ILE A 1 668 ? -22.242 20.406 4.633 1.00 71.06 668 ILE A C 1
ATOM 5283 O O . ILE A 1 668 ? -21.532 20.937 5.466 1.00 71.06 668 ILE A O 1
ATOM 5287 N N . ALA A 1 669 ? -21.861 20.216 3.373 1.00 65.19 669 ALA A N 1
ATOM 5288 C CA . ALA A 1 669 ? -20.565 20.684 2.895 1.00 65.19 669 ALA A CA 1
ATOM 5289 C C . ALA A 1 669 ? -20.422 22.216 3.004 1.00 65.19 669 ALA A C 1
ATOM 5291 O O . ALA A 1 669 ? -21.394 22.956 2.801 1.00 65.19 669 ALA A O 1
ATOM 5292 N N . ASP A 1 670 ? -19.186 22.662 3.236 1.00 66.38 670 ASP A N 1
ATOM 5293 C CA . ASP A 1 670 ? -18.712 24.053 3.207 1.00 66.38 670 ASP A CA 1
ATOM 5294 C C . ASP A 1 670 ? -19.245 24.953 4.336 1.00 66.38 670 ASP A C 1
ATOM 5296 O O . ASP A 1 670 ? -19.161 26.188 4.265 1.00 66.38 670 ASP A O 1
ATOM 5300 N N . GLU A 1 671 ? -19.813 24.363 5.385 1.00 80.00 671 GLU A N 1
ATOM 5301 C CA . GLU A 1 671 ? -20.301 25.089 6.560 1.00 80.00 671 GLU A CA 1
ATOM 5302 C C . GLU A 1 671 ? -19.266 25.148 7.699 1.00 80.00 671 GLU A C 1
ATOM 5304 O O . GLU A 1 671 ? -19.395 25.966 8.616 1.00 80.00 671 GLU A O 1
ATOM 5309 N N . GLU A 1 672 ? -18.194 24.360 7.596 1.00 82.69 672 GLU A N 1
ATOM 5310 C CA . GLU A 1 672 ? -17.200 24.179 8.643 1.00 82.69 672 GLU A CA 1
ATOM 5311 C C . GLU A 1 672 ? -16.418 25.473 8.921 1.00 82.69 672 GLU A C 1
ATOM 5313 O O . GLU A 1 672 ? -16.027 26.257 8.043 1.00 82.69 672 GLU A O 1
ATOM 5318 N N . TYR A 1 673 ? -16.131 25.698 10.197 1.00 83.25 673 TYR A N 1
ATOM 5319 C CA . TYR A 1 673 ? -15.276 26.778 10.652 1.00 83.25 673 TYR A CA 1
ATOM 5320 C C . TYR A 1 673 ? -13.873 26.243 10.934 1.00 83.25 673 TYR A C 1
ATOM 5322 O O . TYR A 1 673 ? -13.634 25.627 11.971 1.00 83.25 673 TYR A O 1
ATOM 5330 N N . ILE A 1 674 ? -12.942 26.513 10.014 1.00 87.31 674 ILE A N 1
ATOM 5331 C CA . ILE A 1 674 ? -11.548 26.061 10.102 1.00 87.31 674 ILE A CA 1
ATOM 5332 C C . ILE A 1 674 ? -10.610 27.266 10.144 1.00 87.31 674 ILE A C 1
ATOM 5334 O O . ILE A 1 674 ? -10.518 28.038 9.183 1.00 87.31 674 ILE A O 1
ATOM 5338 N N . VAL A 1 675 ? -9.888 27.441 11.250 1.00 85.62 675 VAL A N 1
ATOM 5339 C CA . VAL A 1 675 ? -8.921 28.535 11.422 1.00 85.62 675 VAL A CA 1
ATOM 5340 C C . VAL A 1 675 ? -7.665 28.092 12.158 1.00 85.62 675 VAL A C 1
ATOM 5342 O O . VAL A 1 675 ? -7.697 27.187 12.988 1.00 85.62 675 VAL A O 1
ATOM 5345 N N . SER A 1 676 ? -6.566 28.797 11.906 1.00 87.25 676 SER A N 1
ATOM 5346 C CA . SER A 1 676 ? -5.342 28.730 12.700 1.00 87.25 676 SER A CA 1
ATOM 5347 C C . SER A 1 676 ? -4.931 30.120 13.173 1.00 87.25 676 SER A C 1
ATOM 5349 O O . SER A 1 676 ? -5.016 31.095 12.416 1.00 87.25 676 SER A O 1
ATOM 5351 N N . ALA A 1 677 ? -4.446 30.201 14.406 1.00 85.56 677 ALA A N 1
ATOM 5352 C CA . ALA A 1 677 ? -3.940 31.416 15.017 1.00 85.56 677 ALA A CA 1
ATOM 5353 C C . ALA A 1 677 ? -2.560 31.168 15.639 1.00 85.56 677 ALA A C 1
ATOM 5355 O O . ALA A 1 677 ? -2.381 30.236 16.416 1.00 85.56 677 ALA A O 1
ATOM 5356 N N . VAL A 1 678 ? -1.576 32.014 15.326 1.00 89.62 678 VAL A N 1
ATOM 5357 C CA . VAL A 1 678 ? -0.223 31.901 15.901 1.00 89.62 678 VAL A CA 1
ATOM 5358 C C . VAL A 1 678 ? 0.210 33.238 16.474 1.00 89.62 678 VAL A C 1
ATOM 5360 O O . VAL A 1 678 ? 0.328 34.220 15.736 1.00 89.62 678 VAL A O 1
ATOM 5363 N N . LEU A 1 679 ? 0.459 33.277 17.784 1.00 89.06 679 LEU A N 1
ATOM 5364 C CA . LEU A 1 679 ? 0.964 34.457 18.484 1.00 89.06 679 LEU A CA 1
ATOM 5365 C C . LEU A 1 679 ? 2.360 34.830 17.958 1.00 89.06 679 LEU A C 1
ATOM 5367 O O . LEU A 1 679 ? 3.268 34.003 17.945 1.00 89.06 679 LEU A O 1
ATOM 5371 N N . VAL A 1 680 ? 2.530 36.081 17.530 1.00 88.31 680 VAL A N 1
ATOM 5372 C CA . VAL A 1 680 ? 3.795 36.604 16.986 1.00 88.31 680 VAL A CA 1
ATOM 5373 C C . VAL A 1 680 ? 4.578 37.331 18.073 1.00 88.31 680 VAL A C 1
ATOM 5375 O O . VAL A 1 680 ? 5.755 37.054 18.284 1.00 88.31 680 VAL A O 1
ATOM 5378 N N . GLU A 1 681 ? 3.927 38.257 18.777 1.00 85.00 681 GLU A N 1
ATOM 5379 C CA . GLU A 1 681 ? 4.553 39.047 19.839 1.00 85.00 681 GLU A CA 1
ATOM 5380 C C . GLU A 1 681 ? 3.527 39.526 20.869 1.00 85.00 681 GLU A C 1
ATOM 5382 O O . GLU A 1 681 ? 2.365 39.776 20.550 1.00 85.00 681 GLU A O 1
ATOM 5387 N N . VAL A 1 682 ? 3.978 39.678 22.114 1.00 85.12 682 VAL A N 1
ATOM 5388 C CA . VAL A 1 682 ? 3.206 40.263 23.216 1.00 85.12 682 VAL A CA 1
ATOM 5389 C C . VAL A 1 682 ? 3.698 41.690 23.430 1.00 85.12 682 VAL A C 1
ATOM 5391 O O . VAL A 1 682 ? 4.881 41.908 23.680 1.00 85.12 682 VAL A O 1
ATOM 5394 N N . ASN A 1 683 ? 2.781 42.650 23.344 1.00 79.38 683 ASN A N 1
ATOM 5395 C CA . ASN A 1 683 ? 3.056 44.087 23.317 1.00 79.38 683 ASN A CA 1
ATOM 5396 C C . ASN A 1 683 ? 2.553 44.824 24.574 1.00 79.38 683 ASN A C 1
ATOM 5398 O O . ASN A 1 683 ? 2.502 46.055 24.599 1.00 79.38 683 ASN A O 1
ATOM 5402 N N . ASP A 1 684 ? 2.208 44.091 25.635 1.00 66.06 684 ASP A N 1
ATOM 5403 C CA . ASP A 1 684 ? 1.871 44.669 26.936 1.00 66.06 684 ASP A CA 1
ATOM 5404 C C . ASP A 1 684 ? 3.138 45.178 27.630 1.00 66.06 684 ASP A C 1
ATOM 5406 O O . ASP A 1 684 ? 4.035 44.410 27.971 1.00 66.06 684 ASP A O 1
ATOM 5410 N N . GLY A 1 685 ? 3.228 46.497 27.818 1.00 53.56 685 GLY A N 1
ATOM 5411 C CA . GLY A 1 685 ? 4.405 47.217 28.315 1.00 53.56 685 GLY A CA 1
ATOM 5412 C C . GLY A 1 685 ? 4.836 46.896 29.756 1.00 53.56 685 GLY A C 1
ATOM 5413 O O . GLY A 1 685 ? 4.852 47.786 30.607 1.00 53.56 685 GLY A O 1
ATOM 5414 N N . GLY A 1 686 ? 5.265 45.662 30.026 1.00 36.59 686 GLY A N 1
ATOM 5415 C CA . GLY A 1 686 ? 5.727 45.201 31.332 1.00 36.59 686 GLY A CA 1
ATOM 5416 C C . GLY A 1 686 ? 6.664 43.989 31.270 1.00 36.59 686 GLY A C 1
ATOM 5417 O O . GLY A 1 686 ? 6.214 42.857 31.265 1.00 36.59 686 GLY A O 1
ATOM 5418 N N . ALA A 1 687 ? 7.969 44.276 31.344 1.00 34.84 687 ALA A N 1
ATOM 5419 C CA . ALA A 1 687 ? 9.077 43.413 31.786 1.00 34.84 687 ALA A CA 1
ATOM 5420 C C . ALA A 1 687 ? 9.456 42.149 30.965 1.00 34.84 687 ALA A C 1
ATOM 5422 O O . ALA A 1 687 ? 9.040 41.039 31.261 1.00 34.84 687 ALA A O 1
ATOM 5423 N N . ASN A 1 688 ? 10.433 42.363 30.071 1.00 39.06 688 ASN A N 1
ATOM 5424 C CA . ASN A 1 688 ? 11.587 41.506 29.744 1.00 39.06 688 ASN A CA 1
ATOM 5425 C C . ASN A 1 688 ? 11.322 40.047 29.305 1.00 39.06 688 ASN A C 1
ATOM 5427 O O . ASN A 1 688 ? 11.198 39.148 30.135 1.00 39.06 688 ASN A O 1
ATOM 5431 N N . VAL A 1 689 ? 11.399 39.798 27.993 1.00 39.38 689 VAL A N 1
ATOM 5432 C CA . VAL A 1 689 ? 11.617 38.458 27.427 1.00 39.38 689 VAL A CA 1
ATOM 5433 C C . VAL A 1 689 ? 12.847 38.525 26.520 1.00 39.38 689 VAL A C 1
ATOM 5435 O O . VAL A 1 689 ? 12.916 39.368 25.626 1.00 39.38 689 VAL A O 1
ATOM 5438 N N . ASP A 1 690 ? 13.840 37.686 26.819 1.00 32.41 690 ASP A N 1
ATOM 5439 C CA . ASP A 1 690 ? 15.102 37.569 26.082 1.00 32.41 690 ASP A CA 1
ATOM 5440 C C . ASP A 1 690 ? 14.890 37.148 24.609 1.00 32.41 690 ASP A C 1
ATOM 5442 O O . ASP A 1 690 ? 13.864 36.544 24.281 1.00 32.41 690 ASP A O 1
ATOM 5446 N N . PRO A 1 691 ? 15.853 37.428 23.704 1.00 35.59 691 PRO A N 1
ATOM 5447 C CA . PRO A 1 691 ? 15.718 37.124 22.284 1.00 35.59 691 PRO A CA 1
ATOM 5448 C C . PRO A 1 691 ? 15.678 35.618 21.991 1.00 35.59 691 PRO A C 1
ATOM 5450 O O . PRO A 1 691 ? 16.409 34.827 22.587 1.00 35.59 691 PRO A O 1
ATOM 5453 N N . VAL A 1 692 ? 14.858 35.276 20.996 1.00 33.94 692 VAL A N 1
ATOM 5454 C CA . VAL A 1 692 ? 14.712 33.973 20.324 1.00 33.94 692 VAL A CA 1
ATOM 5455 C C . VAL A 1 692 ? 16.070 33.289 20.068 1.00 33.94 692 VAL A C 1
ATOM 5457 O O . VAL A 1 692 ? 16.940 33.918 19.459 1.00 33.94 692 VAL A O 1
ATOM 5460 N N . PRO A 1 693 ? 16.273 32.010 20.453 1.00 31.95 693 PRO A N 1
ATOM 5461 C CA . PRO A 1 693 ? 17.417 31.247 19.984 1.00 31.95 693 PRO A CA 1
ATOM 5462 C C . PRO A 1 693 ? 17.169 30.673 18.582 1.00 31.95 693 PRO A C 1
ATOM 5464 O O . PRO A 1 693 ? 16.095 30.173 18.255 1.00 31.95 693 PRO A O 1
ATOM 5467 N N . ASP A 1 694 ? 18.229 30.786 17.790 1.00 31.12 694 ASP A N 1
ATOM 5468 C CA . ASP A 1 694 ? 18.432 30.390 16.399 1.00 31.12 694 ASP A CA 1
ATOM 5469 C C . ASP A 1 694 ? 17.911 28.982 16.043 1.00 31.12 694 ASP A C 1
ATOM 5471 O O . ASP A 1 694 ? 18.174 27.989 16.729 1.00 31.12 694 ASP A O 1
ATOM 5475 N N . SER A 1 695 ? 17.201 28.906 14.917 1.00 37.81 695 SER A N 1
ATOM 5476 C CA . SER A 1 695 ? 16.747 27.686 14.258 1.00 37.81 695 SER A CA 1
ATOM 5477 C C . SER A 1 695 ? 17.922 26.947 13.608 1.00 37.81 695 SER A C 1
ATOM 5479 O O . SER A 1 695 ? 18.098 26.991 12.391 1.00 37.81 695 SER A O 1
ATOM 5481 N N . SER A 1 696 ? 18.741 26.256 14.403 1.00 32.72 696 SER A N 1
ATOM 5482 C CA . SER A 1 696 ? 19.711 25.282 13.882 1.00 32.72 696 SER A CA 1
ATOM 5483 C C . SER A 1 696 ? 20.263 24.316 14.948 1.00 32.72 696 SER A C 1
ATOM 5485 O O . SER A 1 696 ? 21.397 24.451 15.392 1.00 32.72 696 SER A O 1
ATOM 5487 N N . ALA A 1 697 ? 19.499 23.280 15.327 1.00 27.45 697 ALA A N 1
ATOM 5488 C CA . ALA A 1 697 ? 20.041 22.019 15.877 1.00 27.45 697 ALA A CA 1
ATOM 5489 C C . ALA A 1 697 ? 18.976 20.891 15.887 1.00 27.45 697 ALA A C 1
ATOM 5491 O O . ALA A 1 697 ? 17.785 21.191 15.942 1.00 27.45 697 ALA A O 1
ATOM 5492 N N . PRO A 1 698 ? 19.372 19.604 15.784 1.00 30.11 698 PRO A N 1
ATOM 5493 C CA . PRO A 1 698 ? 18.558 18.546 15.181 1.00 30.11 698 PRO A CA 1
ATOM 5494 C C . PRO A 1 698 ? 17.572 17.851 16.134 1.00 30.11 698 PRO A C 1
ATOM 5496 O O . PRO A 1 698 ? 17.783 17.768 17.343 1.00 30.11 698 PRO A O 1
ATOM 5499 N N . LYS A 1 699 ? 16.522 17.276 15.529 1.00 42.94 699 LYS A N 1
ATOM 5500 C CA . LYS A 1 699 ? 15.592 16.305 16.125 1.00 42.94 699 LYS A CA 1
ATOM 5501 C C . LYS A 1 699 ? 16.368 15.133 16.734 1.00 42.94 699 LYS A C 1
ATOM 5503 O O . LYS A 1 699 ? 17.072 14.460 15.991 1.00 42.94 699 LYS A O 1
ATOM 5508 N N . THR A 1 700 ? 16.204 14.876 18.034 1.00 28.38 700 THR A N 1
ATOM 5509 C CA . THR A 1 700 ? 16.075 13.544 18.675 1.00 28.38 700 THR A CA 1
ATOM 5510 C C . THR A 1 700 ? 15.863 13.750 20.180 1.00 28.38 700 THR A C 1
ATOM 5512 O O . THR A 1 700 ? 16.758 14.264 20.842 1.00 28.38 700 THR A O 1
ATOM 5515 N N . ALA A 1 701 ? 14.713 13.327 20.717 1.00 25.98 701 ALA A N 1
ATOM 5516 C CA . ALA A 1 701 ? 14.592 12.695 22.039 1.00 25.98 701 ALA A CA 1
ATOM 5517 C C . ALA A 1 701 ? 13.134 12.279 22.289 1.00 25.98 701 ALA A C 1
ATOM 5519 O O . ALA A 1 701 ? 12.318 13.033 22.812 1.00 25.98 701 ALA A O 1
ATOM 5520 N N . MET A 1 702 ? 12.850 11.038 21.905 1.00 26.55 702 MET A N 1
ATOM 5521 C CA . MET A 1 702 ? 11.868 10.165 22.538 1.00 26.55 702 MET A CA 1
ATOM 5522 C C . MET A 1 702 ? 12.183 10.116 24.045 1.00 26.55 702 MET A C 1
ATOM 5524 O O . MET A 1 702 ? 13.319 9.808 24.410 1.00 26.55 702 MET A O 1
ATOM 5528 N N . ILE A 1 703 ? 11.222 10.411 24.922 1.00 25.55 703 ILE A N 1
ATOM 5529 C CA . ILE A 1 703 ? 11.309 10.029 26.338 1.00 25.55 703 ILE A CA 1
ATOM 5530 C C . ILE A 1 703 ? 10.007 9.331 26.717 1.00 25.55 703 ILE A C 1
ATOM 5532 O O . ILE A 1 703 ? 8.978 9.959 26.948 1.00 25.55 703 ILE A O 1
ATOM 5536 N N . MET A 1 704 ? 10.114 8.003 26.776 1.00 25.72 704 MET A N 1
ATOM 5537 C CA . MET A 1 704 ? 9.250 7.118 27.544 1.00 25.72 704 MET A CA 1
ATOM 5538 C C . MET A 1 704 ? 9.190 7.591 28.999 1.00 25.72 704 MET A C 1
ATOM 5540 O O . MET A 1 704 ? 10.219 7.730 29.665 1.00 25.72 704 MET A O 1
ATOM 5544 N N . GLY A 1 705 ? 7.980 7.787 29.513 1.00 24.05 705 GLY A N 1
ATOM 5545 C CA . GLY A 1 705 ? 7.738 7.863 30.945 1.00 24.05 705 GLY A CA 1
ATOM 5546 C C . GLY A 1 705 ? 7.628 6.456 31.519 1.00 24.05 705 GLY A C 1
ATOM 5547 O O . GLY A 1 705 ? 6.620 5.791 31.309 1.00 24.05 705 GLY A O 1
ATOM 5548 N N . HIS A 1 706 ? 8.632 6.011 32.274 1.00 27.67 706 HIS A N 1
ATOM 5549 C CA . HIS A 1 706 ? 8.459 4.935 33.248 1.00 27.67 706 HIS A CA 1
ATOM 5550 C C . HIS A 1 706 ? 9.009 5.356 34.610 1.00 27.67 706 HIS A C 1
ATOM 5552 O O . HIS A 1 706 ? 10.118 5.872 34.751 1.00 27.67 706 HIS A O 1
ATOM 5558 N N . LEU A 1 707 ? 8.136 5.176 35.597 1.00 28.41 707 LEU A N 1
ATOM 5559 C CA . LEU A 1 707 ? 8.258 5.538 36.998 1.00 28.41 707 LEU A CA 1
ATOM 5560 C C . LEU A 1 707 ? 9.465 4.862 37.656 1.00 28.41 707 LEU A C 1
ATOM 5562 O O . LEU A 1 707 ? 9.625 3.646 37.611 1.00 28.41 707 LEU A O 1
ATOM 5566 N N . GLY A 1 708 ? 10.280 5.666 38.337 1.00 21.47 708 GLY A N 1
ATOM 5567 C CA . GLY A 1 708 ? 11.299 5.180 39.255 1.00 21.47 708 GLY A CA 1
ATOM 5568 C C . GLY A 1 708 ? 10.700 4.802 40.610 1.00 21.47 708 GLY A C 1
ATOM 5569 O O . GLY A 1 708 ? 10.035 5.613 41.253 1.00 21.47 708 GLY A O 1
ATOM 5570 N N . LEU A 1 709 ? 11.030 3.603 41.084 1.00 25.58 709 LEU A N 1
ATOM 5571 C CA . LEU A 1 709 ? 11.049 3.250 42.501 1.00 25.58 709 LEU A CA 1
ATOM 5572 C C . LEU A 1 709 ? 12.384 2.563 42.813 1.00 25.58 709 LEU A C 1
ATOM 5574 O O . LEU A 1 709 ? 12.934 1.808 42.018 1.00 25.58 709 LEU A O 1
ATOM 5578 N N . ALA A 1 710 ? 12.948 2.952 43.950 1.00 26.03 710 ALA A N 1
ATOM 5579 C CA . ALA A 1 710 ? 14.368 2.918 44.251 1.00 26.03 710 ALA A CA 1
ATOM 5580 C C . ALA A 1 710 ? 14.859 1.655 44.987 1.00 26.03 710 ALA A C 1
ATOM 5582 O O . ALA A 1 710 ? 14.118 1.050 45.754 1.00 26.03 710 ALA A O 1
ATOM 5583 N N . SER A 1 711 ? 16.189 1.474 44.925 1.00 23.88 711 SER A N 1
ATOM 5584 C CA . SER A 1 711 ? 17.077 0.734 45.856 1.00 23.88 711 SER A CA 1
ATOM 5585 C C . SER A 1 711 ? 17.080 -0.798 45.687 1.00 23.88 711 SER A C 1
ATOM 5587 O O . SER A 1 711 ? 16.033 -1.400 45.546 1.00 23.88 711 SER A O 1
ATOM 5589 N N . LEU A 1 712 ? 18.190 -1.545 45.691 1.00 24.48 712 LEU A N 1
ATOM 5590 C CA . LEU A 1 712 ? 19.412 -1.490 46.497 1.00 24.48 712 LEU A CA 1
ATOM 5591 C C . LEU A 1 712 ? 20.535 -2.305 45.805 1.00 24.48 712 LEU A C 1
ATOM 5593 O O . LEU A 1 712 ? 20.273 -3.212 45.025 1.00 24.48 712 LEU A O 1
ATOM 5597 N N . LEU A 1 713 ? 21.781 -1.994 46.169 1.00 24.20 713 LEU A N 1
ATOM 5598 C CA . LEU A 1 713 ? 23.040 -2.676 45.837 1.00 24.20 713 LEU A CA 1
ATOM 5599 C C . LEU A 1 713 ? 22.973 -4.225 45.799 1.00 24.20 713 LEU A C 1
ATOM 5601 O O . LEU A 1 713 ? 22.513 -4.820 46.768 1.00 24.20 713 LEU A O 1
ATOM 5605 N N . LEU A 1 714 ? 23.662 -4.870 44.845 1.00 25.28 714 LEU A N 1
ATOM 5606 C CA . LEU A 1 714 ? 24.980 -5.495 45.081 1.00 25.28 714 LEU A CA 1
ATOM 5607 C C . LEU A 1 714 ? 25.626 -6.039 43.788 1.00 25.28 714 LEU A C 1
ATOM 5609 O O . LEU A 1 714 ? 24.978 -6.525 42.874 1.00 25.28 714 LEU A O 1
ATOM 5613 N N . CYS A 1 715 ? 26.949 -5.948 43.791 1.00 21.50 715 CYS A N 1
ATOM 5614 C CA . CYS A 1 715 ? 27.939 -6.444 42.843 1.00 21.50 715 CYS A CA 1
ATOM 5615 C C . CYS A 1 715 ? 27.967 -7.984 42.737 1.00 21.50 715 CYS A C 1
ATOM 5617 O O . CYS A 1 715 ? 28.002 -8.627 43.782 1.00 21.50 715 CYS A O 1
ATOM 5619 N N . MET A 1 716 ? 28.073 -8.560 41.531 1.00 23.14 716 MET A N 1
ATOM 5620 C CA . MET A 1 716 ? 29.133 -9.516 41.142 1.00 23.14 716 MET A CA 1
ATOM 5621 C C . MET A 1 716 ? 28.914 -10.104 39.739 1.00 23.14 716 MET A C 1
ATOM 5623 O O . MET A 1 716 ? 27.795 -10.364 39.320 1.00 23.14 716 MET A O 1
ATOM 5627 N N . GLN A 1 717 ? 30.045 -10.296 39.059 1.00 30.28 717 GLN A N 1
ATOM 5628 C CA . GLN A 1 717 ? 30.264 -10.997 37.792 1.00 30.28 717 GLN A CA 1
ATOM 5629 C C . GLN A 1 717 ? 29.522 -12.340 37.708 1.00 30.28 717 GLN A C 1
ATOM 5631 O O . GLN A 1 717 ? 29.544 -13.073 38.694 1.00 30.28 717 GLN A O 1
ATOM 5636 N N . TRP A 1 718 ? 28.969 -12.675 36.539 1.00 30.58 718 TRP A N 1
ATOM 5637 C CA . TRP A 1 718 ? 29.428 -13.729 35.616 1.00 30.58 718 TRP A CA 1
ATOM 5638 C C . TRP A 1 718 ? 28.824 -13.479 34.234 1.00 30.58 718 TRP A C 1
ATOM 5640 O O . TRP A 1 718 ? 27.658 -13.028 34.196 1.00 30.58 718 TRP A O 1
#

Radius of gyration: 38.91 Å; chains: 1; bounding box: 99×90×100 Å

Sequence (718 aa):
MKRYSSTFVTMFLPLLLALVVGPSVLAHSTTTITTTTTTTSNTPTRRRQLQDQQALFDEASAQWTSYGDAVDYNFAYLRQDETFPQFQVTVRNSTTIGVDTVYGQPQDRYVFTMDQLLGYISESLSTAGDTVAVNYDKTYGYPTSWNITGSVSLQGTMESFTFFSILREQLNQGKAVWDARPTDSYDYTIHIIGFLPPPYGTPKLVQVRNGTVETILEEDTGEMIDMTTFNLPTIDQAFQNIENALTNYYATVDATFDPTLGYPMEYSLRNSIFVADGNPTYRIYDVVLVAKPDNDDTEGTIVEWQNELATAKALWSERNLSAYNYTFQRFCECPPEFQRAKLVQVVDGDVVAIDGTFGNSLDEAPTLDGLFTIIEAAIQDVIRGNVSSIRTTYDAEYGYPASVFIDYDEMMADEEYIVSATLEEVNGGGGGDDDKAMILNEAKTKWESMGLSNYHFGIVKECRCVFRDPIAIQVSNGEVAQMRNRFGDEVDQDTTGYSLTIEDIFGLIQTGMDEGFSTVDVEYDEEYGYPKKAVLDPRAMTADDEYTLTIDYLAPLTKWQNELEAGKRLWSEQNIKSYNYTYQRSCECLDESQLAKLVQVVDGDVVTTGDVSAQATQRSSLNEAPTLDGLFVIIQDGINRNAFRIVVDYDPKYGYPTSVYIDYYEMIADEEYIVSAVLVEVNDGGANVDPVPDSSAPKTAMIMGHLGLASLLLCMQW

pLDDT: mean 77.42, std 21.16, range [21.47, 98.12]

Foldseek 3Di:
DDDDDDDDDDDDDDDDDDDDDDDDDDDDDDDDDDDDDDDDDPDVVQVVVLVVLVVLLVVLVVLQCVVDQFWWKKWWKDFPPDDAWIKIFTDGGLDTPDIDTPDDDDDPLPHHDQVVVSVLQVVQSVDPPKDWDFDADPNNSGTQWIAIDDPDGGGIGIPDMAGLVVVVVLLVVLVVLQVPDPFLWKKKKKAWAAPDDPPNRAIWIWTTHRVHTDFIARPPPRDTDDCVVPVDDDLVVVSVVLVVLSVDQFRHWDWDADPNNSGTQKIWTHRDPVDPRGIIIMGMDPMGGDDDPDPVCLVVVLVVLVVLLVVLVVLQVVVVFQKFWKWKAWDAPDPVVRRDTWIWIHHRLDTQDINNDGDDDDDDDHDLVRVSVVSVVLSVVVVVLQWDDWDFDADPNNSGTQWIWTHRDPPDDGPIGTMGMGTDPPLVFGDDLVSVVVLLVVLVVLLVVLVFQWKKFWKAKDFPDPDGFIKIFTGHRNAGPFIAGPVRDTDDCVRRVDHDDLVVVSVVLVVLSVLVFPDWHFHADPPNSGTQKTWTHRDPPDPTRIMMMHIPAMGRLVNLVVLLVVLVVLQVVVVFQWFKKWKAWDFPDPPVNRDIDIWTGHRNHTDDDDDPDDDDDDDDDDPDDHDLVVVSVVSVVLSVLNFRDWDFDADPNNSGTQWIWTHRDPPDPRPITTMGMGTDTGDPPDDDDDDDDDDDDDDDDDDDDDDDDDDDDDDDDD